Protein AF-0000000087553301 (afdb_homodimer)

Solvent-accessible surface area (backbone atoms only — not comparable to full-atom values): 40674 Å² total; per-residue (Å²): 117,71,58,57,48,51,48,51,48,45,49,50,50,46,29,62,68,63,72,42,92,63,71,62,55,72,70,47,45,55,88,56,93,73,74,58,87,52,71,51,74,67,83,59,67,91,70,83,73,86,85,76,72,46,73,42,89,55,56,36,61,36,29,71,78,43,83,91,42,56,89,79,49,51,23,32,45,33,68,59,91,70,81,90,77,74,64,32,38,38,34,33,62,25,71,71,41,61,73,66,60,75,82,52,90,63,41,46,38,34,30,62,45,52,46,66,36,79,88,75,31,46,66,45,58,68,60,46,54,56,36,63,71,45,90,41,67,19,35,36,15,51,67,35,31,59,41,45,21,29,31,31,46,67,34,52,35,49,11,48,49,50,33,51,49,51,54,47,30,74,72,70,34,72,76,48,66,73,26,40,27,36,35,37,40,30,54,52,45,34,66,61,40,20,20,49,47,46,18,44,44,52,52,50,24,52,55,31,39,77,73,76,43,80,49,68,65,40,33,38,32,28,37,44,58,26,86,36,38,64,57,62,31,67,52,30,48,55,48,40,50,48,16,49,48,21,37,44,46,28,30,35,26,26,40,36,56,56,61,35,55,43,98,47,82,70,46,73,65,45,48,48,50,29,42,47,51,52,50,42,42,37,62,41,25,54,49,50,70,44,53,50,57,54,46,60,5,23,49,48,51,49,49,15,50,52,45,30,51,49,10,51,54,45,26,51,51,37,50,75,64,65,23,51,46,49,27,42,65,72,36,53,48,25,35,56,29,35,56,44,22,52,52,50,47,50,30,38,73,71,50,74,43,53,41,75,45,41,60,34,79,53,67,54,60,79,68,48,54,68,75,76,71,53,54,54,84,46,84,53,70,48,38,63,41,53,33,49,96,115,70,58,57,48,50,48,49,49,43,49,50,50,46,30,62,68,62,71,42,93,63,71,59,56,71,70,46,45,56,90,56,94,74,75,58,87,52,69,51,73,65,81,60,67,92,70,84,74,84,86,77,70,44,75,41,89,56,56,37,59,35,30,72,79,43,83,91,41,55,89,81,50,52,26,31,44,34,70,58,90,73,81,90,75,73,64,32,38,38,34,31,60,25,72,70,42,61,74,64,61,74,83,52,90,64,41,45,36,35,30,60,45,52,46,66,36,80,88,75,31,46,66,44,60,68,60,48,53,56,34,63,69,45,91,41,69,18,33,37,15,49,65,35,31,58,39,42,21,30,31,32,45,68,32,53,34,50,12,46,50,51,33,50,48,50,54,50,29,74,73,71,34,71,77,47,66,72,27,40,27,37,33,37,41,30,52,52,43,33,65,62,40,20,20,49,46,43,18,43,44,51,53,49,23,51,55,30,41,76,73,76,45,80,49,68,65,41,33,38,33,29,38,45,57,27,86,36,36,63,57,63,30,66,52,29,47,55,49,41,49,48,16,48,49,20,37,44,46,29,31,34,24,24,42,34,55,56,60,35,54,42,98,47,82,70,47,74,64,46,47,48,51,28,41,46,51,52,49,43,41,37,61,39,24,54,48,49,69,46,53,52,58,55,46,60,6,23,48,48,51,51,51,15,51,52,45,30,52,48,10,51,52,45,26,51,53,37,52,75,63,63,24,52,46,48,28,39,65,72,34,54,47,24,35,55,29,36,56,44,24,52,53,51,46,48,30,38,73,71,50,75,44,54,41,75,45,40,60,34,80,52,65,57,60,79,67,47,53,68,75,76,72,53,52,53,83,47,84,54,70,48,39,62,43,53,32,49,96

pLDDT: mean 88.21, std 14.26, range [26.59, 98.88]

Organism: NCBI:txid2305228

Radius of gyration: 26.56 Å; Cα contacts (8 Å, |Δi|>4): 1526; chains: 2; bounding box: 60×77×58 Å

Nearest PDB structures (foldseek):
  2req-assembly1_B  TM=8.120E-01  e=1.025E-18  Propionibacterium freudenreichii subsp. shermanii
  2xiq-assembly1_A  TM=8.330E-01  e=1.240E-17  Homo sapiens
  6oxd-assembly1_A  TM=8.433E-01  e=3.069E-17  Mycobacterium tuberculosis
  4req-assembly2_D  TM=7.494E-01  e=7.722E-19  Propionibacterium freudenreichii subsp. shermanii
  3bic-assembly2_B  TM=7.437E-01  e=3.008E-18  Homo sapiens

Sequence (778 aa):
MLNTETLLNWEKLVKKQLKTEDDIYSILKKDNLEGIDVRPFYDSIHKPLINLPKVEESTHLVSHYDPSLEEDVFAFILDHNVEDLEQKTIFINNKDLAGHISPEEDDNYFSLIDVFDENEGNIDDQLAKELLAKDFKRNICVDISLHQNAGAALYQQLGIALAKTKELVEIYGSDILNKIIFRMAIGGNYFFEIAKIRAFKLIFNQLSKEYGLDDIPYIFSETSLRNKAISDHENNLIRSTLEIAAAMIGGSDAVFSNNYLIGKKGTKNSEEISFKQQIVLAYESILNVFEDASNGSYYIEDITRQIAEKSWAFFVEVEEKGGYLQLLKDGSMQRKIYDHAIEEQKWVQEGKIKLIGVNLYPKLDITMSIDDLYNQKEIKAVRWAEMFEMLNTETLLNWEKLVKKQLKTEDDIYSILKKDNLEGIDVRPFYDSIHKPLINLPKVEESTHLVSHYDPSLEEDVFAFILDHNVEDLEQKTIFINNKDLAGHISPEEDDNYFSLIDVFDENEGNIDDQLAKELLAKDFKRNICVDISLHQNAGAALYQQLGIALAKTKELVEIYGSDILNKIIFRMAIGGNYFFEIAKIRAFKLIFNQLSKEYGLDDIPYIFSETSLRNKAISDHENNLIRSTLEIAAAMIGGSDAVFSNNYLIGKKGTKNSEEISFKQQIVLAYESILNVFEDASNGSYYIEDITRQIAEKSWAFFVEVEEKGGYLQLLKDGSMQRKIYDHAIEEQKWVQEGKIKLIGVNLYPKLDITMSIDDLYNQKEIKAVRWAEMFE

InterPro domains:
  IPR006099 Methylmalonyl-CoA mutase, alpha/beta chain, catalytic [PF01642] (140-365)
  IPR016176 Cobalamin (vitamin B12)-dependent enzyme, catalytic [SSF51703] (6-365)

Structure (mmCIF, N/CA/C/O backbone):
data_AF-0000000087553301-model_v1
#
loop_
_entity.id
_entity.type
_entity.pdbx_description
1 polymer 'Methylmalonyl-CoA mutase'
#
loop_
_atom_site.group_PDB
_atom_site.id
_atom_site.type_symbol
_atom_site.label_atom_id
_atom_site.label_alt_id
_atom_site.label_comp_id
_atom_site.label_asym_id
_atom_site.label_entity_id
_atom_site.label_seq_id
_atom_site.pdbx_PDB_ins_code
_atom_site.Cartn_x
_atom_site.Cartn_y
_atom_site.Cartn_z
_atom_site.occupancy
_atom_site.B_iso_or_equiv
_atom_site.auth_seq_id
_atom_site.auth_comp_id
_atom_site.auth_asym_id
_atom_site.auth_atom_id
_atom_site.pdbx_PDB_model_num
ATOM 1 N N . MET A 1 1 ? 2.566 -19.391 26.969 1 26.59 1 MET A N 1
ATOM 2 C CA . MET A 1 1 ? 3.535 -20.438 26.656 1 26.59 1 MET A CA 1
ATOM 3 C C . MET A 1 1 ? 3.713 -20.594 25.141 1 26.59 1 MET A C 1
ATOM 5 O O . MET A 1 1 ? 4.805 -20.922 24.672 1 26.59 1 MET A O 1
ATOM 9 N N . LEU A 1 2 ? 2.545 -20.422 24.406 1 32.59 2 LEU A N 1
ATOM 10 C CA . LEU A 1 2 ? 2.5 -20.609 22.969 1 32.59 2 LEU A CA 1
ATOM 11 C C . LEU A 1 2 ? 3.268 -19.5 22.25 1 32.59 2 LEU A C 1
ATOM 13 O O . LEU A 1 2 ? 3.938 -19.766 21.234 1 32.59 2 LEU A O 1
ATOM 17 N N . ASN A 1 3 ? 3.311 -18.359 22.844 1 41.47 3 ASN A N 1
ATOM 18 C CA . ASN A 1 3 ? 3.943 -17.141 22.312 1 41.47 3 ASN A CA 1
ATOM 19 C C . ASN A 1 3 ? 5.465 -17.266 22.297 1 41.47 3 ASN A C 1
ATOM 21 O O . ASN A 1 3 ? 6.113 -16.844 21.344 1 41.47 3 ASN A O 1
ATOM 25 N N . THR A 1 4 ? 5.891 -17.859 23.359 1 41.22 4 THR A N 1
ATOM 26 C CA . THR A 1 4 ? 7.328 -18.031 23.547 1 41.22 4 THR A CA 1
ATOM 27 C C . THR A 1 4 ? 7.879 -19.047 22.531 1 41.22 4 THR A C 1
ATOM 29 O O . THR A 1 4 ? 8.977 -18.859 22.016 1 41.22 4 THR A O 1
ATOM 32 N N . GLU A 1 5 ? 7.09 -19.938 22.281 1 42.62 5 GLU A N 1
ATOM 33 C CA . GLU A 1 5 ? 7.535 -20.984 21.359 1 42.62 5 GLU A CA 1
ATOM 34 C C . GLU A 1 5 ? 7.621 -20.453 19.938 1 42.62 5 GLU A C 1
ATOM 36 O O . GLU A 1 5 ? 8.547 -20.797 19.203 1 42.62 5 GLU A O 1
ATOM 41 N N . THR A 1 6 ? 6.742 -19.625 19.703 1 47.09 6 THR A N 1
ATOM 42 C CA . THR A 1 6 ? 6.715 -19.078 18.359 1 47.09 6 THR A CA 1
ATOM 43 C C . THR A 1 6 ? 7.938 -18.188 18.109 1 47.09 6 THR A C 1
ATOM 45 O O . THR A 1 6 ? 8.555 -18.266 17.047 1 47.09 6 THR A O 1
ATOM 48 N N . LEU A 1 7 ? 8.281 -17.453 19.141 1 50.31 7 LEU A N 1
ATOM 49 C CA . LEU A 1 7 ? 9.469 -16.625 19.031 1 50.31 7 LEU A CA 1
ATOM 50 C C . LEU A 1 7 ? 10.727 -17.469 18.938 1 50.31 7 LEU A C 1
ATOM 52 O O . LEU A 1 7 ? 11.625 -17.188 18.141 1 50.31 7 LEU A O 1
ATOM 56 N N . LEU A 1 8 ? 10.656 -18.406 19.875 1 49.22 8 LEU A N 1
ATOM 57 C CA . LEU A 1 8 ? 11.828 -19.281 19.891 1 49.22 8 LEU A CA 1
ATOM 58 C C . LEU A 1 8 ? 11.969 -20.031 18.562 1 49.22 8 LEU A C 1
ATOM 60 O O . LEU A 1 8 ? 13.086 -20.203 18.062 1 49.22 8 LEU A O 1
ATOM 64 N N . ASN A 1 9 ? 10.844 -20.375 18.141 1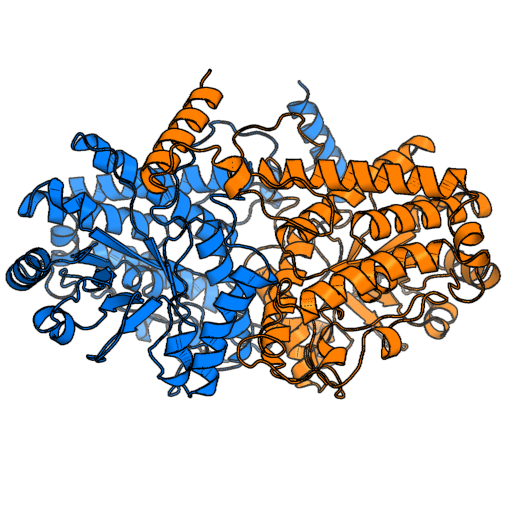 51.25 9 ASN A N 1
ATOM 65 C CA . ASN A 1 9 ? 10.852 -21.078 16.859 1 51.25 9 ASN A CA 1
ATOM 66 C C . ASN A 1 9 ? 11.242 -20.141 15.719 1 51.25 9 ASN A C 1
ATOM 68 O O . ASN A 1 9 ? 11.984 -20.531 14.812 1 51.25 9 ASN A O 1
ATOM 72 N N . TRP A 1 10 ? 10.805 -18.984 15.797 1 53.69 10 TRP A N 1
ATOM 73 C CA . TRP A 1 10 ? 11.219 -17.984 14.82 1 53.69 10 TRP A CA 1
ATOM 74 C C . TRP A 1 10 ? 12.711 -17.688 14.938 1 53.69 10 TRP A C 1
ATOM 76 O O . TRP A 1 10 ? 13.422 -17.625 13.93 1 53.69 10 TRP A O 1
ATOM 86 N N . GLU A 1 11 ? 13.109 -17.438 16.188 1 55.12 11 GLU A N 1
ATOM 87 C CA . GLU A 1 11 ? 14.531 -17.172 16.406 1 55.12 11 GLU A CA 1
ATOM 88 C C . GLU A 1 11 ? 15.398 -18.297 15.852 1 55.12 11 GLU A C 1
ATOM 90 O O . GLU A 1 11 ? 16.438 -18.031 15.227 1 55.12 11 GLU A O 1
ATOM 95 N N . LYS A 1 12 ? 14.93 -19.531 16.125 1 54.88 12 LYS A N 1
ATOM 96 C CA . LYS A 1 12 ? 15.672 -20.688 15.641 1 54.88 12 LYS A CA 1
ATOM 97 C C . LYS A 1 12 ? 15.695 -20.734 14.117 1 54.88 12 LYS A C 1
ATOM 99 O O . LYS A 1 12 ? 16.734 -21.031 13.516 1 54.88 12 LYS A O 1
ATOM 104 N N . LEU A 1 13 ? 14.586 -20.484 13.703 1 53.56 13 LEU A N 1
ATOM 105 C CA . LEU A 1 13 ? 14.469 -20.516 12.25 1 53.56 13 LEU A CA 1
ATOM 106 C C . LEU A 1 13 ? 15.305 -19.406 11.617 1 53.56 13 LEU A C 1
ATOM 108 O O . LEU A 1 13 ? 15.992 -19.641 10.617 1 53.56 13 LEU A O 1
ATOM 112 N N . VAL A 1 14 ? 15.188 -18.25 12.227 1 54.19 14 VAL A N 1
ATOM 113 C CA . VAL A 1 14 ? 15.938 -17.125 11.711 1 54.19 14 VAL A CA 1
ATOM 114 C C . VAL A 1 14 ? 17.438 -17.344 11.914 1 54.19 14 VAL A C 1
ATOM 116 O O . VAL A 1 14 ? 18.25 -17.031 11.039 1 54.19 14 VAL A O 1
ATOM 119 N N . LYS A 1 15 ? 17.797 -17.781 13.07 1 51.03 15 LYS A N 1
ATOM 120 C CA . LYS A 1 15 ? 19.188 -18.094 13.336 1 51.03 15 LYS A CA 1
ATOM 121 C C . LYS A 1 15 ? 19.734 -19.094 12.32 1 51.03 15 LYS A C 1
ATOM 123 O O . LYS A 1 15 ? 20.859 -18.969 11.859 1 51.03 15 LYS A O 1
ATOM 128 N N . LYS A 1 16 ? 18.875 -20.016 12.086 1 51.72 16 LYS A N 1
ATOM 129 C CA . LYS A 1 16 ? 19.25 -21.016 11.086 1 51.72 16 LYS A CA 1
ATOM 130 C C . LYS A 1 16 ? 19.406 -20.375 9.703 1 51.72 16 LYS A C 1
ATOM 132 O O . LYS A 1 16 ? 20.359 -20.688 8.977 1 51.72 16 LYS A O 1
ATOM 137 N N . GLN A 1 17 ? 18.625 -19.516 9.555 1 50.56 17 GLN A N 1
ATOM 138 C CA . GLN A 1 17 ? 18.625 -18.891 8.234 1 50.56 17 GLN A CA 1
ATOM 139 C C . GLN A 1 17 ? 19.75 -17.875 8.102 1 50.56 17 GLN A C 1
ATOM 141 O O . GLN A 1 17 ? 20.375 -17.766 7.043 1 50.56 17 GLN A O 1
ATOM 146 N N . LEU A 1 18 ? 19.906 -17.141 9.18 1 49.22 18 LEU A N 1
ATOM 147 C CA . LEU A 1 18 ? 20.922 -16.094 9.141 1 49.22 18 LEU A CA 1
ATOM 148 C C . LEU A 1 18 ? 22.281 -16.672 9.531 1 49.22 18 LEU A C 1
ATOM 150 O O . LEU A 1 18 ? 23.297 -15.953 9.508 1 49.22 18 LEU A O 1
ATOM 154 N N . LYS A 1 19 ? 22.328 -17.938 9.656 1 47.88 19 LYS A N 1
ATOM 155 C CA . LYS A 1 19 ? 23.531 -18.641 10.078 1 47.88 19 LYS A CA 1
ATOM 156 C C . LYS A 1 19 ? 24.281 -17.828 11.141 1 47.88 19 LYS A C 1
ATOM 158 O O . LYS A 1 19 ? 25.5 -17.641 11.031 1 47.88 19 LYS A O 1
ATOM 163 N N . THR A 1 20 ? 23.609 -16.984 11.898 1 49.62 20 THR A N 1
ATOM 164 C CA . THR A 1 20 ? 24.281 -16.234 12.945 1 49.62 20 THR A CA 1
ATOM 165 C C . THR A 1 20 ? 23.812 -16.688 14.328 1 49.62 20 THR A C 1
ATOM 167 O O . THR A 1 20 ? 22.656 -17.078 14.5 1 49.62 20 THR A O 1
ATOM 170 N N . GLU A 1 21 ? 24.797 -16.859 15.234 1 51.62 21 GLU A N 1
ATOM 171 C CA . GLU A 1 21 ? 24.531 -17.172 16.641 1 51.62 21 GLU A CA 1
ATOM 172 C C . GLU A 1 21 ? 24.375 -15.898 17.469 1 51.62 21 GLU A C 1
ATOM 174 O O . GLU A 1 21 ? 24.031 -15.961 18.641 1 51.62 21 GLU A O 1
ATOM 179 N N . ASP A 1 22 ? 24.594 -14.672 16.938 1 49.84 22 ASP A N 1
ATOM 180 C CA . ASP A 1 22 ? 24.578 -13.398 17.641 1 49.84 22 ASP A CA 1
ATOM 181 C C . ASP A 1 22 ? 23.156 -12.867 17.766 1 49.84 22 ASP A C 1
ATOM 183 O O . ASP A 1 22 ? 22.219 -13.406 17.172 1 49.84 22 ASP A O 1
ATOM 187 N N . ASP A 1 23 ? 23.062 -11.773 18.672 1 50.53 23 ASP A N 1
ATOM 188 C CA . ASP A 1 23 ? 21.812 -11.07 18.938 1 50.53 23 ASP A CA 1
ATOM 189 C C . ASP A 1 23 ? 21.188 -10.539 17.656 1 50.53 23 ASP A C 1
ATOM 191 O O . ASP A 1 23 ? 21.656 -9.531 17.109 1 50.53 23 ASP A O 1
ATOM 195 N N . ILE A 1 24 ? 20.344 -11.273 17.109 1 50.81 24 ILE A N 1
ATOM 196 C CA . ILE A 1 24 ? 19.703 -11.023 15.828 1 50.81 24 ILE A CA 1
ATOM 197 C C . ILE A 1 24 ? 19.016 -9.656 15.852 1 50.81 24 ILE A C 1
ATOM 199 O O . ILE A 1 24 ? 18.875 -9.016 14.812 1 50.81 24 ILE A O 1
ATOM 203 N N . TYR A 1 25 ? 18.766 -9.305 17 1 53.44 25 TYR A N 1
ATOM 204 C CA . TYR A 1 25 ? 18 -8.07 17.125 1 53.44 25 TYR A CA 1
ATOM 205 C C . TYR A 1 25 ? 18.891 -6.855 16.875 1 53.44 25 TYR A C 1
ATOM 207 O O . TYR A 1 25 ? 18.453 -5.875 16.266 1 53.44 25 TYR A O 1
ATOM 215 N N . SER A 1 26 ? 20.016 -6.941 17.391 1 50.72 26 SER A N 1
ATOM 216 C CA . SER A 1 26 ? 20.938 -5.84 17.172 1 50.72 26 SER A CA 1
ATOM 217 C C . SER A 1 26 ? 21.266 -5.664 15.695 1 50.72 26 SER A C 1
ATOM 219 O O . SER A 1 26 ? 21.453 -4.543 15.227 1 50.72 26 SER A O 1
ATOM 221 N N . ILE A 1 27 ? 21.266 -6.75 15.109 1 46.66 27 ILE A N 1
ATOM 222 C CA . ILE A 1 27 ? 21.594 -6.754 13.695 1 46.66 27 ILE A CA 1
ATOM 223 C C . ILE A 1 27 ? 20.422 -6.223 12.875 1 46.66 27 ILE A C 1
ATOM 225 O O . ILE A 1 27 ? 20.609 -5.535 11.875 1 46.66 27 ILE A O 1
ATOM 229 N N . LEU A 1 28 ? 19.359 -6.516 13.461 1 49.97 28 LEU A N 1
ATOM 230 C CA . LEU A 1 28 ? 18.188 -6.23 12.641 1 49.97 28 LEU A CA 1
ATOM 231 C C . LEU A 1 28 ? 17.594 -4.875 13 1 49.97 28 LEU A C 1
ATOM 233 O O . LEU A 1 28 ? 16.656 -4.414 12.359 1 49.97 28 LEU A O 1
ATOM 237 N N . LYS A 1 29 ? 18.25 -4.305 14 1 56.62 29 LYS A N 1
ATOM 238 C CA . LYS A 1 29 ? 17.703 -3.01 14.406 1 56.62 29 LYS A CA 1
ATOM 239 C C . LYS A 1 29 ? 17.984 -1.943 13.352 1 56.62 29 LYS A C 1
ATOM 241 O O . LYS A 1 29 ? 19.125 -1.764 12.922 1 56.62 29 LYS A O 1
ATOM 246 N N . LYS A 1 30 ? 16.953 -1.429 12.859 1 62.94 30 LYS A N 1
ATOM 247 C CA . LYS A 1 30 ? 17.078 -0.385 11.844 1 62.94 30 LYS A CA 1
ATOM 248 C C . LYS A 1 30 ? 16.984 1.003 12.477 1 62.94 30 LYS A C 1
ATOM 250 O O . LYS A 1 30 ? 16.016 1.307 13.18 1 62.94 30 LYS A O 1
ATOM 255 N N . ASP A 1 31 ? 18.078 1.729 12.305 1 76.38 31 ASP A N 1
ATOM 256 C CA . ASP A 1 31 ? 18.125 3.096 12.812 1 76.38 31 ASP A CA 1
ATOM 257 C C . ASP A 1 31 ? 17.172 4.008 12.031 1 76.38 31 ASP A C 1
ATOM 259 O O . ASP A 1 31 ? 16.953 3.797 10.844 1 76.38 31 ASP A O 1
ATOM 263 N N . ASN A 1 32 ? 16.422 4.754 12.773 1 85.44 32 ASN A N 1
ATOM 264 C CA . ASN A 1 32 ? 15.586 5.785 12.164 1 85.44 32 ASN A CA 1
ATOM 265 C C . ASN A 1 32 ? 15.68 7.105 12.922 1 85.44 32 ASN A C 1
ATOM 267 O O . ASN A 1 32 ? 16.172 7.141 14.055 1 85.44 32 ASN A O 1
ATOM 271 N N . LEU A 1 33 ? 15.336 8.125 12.336 1 91.25 33 LEU A N 1
ATOM 272 C CA . LEU A 1 33 ? 15.484 9.461 12.906 1 91.25 33 LEU A CA 1
ATOM 273 C C . LEU A 1 33 ? 14.312 9.797 13.82 1 91.25 33 LEU A C 1
ATOM 275 O O . LEU A 1 33 ? 14.32 10.836 14.484 1 91.25 33 LEU A O 1
ATOM 279 N N . GLU A 1 34 ? 13.305 8.914 13.914 1 92.81 34 GLU A N 1
ATOM 280 C CA . GLU A 1 34 ? 12.125 9.156 14.734 1 92.81 34 GLU A CA 1
ATOM 281 C C . GLU A 1 34 ? 12.336 8.656 16.172 1 92.81 34 GLU A C 1
ATOM 283 O O . GLU A 1 34 ? 11.516 8.93 17.047 1 92.81 34 GLU A O 1
ATOM 288 N N . GLY A 1 35 ? 13.453 7.996 16.359 1 89.75 35 GLY A N 1
ATOM 289 C CA . GLY A 1 35 ? 13.711 7.43 17.672 1 89.75 35 GLY A CA 1
ATOM 290 C C . GLY A 1 35 ? 12.781 6.285 18.031 1 89.75 35 GLY A C 1
ATOM 291 O O . GLY A 1 35 ? 12.484 6.055 19.203 1 89.75 35 GLY A O 1
ATOM 292 N N . ILE A 1 36 ? 12.234 5.691 17.062 1 90.44 36 ILE A N 1
ATOM 293 C CA . ILE A 1 36 ? 11.328 4.57 17.266 1 90.44 36 ILE A CA 1
ATOM 294 C C . ILE A 1 36 ? 12.109 3.262 17.266 1 90.44 36 ILE A C 1
ATOM 296 O O . ILE A 1 36 ? 12.938 3.029 16.375 1 90.44 36 ILE A O 1
ATOM 300 N N . ASP A 1 37 ? 11.844 2.465 18.25 1 85.06 37 ASP A N 1
ATOM 301 C CA . ASP A 1 37 ? 12.445 1.135 18.312 1 85.06 37 ASP A CA 1
ATOM 302 C C . ASP A 1 37 ? 11.672 0.149 17.438 1 85.06 37 ASP A C 1
ATOM 304 O O . ASP A 1 37 ? 10.492 -0.104 17.672 1 85.06 37 ASP A O 1
ATOM 308 N N . VAL A 1 38 ? 12.336 -0.35 16.422 1 81.25 38 VAL A N 1
ATOM 309 C CA . VAL A 1 38 ? 11.719 -1.311 15.508 1 81.25 38 VAL A CA 1
ATOM 310 C C . VAL A 1 38 ? 12.406 -2.666 15.648 1 81.25 38 VAL A C 1
ATOM 312 O O . VAL A 1 38 ? 13.625 -2.766 15.516 1 81.25 38 VAL A O 1
ATOM 315 N N . ARG A 1 39 ? 11.594 -3.752 15.812 1 74.25 39 ARG A N 1
ATOM 316 C CA . ARG A 1 39 ? 12.117 -5.109 15.938 1 74.25 39 ARG A CA 1
ATOM 317 C C . ARG A 1 39 ? 11.828 -5.918 14.68 1 74.25 39 ARG A C 1
ATOM 319 O O . ARG A 1 39 ? 10.836 -5.684 13.992 1 74.25 39 ARG A O 1
ATOM 326 N N . PRO A 1 40 ? 12.703 -6.836 14.422 1 67.88 40 PRO A N 1
ATOM 327 C CA . PRO A 1 40 ? 12.477 -7.652 13.227 1 67.88 40 PRO A CA 1
ATOM 328 C C . PRO A 1 40 ? 11.281 -8.594 13.375 1 67.88 40 PRO A C 1
ATOM 330 O O . PRO A 1 40 ? 10.742 -9.078 12.375 1 67.88 40 PRO A O 1
ATOM 333 N N . PHE A 1 41 ? 10.961 -8.906 14.672 1 66.94 41 PHE A N 1
ATOM 334 C CA . PHE A 1 41 ? 9.883 -9.859 14.898 1 66.94 41 PHE A CA 1
ATOM 335 C C . PHE A 1 41 ? 9.031 -9.438 16.094 1 66.94 41 PHE A C 1
ATOM 337 O O . PHE A 1 41 ? 9.555 -8.984 17.109 1 66.94 41 PHE A O 1
ATOM 344 N N . TYR A 1 42 ? 7.727 -9.422 15.781 1 67.12 42 TYR A N 1
ATOM 345 C CA . TYR A 1 42 ? 6.75 -9.117 16.812 1 67.12 42 TYR A CA 1
ATOM 346 C C . TYR A 1 42 ? 5.809 -10.289 17.047 1 67.12 42 TYR A C 1
ATOM 348 O O . TYR A 1 42 ? 5.32 -10.898 16.094 1 67.12 42 TYR A O 1
ATOM 356 N N . ASP A 1 43 ? 5.52 -10.75 18.281 1 63.88 43 ASP A N 1
ATOM 357 C CA . ASP A 1 43 ? 4.656 -11.906 18.516 1 63.88 43 ASP A CA 1
ATOM 358 C C . ASP A 1 43 ? 3.578 -11.594 19.547 1 63.88 43 ASP A C 1
ATOM 360 O O . ASP A 1 43 ? 2.709 -12.422 19.828 1 63.88 43 ASP A O 1
ATOM 364 N N . SER A 1 44 ? 3.631 -10.555 20.172 1 63 44 SER A N 1
ATOM 365 C CA . SER A 1 44 ? 2.613 -10.203 21.156 1 63 44 SER A CA 1
ATOM 366 C C . SER A 1 44 ? 2.482 -8.688 21.297 1 63 44 SER A C 1
ATOM 368 O O . SER A 1 44 ? 3.363 -7.941 20.859 1 63 44 SER A O 1
ATOM 370 N N . ILE A 1 45 ? 1.226 -8.477 21.688 1 60.75 45 ILE A N 1
ATOM 371 C CA . ILE A 1 45 ? 1.012 -7.074 22.047 1 60.75 45 ILE A CA 1
ATOM 372 C C . ILE A 1 45 ? 1.187 -6.898 23.562 1 60.75 45 ILE A C 1
ATOM 374 O O . ILE A 1 45 ? 0.528 -7.578 24.344 1 60.75 45 ILE A O 1
ATOM 378 N N . HIS A 1 46 ? 2.105 -6.156 23.969 1 55.81 46 HIS A N 1
ATOM 379 C CA . HIS A 1 46 ? 2.275 -5.934 25.391 1 55.81 46 HIS A CA 1
ATOM 380 C C . HIS A 1 46 ? 1.124 -5.113 25.969 1 55.81 46 HIS A C 1
ATOM 382 O O . HIS A 1 46 ? 0.615 -5.422 27.047 1 55.81 46 HIS A O 1
ATOM 388 N N . LYS A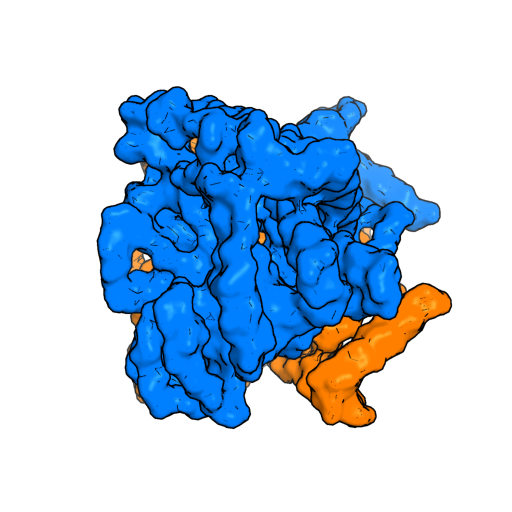 1 47 ? 0.646 -4.113 25.281 1 60.5 47 LYS A N 1
ATOM 389 C CA . LYS A 1 47 ? -0.453 -3.25 25.703 1 60.5 47 LYS A CA 1
ATOM 390 C C . LYS A 1 47 ? -1.352 -2.887 24.531 1 60.5 47 LYS A C 1
ATOM 392 O O . LYS A 1 47 ? -1.033 -1.98 23.766 1 60.5 47 LYS A O 1
ATOM 397 N N . PRO A 1 48 ? -2.477 -3.652 24.438 1 62.53 48 PRO A N 1
ATOM 398 C CA . PRO A 1 48 ? -3.363 -3.346 23.312 1 62.53 48 PRO A CA 1
ATOM 399 C C . PRO A 1 48 ? -3.916 -1.923 23.375 1 62.53 48 PRO A C 1
ATOM 401 O O . PRO A 1 48 ? -4.195 -1.408 24.453 1 62.53 48 PRO A O 1
ATOM 404 N N . LEU A 1 49 ? -3.867 -1.207 22.312 1 68.38 49 LEU A N 1
ATOM 405 C CA . LEU A 1 49 ? -4.387 0.151 22.188 1 68.38 49 LEU A CA 1
ATOM 406 C C . LEU A 1 49 ? -5.875 0.135 21.844 1 68.38 49 LEU A C 1
ATOM 408 O O . LEU A 1 49 ? -6.363 -0.817 21.234 1 68.38 49 LEU A O 1
ATOM 412 N N . ILE A 1 50 ? -6.555 1.122 22.281 1 64.12 50 ILE A N 1
ATOM 413 C CA . ILE A 1 50 ? -7.949 1.295 21.891 1 64.12 50 ILE A CA 1
ATOM 414 C C . ILE A 1 50 ? -8.031 1.667 20.406 1 64.12 50 ILE A C 1
ATOM 416 O O . ILE A 1 50 ? -7.227 2.463 19.922 1 64.12 50 ILE A O 1
ATOM 420 N N . ASN A 1 51 ? -8.891 1.009 19.703 1 68.38 51 ASN A N 1
ATOM 421 C CA . ASN A 1 51 ? -9.141 1.348 18.312 1 68.38 51 ASN A CA 1
ATOM 422 C C . ASN A 1 51 ? -10.211 2.426 18.172 1 68.38 51 ASN A C 1
ATOM 424 O O . ASN A 1 51 ? -11.391 2.174 18.438 1 68.38 51 ASN A O 1
ATOM 428 N N . LEU A 1 52 ? -9.773 3.592 17.75 1 63.94 52 LEU A N 1
ATOM 429 C CA . LEU A 1 52 ? -10.711 4.699 17.594 1 63.94 52 LEU A CA 1
ATOM 430 C C . LEU A 1 52 ? -11.18 4.824 16.156 1 63.94 52 LEU A C 1
ATOM 432 O O . LEU A 1 52 ? -10.375 4.703 15.227 1 63.94 52 LEU A O 1
ATOM 436 N N . PRO A 1 53 ? -12.453 5.055 15.969 1 66.62 53 PRO A N 1
ATOM 437 C CA . PRO A 1 53 ? -13 5.121 14.609 1 66.62 53 PRO A CA 1
ATOM 438 C C . PRO A 1 53 ? -12.711 6.453 13.922 1 66.62 53 PRO A C 1
ATOM 440 O O . PRO A 1 53 ? -12.234 7.391 14.562 1 66.62 53 PRO A O 1
ATOM 443 N N . LYS A 1 54 ? -12.961 6.402 12.641 1 74.06 54 LYS A N 1
ATOM 444 C CA . LYS A 1 54 ? -13.039 7.664 11.906 1 74.06 54 LYS A CA 1
ATOM 445 C C . LYS A 1 54 ? -14.344 8.391 12.203 1 74.06 54 LYS A C 1
ATOM 447 O O . LYS A 1 54 ? -15.305 7.785 12.672 1 74.06 54 LYS A O 1
ATOM 452 N N . VAL A 1 55 ? -14.227 9.68 11.93 1 70.38 55 VAL A N 1
ATOM 453 C CA . VAL A 1 55 ? -15.445 10.469 12.07 1 70.38 55 VAL A CA 1
ATOM 454 C C . VAL A 1 55 ? -16.406 10.141 10.93 1 70.38 55 VAL A C 1
ATOM 456 O O . VAL A 1 55 ? -17.609 9.977 11.148 1 70.38 55 VAL A O 1
ATOM 459 N N . GLU A 1 56 ? -15.82 9.938 9.766 1 69.56 56 GLU A N 1
ATOM 460 C CA . GLU A 1 56 ? -16.609 9.633 8.578 1 69.56 56 GLU A CA 1
ATOM 461 C C . GLU A 1 56 ? -16.656 8.125 8.312 1 69.56 56 GLU A C 1
ATOM 463 O O . GLU A 1 56 ? -15.648 7.434 8.477 1 69.56 56 GLU A O 1
ATOM 468 N N . GLU A 1 57 ? -17.859 7.719 7.871 1 66.38 57 GLU A N 1
ATOM 469 C CA . GLU A 1 57 ? -18.016 6.305 7.555 1 66.38 57 GLU A CA 1
ATOM 470 C C . GLU A 1 57 ? -17.141 5.906 6.371 1 66.38 57 GLU A C 1
ATOM 472 O O . GLU A 1 57 ? -16.469 4.875 6.406 1 66.38 57 GLU A O 1
ATOM 477 N N . SER A 1 58 ? -17.203 6.785 5.406 1 73.69 58 SER A N 1
ATOM 478 C CA . SER A 1 58 ? -16.359 6.559 4.234 1 73.69 58 SER A CA 1
ATOM 479 C C . SER A 1 58 ? -15.375 7.707 4.035 1 73.69 58 SER A C 1
ATOM 481 O O . SER A 1 58 ? -15.734 8.875 4.211 1 73.69 58 SER A O 1
ATOM 483 N N . THR A 1 59 ? -14.195 7.328 3.809 1 84.88 59 THR A N 1
ATOM 484 C CA . THR A 1 59 ? -13.172 8.328 3.559 1 84.88 59 THR A CA 1
ATOM 485 C C . THR A 1 59 ? -13.555 9.211 2.369 1 84.88 59 THR A C 1
ATOM 487 O O . THR A 1 59 ? -13.914 8.703 1.309 1 84.88 59 THR A O 1
ATOM 490 N N . HIS A 1 60 ? -13.484 10.477 2.594 1 90.31 60 HIS A N 1
ATOM 491 C CA . HIS A 1 60 ? -13.719 11.406 1.491 1 90.31 60 HIS A CA 1
ATOM 492 C C . HIS A 1 60 ? -12.531 11.438 0.535 1 90.31 60 HIS A C 1
ATOM 494 O O . HIS A 1 60 ? -11.414 11.734 0.944 1 90.31 60 HIS A O 1
ATOM 500 N N . LEU A 1 61 ? -12.82 11.055 -0.664 1 92.75 61 LEU A N 1
ATOM 501 C CA . LEU A 1 61 ? -11.82 11.227 -1.717 1 92.75 61 LEU A CA 1
ATOM 502 C C . LEU A 1 61 ? -11.914 12.617 -2.334 1 92.75 61 LEU A C 1
ATOM 504 O O . LEU A 1 61 ? -12.844 12.906 -3.084 1 92.75 61 LEU A O 1
ATOM 508 N N . VAL A 1 62 ? -10.922 13.445 -2.045 1 95.38 62 VAL A N 1
ATOM 509 C CA . VAL A 1 62 ? -11.062 14.867 -2.324 1 95.38 62 VAL A CA 1
ATOM 510 C C . VAL A 1 62 ? -10.359 15.211 -3.639 1 95.38 62 VAL A C 1
ATOM 512 O O . VAL A 1 62 ? -9.234 14.781 -3.873 1 95.38 62 VAL A O 1
ATOM 515 N N . SER A 1 63 ? -11.039 15.93 -4.492 1 93.12 63 SER A N 1
ATOM 516 C CA . SER A 1 63 ? -10.484 16.391 -5.762 1 93.12 63 SER A CA 1
ATOM 517 C C . SER A 1 63 ? -10.586 17.906 -5.895 1 93.12 63 SER A C 1
ATOM 519 O O . SER A 1 63 ? -11.414 18.531 -5.23 1 93.12 63 SER A O 1
ATOM 521 N N . HIS A 1 64 ? -9.68 18.453 -6.711 1 93 64 HIS A N 1
ATOM 522 C CA . HIS A 1 64 ? -9.992 19.781 -7.211 1 93 64 HIS A CA 1
ATOM 523 C C . HIS A 1 64 ? -11.273 19.781 -8.039 1 93 64 HIS A C 1
ATOM 525 O O . HIS A 1 64 ? -11.656 18.734 -8.586 1 93 64 HIS A O 1
ATOM 531 N N . TYR A 1 65 ? -11.859 20.906 -8.117 1 91.62 65 TYR A N 1
ATOM 532 C CA . TYR A 1 65 ? -13.109 20.969 -8.867 1 91.62 65 TYR A CA 1
ATOM 533 C C . TYR A 1 65 ? -12.852 20.984 -10.367 1 91.62 65 TYR A C 1
ATOM 535 O O . TYR A 1 65 ? -11.969 21.703 -10.844 1 91.62 65 TYR A O 1
ATOM 543 N N . ASP A 1 66 ? -13.477 20.188 -11.023 1 87.56 66 ASP A N 1
ATOM 544 C CA . ASP A 1 66 ? -13.609 20.141 -12.477 1 87.56 66 ASP A CA 1
ATOM 545 C C . ASP A 1 66 ? -15.039 19.797 -12.891 1 87.56 66 ASP A C 1
ATOM 547 O O . ASP A 1 66 ? -15.617 18.828 -12.391 1 87.56 66 ASP A O 1
ATOM 551 N N . PRO A 1 67 ? -15.609 20.609 -13.75 1 86.19 67 PRO A N 1
ATOM 552 C CA . PRO A 1 67 ? -17 20.359 -14.141 1 86.19 67 PRO A CA 1
ATOM 553 C C . PRO A 1 67 ? -17.219 18.938 -14.625 1 86.19 67 PRO A C 1
ATOM 555 O O . PRO A 1 67 ? -18.297 18.359 -14.406 1 86.19 67 PRO A O 1
ATOM 558 N N . SER A 1 68 ? -16.219 18.375 -15.227 1 78.56 68 SER A N 1
ATOM 559 C CA . SER A 1 68 ? -16.359 17.031 -15.766 1 78.56 68 SER A CA 1
ATOM 560 C C . SER A 1 68 ? -16.422 15.984 -14.656 1 78.56 68 SER A C 1
ATOM 562 O O . SER A 1 68 ? -16.844 14.852 -14.875 1 78.56 68 SER A O 1
ATOM 564 N N . LEU A 1 69 ? -16.062 16.422 -13.406 1 81.38 69 LEU A N 1
ATOM 565 C CA . LEU A 1 69 ? -15.992 15.492 -12.281 1 81.38 69 LEU A CA 1
ATOM 566 C C . LEU A 1 69 ? -17.203 15.664 -11.367 1 81.38 69 LEU A C 1
ATOM 568 O O . LEU A 1 69 ? -17.391 14.875 -10.438 1 81.38 69 LEU A O 1
ATOM 572 N N . GLU A 1 70 ? -17.984 16.609 -11.625 1 83.44 70 GLU A N 1
ATOM 573 C CA . GLU A 1 70 ? -19.031 17.016 -10.688 1 83.44 70 GLU A CA 1
ATOM 574 C C . GLU A 1 70 ? -20 15.867 -10.414 1 83.44 70 GLU A C 1
ATOM 576 O O . GLU A 1 70 ? -20.469 15.695 -9.289 1 83.44 70 GLU A O 1
ATOM 581 N N . GLU A 1 71 ? -20.328 15.125 -11.398 1 76.25 71 GLU A N 1
ATOM 582 C CA . GLU A 1 71 ? -21.328 14.07 -11.258 1 76.25 71 GLU A CA 1
ATOM 583 C C . GLU A 1 71 ? -20.766 12.883 -10.477 1 76.25 71 GLU A C 1
ATOM 585 O O . GLU A 1 71 ? -21.5 12.203 -9.766 1 76.25 71 GLU A O 1
ATOM 590 N N . ASP A 1 72 ? -19.484 12.719 -10.469 1 74.12 72 ASP A N 1
ATOM 591 C CA . ASP A 1 72 ? -18.922 11.469 -9.984 1 74.12 72 ASP A CA 1
ATOM 592 C C . ASP A 1 72 ? -18.172 11.68 -8.672 1 74.12 72 ASP A C 1
ATOM 594 O O . ASP A 1 72 ? -17.891 10.727 -7.945 1 74.12 72 ASP A O 1
ATOM 598 N N . VAL A 1 73 ? -17.844 12.883 -8.414 1 84.38 73 VAL A N 1
ATOM 599 C CA . VAL A 1 73 ? -17.031 13.172 -7.238 1 84.38 73 VAL A CA 1
ATOM 600 C C . VAL A 1 73 ? -17.906 13.805 -6.152 1 84.38 73 VAL A C 1
ATOM 602 O O . VAL A 1 73 ? -18.75 14.656 -6.441 1 84.38 73 VAL A O 1
ATOM 605 N N . PHE A 1 74 ? -17.625 13.391 -4.953 1 88.44 74 PHE A N 1
ATOM 606 C CA . PHE A 1 74 ? -18.484 13.828 -3.855 1 88.44 74 PHE A CA 1
ATOM 607 C C . PHE A 1 74 ? -17.766 14.875 -3.01 1 88.44 74 PHE A C 1
ATOM 609 O O . PHE A 1 74 ? -18.422 15.633 -2.279 1 88.44 74 PHE A O 1
ATOM 616 N N . ALA A 1 75 ? -16.484 14.953 -3.037 1 94 75 ALA A N 1
ATOM 617 C CA . ALA A 1 75 ? -15.742 15.883 -2.189 1 94 75 ALA A CA 1
ATOM 618 C C . ALA A 1 75 ? -14.773 16.719 -3.018 1 94 75 ALA A C 1
ATOM 620 O O . ALA A 1 75 ? -14.016 16.188 -3.834 1 94 75 ALA A O 1
ATOM 621 N N . PHE A 1 76 ? -14.852 18.062 -2.799 1 95 76 PHE A N 1
ATOM 622 C CA . PHE A 1 76 ? -13.992 18.969 -3.545 1 95 76 PHE A CA 1
ATOM 623 C C . PHE A 1 76 ? -13.227 19.891 -2.598 1 95 76 PHE A C 1
ATOM 625 O O . PHE A 1 76 ? -13.75 20.297 -1.557 1 95 76 PHE A O 1
ATOM 632 N N . ILE A 1 77 ? -12.008 20.156 -2.904 1 96.94 77 ILE A N 1
ATOM 633 C CA . ILE A 1 77 ? -11.266 21.25 -2.293 1 96.94 77 ILE A CA 1
ATOM 634 C C . ILE A 1 77 ? -11.344 22.484 -3.184 1 96.94 77 ILE A C 1
ATOM 636 O O . ILE A 1 77 ? -11.078 22.406 -4.387 1 96.94 77 ILE A O 1
ATOM 640 N N . LEU A 1 78 ? -11.742 23.609 -2.631 1 95.19 78 LEU A N 1
ATOM 641 C CA . LEU A 1 78 ? -12 24.797 -3.438 1 95.19 78 LEU A CA 1
ATOM 642 C C . LEU A 1 78 ? -11.109 25.953 -2.994 1 95.19 78 LEU A C 1
ATOM 644 O O . LEU A 1 78 ? -10.984 26.234 -1.798 1 95.19 78 LEU A O 1
ATOM 648 N N . ASP A 1 79 ? -10.539 26.594 -3.99 1 94.25 79 ASP A N 1
ATOM 649 C CA . ASP A 1 79 ? -9.805 27.828 -3.758 1 94.25 79 ASP A CA 1
ATOM 650 C C . ASP A 1 79 ? -10.586 29.031 -4.25 1 94.25 79 ASP A C 1
ATOM 652 O O . ASP A 1 79 ? -10.203 30.172 -3.988 1 94.25 79 ASP A O 1
ATOM 656 N N . HIS A 1 80 ? -11.641 28.766 -4.988 1 92.44 80 HIS A N 1
ATOM 657 C CA . HIS A 1 80 ? -12.562 29.766 -5.488 1 92.44 80 HIS A CA 1
ATOM 658 C C . HIS A 1 80 ? -14 29.281 -5.426 1 92.44 80 HIS A C 1
ATOM 660 O O . HIS A 1 80 ? -14.25 28.078 -5.27 1 92.44 80 HIS A O 1
ATOM 666 N N . ASN A 1 81 ? -14.797 30.219 -5.547 1 90.88 81 ASN A N 1
ATOM 667 C CA . ASN A 1 81 ? -16.203 29.875 -5.438 1 90.88 81 ASN A CA 1
ATOM 668 C C . ASN A 1 81 ? -16.688 29.094 -6.664 1 90.88 81 ASN A C 1
ATOM 670 O O . ASN A 1 81 ? -16.312 29.422 -7.793 1 90.88 81 ASN A O 1
ATOM 674 N N . VAL A 1 82 ? -17.359 28.031 -6.461 1 90.88 82 VAL A N 1
ATOM 675 C CA . VAL A 1 82 ? -18.047 27.266 -7.496 1 90.88 82 VAL A CA 1
ATOM 676 C C . VAL A 1 82 ? -19.547 27.219 -7.207 1 90.88 82 VAL A C 1
ATOM 678 O O . VAL A 1 82 ? -19.953 26.828 -6.113 1 90.88 82 VAL A O 1
ATOM 681 N N . GLU A 1 83 ? -20.281 27.594 -8.156 1 85.69 83 GLU A N 1
ATOM 682 C CA . GLU A 1 83 ? -21.734 27.703 -7.965 1 85.69 83 GLU A CA 1
ATOM 683 C C . GLU A 1 83 ? -22.422 26.375 -8.305 1 85.69 83 GLU A C 1
ATOM 685 O O . GLU A 1 83 ? -21.859 25.531 -8.984 1 85.69 83 GLU A O 1
ATOM 690 N N . ASP A 1 84 ? -23.578 26.172 -7.754 1 83.38 84 ASP A N 1
ATOM 691 C CA . ASP A 1 84 ? -24.562 25.156 -8.117 1 83.38 84 ASP A CA 1
ATOM 692 C C . ASP A 1 84 ? -24.047 23.766 -7.754 1 83.38 84 ASP A C 1
ATOM 694 O O . ASP A 1 84 ? -24.281 22.797 -8.492 1 83.38 84 ASP A O 1
ATOM 698 N N . LEU A 1 85 ? -23.219 23.688 -6.766 1 87.81 85 LEU A N 1
ATOM 699 C CA . LEU A 1 85 ? -22.891 22.375 -6.234 1 87.81 85 LEU A CA 1
ATOM 700 C C . LEU A 1 85 ? -24 21.875 -5.309 1 87.81 85 LEU A C 1
ATOM 702 O O . LEU A 1 85 ? -24.594 22.656 -4.574 1 87.81 85 LEU A O 1
ATOM 706 N N . GLU A 1 86 ? -24.391 20.578 -5.438 1 86.31 86 GLU A N 1
ATOM 707 C CA . GLU A 1 86 ? -25.422 19.984 -4.602 1 86.31 86 GLU A CA 1
ATOM 708 C C . GLU A 1 86 ? -24.984 18.625 -4.051 1 86.31 86 GLU A C 1
ATOM 710 O O . GLU A 1 86 ? -24.438 17.797 -4.785 1 86.31 86 GLU A O 1
ATOM 715 N N . GLN A 1 87 ? -25.219 18.531 -2.711 1 89.44 87 GLN A N 1
ATOM 716 C CA . GLN A 1 87 ? -24.969 17.25 -2.041 1 89.44 87 GLN A CA 1
ATOM 717 C C . GLN A 1 87 ? -23.484 16.891 -2.115 1 89.44 87 GLN A C 1
ATOM 719 O O . GLN A 1 87 ? -23.125 15.773 -2.502 1 89.44 87 GLN A O 1
ATOM 724 N N . LYS A 1 88 ? -22.609 17.859 -1.85 1 92.38 88 LYS A N 1
ATOM 725 C CA . LYS A 1 88 ? -21.156 17.672 -1.88 1 92.38 88 LYS A CA 1
ATOM 726 C C . LYS A 1 88 ? -20.531 17.969 -0.518 1 92.38 88 LYS A C 1
ATOM 728 O O . LYS A 1 88 ? -21.188 18.562 0.348 1 92.38 88 LYS A O 1
ATOM 733 N N . THR A 1 89 ? -19.422 17.375 -0.305 1 94.19 89 THR A N 1
ATOM 734 C CA . THR A 1 89 ? -18.531 17.797 0.766 1 94.19 89 THR A CA 1
ATOM 735 C C . THR A 1 89 ? -17.469 18.766 0.237 1 94.19 89 THR A C 1
ATOM 737 O O . THR A 1 89 ? -16.719 18.422 -0.673 1 94.19 89 THR A O 1
ATOM 740 N N . ILE A 1 90 ? -17.5 19.953 0.809 1 95.38 90 ILE A N 1
ATOM 741 C CA . ILE A 1 90 ? -16.656 21.016 0.263 1 95.38 90 ILE A CA 1
ATOM 742 C C . ILE A 1 90 ? -15.602 21.422 1.283 1 95.38 90 ILE A C 1
ATOM 744 O O . ILE A 1 90 ? -15.922 21.797 2.412 1 95.38 90 ILE A O 1
ATOM 748 N N . PHE A 1 91 ? -14.367 21.328 0.895 1 97.5 91 PHE A N 1
ATOM 749 C CA . PHE A 1 91 ? -13.242 21.781 1.7 1 97.5 91 PHE A CA 1
ATOM 750 C C . PHE A 1 91 ? -12.75 23.141 1.217 1 97.5 91 PHE A C 1
ATOM 752 O O . PHE A 1 91 ? -12.219 23.266 0.112 1 97.5 91 PHE A O 1
ATOM 759 N N . ILE A 1 92 ? -12.891 24.141 2.045 1 97 92 ILE A N 1
ATOM 760 C CA . ILE A 1 92 ? -12.516 25.5 1.683 1 97 92 ILE A CA 1
ATOM 761 C C . ILE A 1 92 ? -11.039 25.734 1.993 1 97 92 ILE A C 1
ATOM 763 O O . ILE A 1 92 ? -10.625 25.688 3.154 1 97 92 ILE A O 1
ATOM 767 N N . ASN A 1 93 ? -10.266 26.062 0.988 1 96.88 93 ASN A N 1
ATOM 768 C CA . ASN A 1 93 ? -8.82 26.125 1.135 1 96.88 93 ASN A CA 1
ATOM 769 C C . ASN A 1 93 ? -8.289 27.531 0.826 1 96.88 93 ASN A C 1
ATOM 771 O O . ASN A 1 93 ? -7.117 27.688 0.483 1 96.88 93 ASN A O 1
ATOM 775 N N . ASN A 1 94 ? -9.172 28.484 0.866 1 94.75 94 ASN A N 1
ATOM 776 C CA . ASN A 1 94 ? -8.828 29.875 0.624 1 94.75 94 ASN A CA 1
ATOM 777 C C . ASN A 1 94 ? -9.492 30.797 1.64 1 94.75 94 ASN A C 1
ATOM 779 O O . ASN A 1 94 ? -10.711 30.734 1.839 1 94.75 94 ASN A O 1
ATOM 783 N N . LYS A 1 95 ? -8.688 31.703 2.207 1 92.44 95 LYS A N 1
ATOM 784 C CA . LYS A 1 95 ? -9.164 32.562 3.281 1 92.44 95 LYS A CA 1
ATOM 785 C C . LYS A 1 95 ? -10.281 33.469 2.787 1 92.44 95 LYS A C 1
ATOM 787 O O . LYS A 1 95 ? -11.297 33.656 3.463 1 92.44 95 LYS A O 1
ATOM 792 N N . ASP A 1 96 ? -10.086 34.062 1.62 1 91.56 96 ASP A N 1
ATOM 793 C CA . ASP A 1 96 ? -11.078 34.969 1.061 1 91.56 96 ASP A CA 1
ATOM 794 C C . ASP A 1 96 ? -12.383 34.25 0.75 1 91.56 96 ASP A C 1
ATOM 796 O O . ASP A 1 96 ? -13.469 34.781 0.997 1 91.56 96 ASP A O 1
ATOM 800 N N . LEU A 1 97 ? -12.211 33.094 0.275 1 91.44 97 LEU A N 1
ATOM 801 C CA . LEU A 1 97 ? -13.383 32.281 -0.03 1 91.44 97 LEU A CA 1
ATOM 802 C C . LEU A 1 97 ? -14.125 31.906 1.245 1 91.44 97 LEU A C 1
ATOM 804 O O . LEU A 1 97 ? -15.359 31.922 1.271 1 91.44 97 LEU A O 1
ATOM 808 N N . ALA A 1 98 ? -13.438 31.578 2.256 1 89.06 98 ALA A N 1
ATOM 809 C CA . ALA A 1 98 ? -14.039 31.172 3.521 1 89.06 98 ALA A CA 1
ATOM 810 C C . ALA A 1 98 ? -14.891 32.312 4.102 1 89.06 98 ALA A C 1
ATOM 812 O O . ALA A 1 98 ? -15.945 32.062 4.699 1 89.06 98 ALA A O 1
ATOM 813 N N . GLY A 1 99 ? -14.438 33.5 3.924 1 87 99 GLY A N 1
ATOM 814 C CA . GLY A 1 99 ? -15.148 34.656 4.445 1 87 99 GLY A CA 1
ATOM 815 C C . GLY A 1 99 ? -16.422 34.969 3.668 1 87 99 GLY A C 1
ATOM 816 O O . GLY A 1 99 ? -17.375 35.5 4.227 1 87 99 GLY A O 1
ATOM 817 N N . HIS A 1 100 ? -16.469 34.625 2.414 1 87.38 100 HIS A N 1
ATOM 818 C CA . HIS A 1 100 ? -17.531 35.125 1.556 1 87.38 100 HIS A CA 1
ATOM 819 C C . HIS A 1 100 ? -18.516 34 1.209 1 87.38 100 HIS A C 1
ATOM 821 O O . HIS A 1 100 ? -19.641 34.25 0.81 1 87.38 100 HIS A O 1
ATOM 827 N N . ILE A 1 101 ? -18.078 32.844 1.38 1 88.06 101 ILE A N 1
ATOM 828 C CA . ILE A 1 101 ? -18.875 31.703 0.921 1 88.06 101 ILE A CA 1
ATOM 829 C C . ILE A 1 101 ? -20.125 31.578 1.805 1 88.06 101 ILE A C 1
ATOM 831 O O . ILE A 1 101 ? -20.062 31.797 3.014 1 88.06 101 ILE A O 1
ATOM 835 N N . SER A 1 102 ? -21.281 31.375 1.148 1 83.69 102 SER A N 1
ATOM 836 C CA . SER A 1 102 ? -22.531 31.078 1.845 1 83.69 102 SER A CA 1
ATOM 837 C C . SER A 1 102 ? -22.875 29.594 1.738 1 83.69 102 SER A C 1
ATOM 839 O O . SER A 1 102 ? -23.188 29.109 0.652 1 83.69 102 SER A O 1
ATOM 841 N N . PRO A 1 103 ? -22.781 28.938 2.848 1 85 103 PRO A N 1
ATOM 842 C CA . PRO A 1 103 ? -23.062 27.5 2.818 1 85 103 PRO A CA 1
ATOM 843 C C . PRO A 1 103 ? -24.469 27.188 2.346 1 85 103 PRO A C 1
ATOM 845 O O . PRO A 1 103 ? -25.422 27.891 2.697 1 85 103 PRO A O 1
ATOM 848 N N . GLU A 1 104 ? -24.562 26.234 1.544 1 83.62 104 GLU A N 1
ATOM 849 C CA . GLU A 1 104 ? -25.859 25.703 1.104 1 83.62 104 GLU A CA 1
ATOM 850 C C . GLU A 1 104 ? -26.297 24.531 1.968 1 83.62 104 GLU A C 1
ATOM 852 O O . GLU A 1 104 ? -25.453 23.75 2.436 1 83.62 104 GLU A O 1
ATOM 857 N N . GLU A 1 105 ? -27.594 24.344 2.143 1 80.62 105 GLU A N 1
ATOM 858 C CA . GLU A 1 105 ? -28.156 23.391 3.096 1 80.62 105 GLU A CA 1
ATOM 859 C C . GLU A 1 105 ? -27.797 21.953 2.719 1 80.62 105 GLU A C 1
ATOM 861 O O . GLU A 1 105 ? -27.594 21.109 3.596 1 80.62 105 GLU A O 1
ATOM 866 N N . ASP A 1 106 ? -27.625 21.656 1.532 1 83.75 106 ASP A N 1
ATOM 867 C CA . ASP A 1 106 ? -27.469 20.266 1.116 1 83.75 106 ASP A CA 1
ATOM 868 C C . ASP A 1 106 ? -26 19.875 1.021 1 83.75 106 ASP A C 1
ATOM 870 O O . ASP A 1 106 ? -25.672 18.734 0.725 1 83.75 106 ASP A O 1
ATOM 874 N N . ASP A 1 107 ? -25.141 20.844 1.355 1 86.5 107 ASP A N 1
ATOM 875 C CA . ASP A 1 107 ? -23.703 20.594 1.287 1 86.5 107 ASP A CA 1
ATOM 876 C C . ASP A 1 107 ? -23.078 20.594 2.68 1 86.5 107 ASP A C 1
ATOM 878 O O . ASP A 1 107 ? -23.641 21.156 3.617 1 86.5 107 ASP A O 1
ATOM 882 N N . ASN A 1 108 ? -22.031 19.844 2.803 1 92.12 108 ASN A N 1
ATOM 883 C CA . ASN A 1 108 ? -21.203 19.891 4.004 1 92.12 108 ASN A CA 1
ATOM 884 C C . ASN A 1 108 ? -19.938 20.688 3.781 1 92.12 108 ASN A C 1
ATOM 886 O O . ASN A 1 108 ? -19.234 20.484 2.783 1 92.12 108 ASN A O 1
ATOM 890 N N . TYR A 1 109 ? -19.672 21.594 4.668 1 94.88 109 TYR A N 1
ATOM 891 C CA . TYR A 1 109 ? -18.516 22.469 4.488 1 94.88 109 TYR A CA 1
ATOM 892 C C . TYR A 1 109 ? -17.484 22.25 5.582 1 94.88 109 TYR A C 1
ATOM 894 O O . TYR A 1 109 ? -17.844 22.094 6.754 1 94.88 109 TYR A O 1
ATOM 902 N N . PHE A 1 110 ? -16.25 22.156 5.199 1 96.75 110 PHE A N 1
ATOM 903 C CA . PHE A 1 110 ? -15.078 22.078 6.078 1 96.75 110 PHE A CA 1
ATOM 904 C C . PHE A 1 110 ? -14.086 23.188 5.742 1 96.75 110 PHE A C 1
ATOM 906 O O . PHE A 1 110 ? -13.828 23.469 4.57 1 96.75 110 PHE A O 1
ATOM 913 N N . SER A 1 111 ? -13.555 23.844 6.719 1 97.62 111 SER A N 1
ATOM 914 C CA . SER A 1 111 ? -12.547 24.875 6.492 1 97.62 111 SER A CA 1
ATOM 915 C C . SER A 1 111 ? -11.141 24.328 6.664 1 97.62 111 SER A C 1
ATOM 917 O O . SER A 1 111 ? -10.82 23.734 7.695 1 97.62 111 SER A O 1
ATOM 919 N N . LEU A 1 112 ? -10.297 24.5 5.664 1 98.31 112 LEU A N 1
ATOM 920 C CA . LEU A 1 112 ? -8.891 24.125 5.766 1 98.31 112 LEU A CA 1
ATOM 921 C C . LEU A 1 112 ? -8.023 25.359 6.035 1 98.31 112 LEU A C 1
ATOM 923 O O . LEU A 1 112 ? -6.855 25.391 5.645 1 98.31 112 LEU A O 1
ATOM 927 N N . ILE A 1 113 ? -8.625 26.359 6.703 1 97.69 113 ILE A N 1
ATOM 928 C CA . ILE A 1 113 ? -7.918 27.594 6.996 1 97.69 113 ILE A CA 1
ATOM 929 C C . ILE A 1 113 ? -7.328 27.531 8.406 1 97.69 113 ILE A C 1
ATOM 931 O O . ILE A 1 113 ? -8.055 27.391 9.383 1 97.69 113 ILE A O 1
ATOM 935 N N . ASP A 1 114 ? -6.039 27.594 8.453 1 97.69 114 ASP A N 1
ATOM 936 C CA . ASP A 1 114 ? -5.32 27.703 9.719 1 97.69 114 ASP A CA 1
ATOM 937 C C . ASP A 1 114 ? -5.262 29.141 10.203 1 97.69 114 ASP A C 1
ATOM 939 O O . ASP A 1 114 ? -4.93 30.047 9.43 1 97.69 114 ASP A O 1
ATOM 943 N N . VAL A 1 115 ? -5.543 29.438 11.438 1 97.56 115 VAL A N 1
ATOM 944 C CA . VAL A 1 115 ? -5.641 30.797 11.938 1 97.56 115 VAL A CA 1
ATOM 945 C C . VAL A 1 115 ? -4.34 31.188 12.633 1 97.56 115 VAL A C 1
ATOM 947 O O . VAL A 1 115 ? -4.191 32.312 13.102 1 97.56 115 VAL A O 1
ATOM 950 N N . PHE A 1 116 ? -3.383 30.219 12.742 1 96.56 116 PHE A N 1
ATOM 951 C CA . PHE A 1 116 ? -2.072 30.5 13.312 1 96.56 116 PHE A CA 1
ATOM 952 C C . PHE A 1 116 ? -1.169 31.172 12.281 1 96.56 116 PHE A C 1
ATOM 954 O O . PHE A 1 116 ? -1.172 30.781 11.109 1 96.56 116 PHE A O 1
ATOM 961 N N . ASP A 1 117 ? -0.531 32.156 12.641 1 92.31 117 ASP A N 1
ATOM 962 C CA . ASP A 1 117 ? 0.53 32.781 11.836 1 92.31 117 ASP A CA 1
ATOM 963 C C . ASP A 1 117 ? 1.908 32.375 12.367 1 92.31 117 ASP A C 1
ATOM 965 O O . ASP A 1 117 ? 2.412 33 13.312 1 92.31 117 ASP A O 1
ATOM 969 N N . GLU A 1 118 ? 2.57 31.562 11.711 1 86.44 118 GLU A N 1
ATOM 970 C CA . GLU A 1 118 ? 3.836 31.016 12.188 1 86.44 118 GLU A CA 1
ATOM 971 C C . GLU A 1 118 ? 4.953 32.062 12.117 1 86.44 118 GLU A C 1
ATOM 973 O O . GLU A 1 118 ? 5.945 31.953 12.836 1 86.44 118 GLU A O 1
ATOM 978 N N . ASN A 1 119 ? 4.777 33.031 11.305 1 85.94 119 ASN A N 1
ATOM 979 C CA . ASN A 1 119 ? 5.797 34.062 11.172 1 85.94 119 ASN A CA 1
ATOM 980 C C . ASN A 1 119 ? 5.699 35.062 12.305 1 85.94 119 ASN A C 1
ATOM 982 O O . ASN A 1 119 ? 6.719 35.531 12.82 1 85.94 119 ASN A O 1
ATOM 986 N N . GLU A 1 120 ? 4.484 35.375 12.727 1 87.38 120 GLU A N 1
ATOM 987 C CA . GLU A 1 120 ? 4.277 36.406 13.75 1 87.38 120 GLU A CA 1
ATOM 988 C C . GLU A 1 120 ? 4.113 35.781 15.133 1 87.38 120 GLU A C 1
ATOM 990 O O . GLU A 1 120 ? 4.27 36.469 16.141 1 87.38 120 GLU A O 1
ATOM 995 N N . GLY A 1 121 ? 3.826 34.531 15.117 1 91.25 121 GLY A N 1
ATOM 996 C CA . GLY A 1 121 ? 3.654 33.875 16.391 1 91.25 121 GLY A CA 1
ATOM 997 C C . GLY A 1 121 ? 2.387 34.281 17.109 1 91.25 121 GLY A C 1
ATOM 998 O O . GLY A 1 121 ? 2.408 34.531 18.312 1 91.25 121 GLY A O 1
ATOM 999 N N . ASN A 1 122 ? 1.321 34.469 16.391 1 94.56 122 ASN A N 1
ATOM 1000 C CA . ASN A 1 122 ? 0.033 34.812 16.984 1 94.56 122 ASN A CA 1
ATOM 1001 C C . ASN A 1 122 ? -1.12 34.156 16.25 1 94.56 122 ASN A C 1
ATOM 1003 O O . ASN A 1 122 ? -0.899 33.406 15.297 1 94.56 122 ASN A O 1
ATOM 1007 N N . ILE A 1 123 ? -2.303 34.281 16.812 1 96.88 123 ILE A N 1
ATOM 1008 C CA . ILE A 1 123 ? -3.533 33.781 16.219 1 96.88 123 ILE A CA 1
ATOM 1009 C C . ILE A 1 123 ? -4.336 34.938 15.641 1 96.88 123 ILE A C 1
ATOM 1011 O O . ILE A 1 123 ? -4.492 35.969 16.297 1 96.88 123 ILE A O 1
ATOM 1015 N N . ASP A 1 124 ? -4.723 34.844 14.43 1 96.06 124 ASP A N 1
ATOM 1016 C CA . ASP A 1 124 ? -5.648 35.812 13.859 1 96.06 124 ASP A CA 1
ATOM 1017 C C . ASP A 1 124 ? -7.039 35.688 14.469 1 96.06 124 ASP A C 1
ATOM 1019 O O . ASP A 1 124 ? -7.898 34.969 13.922 1 96.06 124 ASP A O 1
ATOM 1023 N N . ASP A 1 125 ? -7.277 36.438 15.5 1 96.44 125 ASP A N 1
ATOM 1024 C CA . ASP A 1 125 ? -8.5 36.344 16.297 1 96.44 125 ASP A CA 1
ATOM 1025 C C . ASP A 1 125 ? -9.727 36.719 15.469 1 96.44 125 ASP A C 1
ATOM 1027 O O . ASP A 1 125 ? -10.766 36.062 15.578 1 96.44 125 ASP A O 1
ATOM 1031 N N . GLN A 1 126 ? -9.609 37.719 14.695 1 95.19 126 GLN A N 1
ATOM 1032 C CA . GLN A 1 126 ? -10.727 38.156 13.867 1 95.19 126 GLN A CA 1
ATOM 1033 C C . GLN A 1 126 ? -11.133 37.094 12.867 1 95.19 126 GLN A C 1
ATOM 1035 O O . GLN A 1 126 ? -12.312 36.781 12.727 1 95.19 126 GLN A O 1
ATOM 1040 N N . LEU A 1 127 ? -10.164 36.562 12.227 1 95.56 127 LEU A N 1
ATOM 1041 C CA . LEU A 1 127 ? -10.422 35.469 11.281 1 95.56 127 LEU A CA 1
ATOM 1042 C C . LEU A 1 127 ? -11.062 34.281 11.977 1 95.56 127 LEU A C 1
ATOM 1044 O O . LEU A 1 127 ? -11.992 33.688 11.445 1 95.56 127 LEU A O 1
ATOM 1048 N N . ALA A 1 128 ? -10.562 33.906 13.148 1 97 128 ALA A N 1
ATOM 1049 C CA . ALA A 1 128 ? -11.094 32.781 13.898 1 97 128 ALA A CA 1
ATOM 1050 C C . ALA A 1 128 ? -12.578 32.969 14.211 1 97 128 ALA A C 1
ATOM 1052 O O . ALA A 1 128 ? -13.383 32.062 14.023 1 97 128 ALA A O 1
ATOM 1053 N N . LYS A 1 129 ? -12.898 34.156 14.672 1 95.94 129 LYS A N 1
ATOM 1054 C CA . LYS A 1 129 ? -14.281 34.469 15.023 1 95.94 129 LYS A CA 1
ATOM 1055 C C . LYS A 1 129 ? -15.188 34.406 13.797 1 95.94 129 LYS A C 1
ATOM 1057 O O . LYS A 1 129 ? -16.312 33.906 13.859 1 95.94 129 LYS A O 1
ATOM 1062 N N . GLU A 1 130 ? -14.695 34.938 12.695 1 95.44 130 GLU A N 1
ATOM 1063 C CA . GLU A 1 130 ? -15.445 34.875 11.438 1 95.44 130 GLU A CA 1
ATOM 1064 C C . GLU A 1 130 ? -15.719 33.469 11 1 95.44 130 GLU A C 1
ATOM 1066 O O . GLU A 1 130 ? -16.828 33.125 10.578 1 95.44 130 GLU A O 1
ATOM 1071 N N . LEU A 1 131 ? -14.719 32.625 11.078 1 96.75 131 LEU A N 1
ATOM 1072 C CA . LEU A 1 131 ? -14.859 31.25 10.672 1 96.75 131 LEU A CA 1
ATOM 1073 C C . LEU A 1 131 ? -15.82 30.5 11.602 1 96.75 131 LEU A C 1
ATOM 1075 O O . LEU A 1 131 ? -16.625 29.688 11.141 1 96.75 131 LEU A O 1
ATOM 1079 N N . LEU A 1 132 ? -15.742 30.797 12.891 1 96.12 132 LEU A N 1
ATOM 1080 C CA . LEU A 1 132 ? -16.562 30.109 13.883 1 96.12 132 LEU A CA 1
ATOM 1081 C C . LEU A 1 132 ? -18.031 30.5 13.719 1 96.12 132 LEU A C 1
ATOM 1083 O O . LEU A 1 132 ? -18.922 29.75 14.148 1 96.12 132 LEU A O 1
ATOM 1087 N N . ALA A 1 133 ? -18.281 31.656 13.109 1 94.5 133 ALA A N 1
ATOM 1088 C CA . ALA A 1 133 ? -19.656 32.125 12.906 1 94.5 133 ALA A CA 1
ATOM 1089 C C . ALA A 1 133 ? -20.297 31.438 11.711 1 94.5 133 ALA A C 1
ATOM 1091 O O . ALA A 1 133 ? -21.531 31.469 11.555 1 94.5 133 ALA A O 1
ATOM 1092 N N . LYS A 1 134 ? -19.484 30.766 10.898 1 94.38 134 LYS A N 1
ATOM 1093 C CA . LYS A 1 134 ? -20 30.078 9.711 1 94.38 134 LYS A CA 1
ATOM 1094 C C . LYS A 1 134 ? -20.656 28.766 10.086 1 94.38 134 LYS A C 1
ATOM 1096 O O . LYS A 1 134 ? -20.266 28.125 11.078 1 94.38 134 LYS A O 1
ATOM 1101 N N . ASP A 1 135 ? -21.625 28.359 9.266 1 93.06 135 ASP A N 1
ATOM 1102 C CA . ASP A 1 135 ? -22.281 27.062 9.469 1 93.06 135 ASP A CA 1
ATOM 1103 C C . ASP A 1 135 ? -21.5 25.953 8.781 1 93.06 135 ASP A C 1
ATOM 1105 O O . ASP A 1 135 ? -22.016 25.297 7.863 1 93.06 135 ASP A O 1
ATOM 1109 N N . PHE A 1 136 ? -20.281 25.703 9.203 1 95.19 136 PHE A N 1
ATOM 1110 C CA . PHE A 1 136 ? -19.438 24.625 8.727 1 95.19 136 PHE A CA 1
ATOM 1111 C C . PHE A 1 136 ? -19.469 23.438 9.68 1 95.19 136 PHE A C 1
ATOM 1113 O O . PHE A 1 136 ? -19.766 23.609 10.867 1 95.19 136 PHE A O 1
ATOM 1120 N N . LYS A 1 137 ? -19.281 22.25 9.164 1 94.75 137 LYS A N 1
ATOM 1121 C CA . LYS A 1 137 ? -19.125 21.078 10.023 1 94.75 137 LYS A CA 1
ATOM 1122 C C . LYS A 1 137 ? -17.875 21.188 10.891 1 94.75 137 LYS A C 1
ATOM 1124 O O . LYS A 1 137 ? -17.859 20.734 12.031 1 94.75 137 LYS A O 1
ATOM 1129 N N . ARG A 1 138 ? -16.781 21.688 10.344 1 97 138 ARG A N 1
ATOM 1130 C CA . ARG A 1 138 ? -15.539 22.062 11 1 97 138 ARG A CA 1
ATOM 1131 C C . ARG A 1 138 ? -15.07 23.438 10.562 1 97 138 ARG A C 1
ATOM 1133 O O . ARG A 1 138 ? -14.93 23.703 9.359 1 97 138 ARG A O 1
ATOM 1140 N N . ASN A 1 139 ? -14.711 24.297 11.484 1 97.62 139 ASN A N 1
ATOM 1141 C CA . ASN A 1 139 ? -14.578 25.703 11.188 1 97.62 139 ASN A CA 1
ATOM 1142 C C . ASN A 1 139 ? -13.109 26.141 11.125 1 97.62 139 ASN A C 1
ATOM 1144 O O . ASN A 1 139 ? -12.766 27.094 10.43 1 97.62 139 ASN A O 1
ATOM 1148 N N . ILE A 1 140 ? -12.305 25.484 11.906 1 98.12 140 ILE A N 1
ATOM 1149 C CA . ILE A 1 140 ? -10.914 25.906 12.023 1 98.12 140 ILE A CA 1
ATOM 1150 C C . ILE A 1 140 ? -9.992 24.734 11.703 1 98.12 140 ILE A C 1
ATOM 1152 O O . ILE A 1 140 ? -10.219 23.609 12.172 1 98.12 140 ILE A O 1
ATOM 1156 N N . CYS A 1 141 ? -9.008 25 10.938 1 98.56 141 CYS A N 1
ATOM 1157 C CA . CYS A 1 141 ? -8.023 23.969 10.594 1 98.56 141 CYS A CA 1
ATOM 1158 C C . CYS A 1 141 ? -6.754 24.141 11.414 1 98.56 141 CYS A C 1
ATOM 1160 O O . CYS A 1 141 ? -6.227 25.234 11.539 1 98.56 141 CYS A O 1
ATOM 1162 N N . VAL A 1 142 ? -6.359 23.109 12.055 1 98.69 142 VAL A N 1
ATOM 1163 C CA . VAL A 1 142 ? -4.992 23 12.547 1 98.69 142 VAL A CA 1
ATOM 1164 C C . VAL A 1 142 ? -4.125 22.297 11.508 1 98.69 142 VAL A C 1
ATOM 1166 O O . VAL A 1 142 ? -4.23 21.078 11.32 1 98.69 142 VAL A O 1
ATOM 1169 N N . ASP A 1 143 ? -3.322 23.062 10.844 1 98.38 143 ASP A N 1
ATOM 1170 C CA . ASP A 1 143 ? -2.533 22.562 9.727 1 98.38 143 ASP A CA 1
ATOM 1171 C C . ASP A 1 143 ? -1.118 22.203 10.172 1 98.38 143 ASP A C 1
ATOM 1173 O O . ASP A 1 143 ? -0.324 23.078 10.516 1 98.38 143 ASP A O 1
ATOM 1177 N N . ILE A 1 144 ? -0.803 20.938 10.172 1 98.5 144 ILE A N 1
ATOM 1178 C CA . ILE A 1 144 ? 0.561 20.531 10.5 1 98.5 144 ILE A CA 1
ATOM 1179 C C . ILE A 1 144 ? 1.243 19.969 9.25 1 98.5 144 ILE A C 1
ATOM 1181 O O . ILE A 1 144 ? 2.312 19.359 9.344 1 98.5 144 ILE A O 1
ATOM 1185 N N . SER A 1 145 ? 0.603 20.094 8.055 1 98.25 145 SER A N 1
ATOM 1186 C CA . SER A 1 145 ? 1.254 19.703 6.812 1 98.25 145 SER A CA 1
ATOM 1187 C C . SER A 1 145 ? 2.518 20.516 6.562 1 98.25 145 SER A C 1
ATOM 1189 O O . SER A 1 145 ? 3.498 20 6.02 1 98.25 145 SER A O 1
ATOM 1191 N N . LEU A 1 146 ? 2.459 21.797 6.949 1 97.31 146 LEU A N 1
ATOM 1192 C CA . LEU A 1 146 ? 3.641 22.656 6.84 1 97.31 146 LEU A CA 1
ATOM 1193 C C . LEU A 1 146 ? 4.812 22.047 7.613 1 97.31 146 LEU A C 1
ATOM 1195 O O . LEU A 1 146 ? 5.938 22.016 7.113 1 97.31 146 LEU A O 1
ATOM 1199 N N . HIS A 1 147 ? 4.535 21.609 8.812 1 98.44 147 HIS A N 1
ATOM 1200 C CA . HIS A 1 147 ? 5.582 21.062 9.672 1 98.44 147 HIS A CA 1
ATOM 1201 C C . HIS A 1 147 ? 6.191 19.812 9.078 1 98.44 147 HIS A C 1
ATOM 1203 O O . HIS A 1 147 ? 7.414 19.625 9.094 1 98.44 147 HIS A O 1
ATOM 1209 N N . GLN A 1 148 ? 5.375 18.922 8.516 1 98.31 148 GLN A N 1
ATOM 1210 C CA . GLN A 1 148 ? 5.871 17.75 7.805 1 98.31 148 GLN A CA 1
ATOM 1211 C C . GLN A 1 148 ? 6.797 18.156 6.66 1 98.31 148 GLN A C 1
ATOM 1213 O O . GLN A 1 148 ? 7.887 17.594 6.508 1 98.31 148 GLN A O 1
ATOM 1218 N N . ASN A 1 149 ? 6.363 19.094 5.891 1 98.5 149 ASN A N 1
ATOM 1219 C CA . ASN A 1 149 ? 7.105 19.5 4.703 1 98.5 149 ASN A CA 1
ATOM 1220 C C . ASN A 1 149 ? 8.352 20.297 5.07 1 98.5 149 ASN A C 1
ATOM 1222 O O . ASN A 1 149 ? 9.25 20.469 4.246 1 98.5 149 ASN A O 1
ATOM 1226 N N . ALA A 1 150 ? 8.359 20.781 6.316 1 98.31 150 ALA A N 1
ATOM 1227 C CA . ALA A 1 150 ? 9.523 21.516 6.797 1 98.31 150 ALA A CA 1
ATOM 1228 C C . ALA A 1 150 ? 10.523 20.594 7.477 1 98.31 150 ALA A C 1
ATOM 1230 O O . ALA A 1 150 ? 11.617 21.016 7.863 1 98.31 150 ALA A O 1
ATOM 1231 N N . GLY A 1 151 ? 10.164 19.344 7.699 1 98.31 151 GLY A N 1
ATOM 1232 C CA . GLY A 1 151 ? 11.125 18.375 8.203 1 98.31 151 GLY A CA 1
ATOM 1233 C C . GLY A 1 151 ? 10.922 18.047 9.672 1 98.31 151 GLY A C 1
ATOM 1234 O O . GLY A 1 151 ? 11.805 17.484 10.32 1 98.31 151 GLY A O 1
ATOM 1235 N N . ALA A 1 152 ? 9.781 18.375 10.211 1 98.56 152 ALA A N 1
ATOM 1236 C CA . ALA A 1 152 ? 9.492 18.016 11.594 1 98.56 152 ALA A CA 1
ATOM 1237 C C . ALA A 1 152 ? 9.359 16.5 11.75 1 98.56 152 ALA A C 1
ATOM 1239 O O . ALA A 1 152 ? 8.797 15.836 10.883 1 98.56 152 ALA A O 1
ATOM 1240 N N . ALA A 1 153 ? 9.852 16 12.883 1 98.12 153 ALA A N 1
ATOM 1241 C CA . ALA A 1 153 ? 9.641 14.594 13.211 1 98.12 153 ALA A CA 1
ATOM 1242 C C . ALA A 1 153 ? 8.156 14.297 13.422 1 98.12 153 ALA A C 1
ATOM 1244 O O . ALA A 1 153 ? 7.363 15.211 13.648 1 98.12 153 ALA A O 1
ATOM 1245 N N . LEU A 1 154 ? 7.805 13.047 13.352 1 98.31 154 LEU A N 1
ATOM 1246 C CA . LEU A 1 154 ? 6.406 12.656 13.516 1 98.31 154 LEU A CA 1
ATOM 1247 C C . LEU A 1 154 ? 5.875 13.094 14.875 1 98.31 154 LEU A C 1
ATOM 1249 O O . LEU A 1 154 ? 4.773 13.641 14.969 1 98.31 154 LEU A O 1
ATOM 1253 N N . TYR A 1 155 ? 6.676 12.844 15.938 1 97.44 155 TYR A N 1
ATOM 1254 C CA . TYR A 1 155 ? 6.219 13.195 17.281 1 97.44 155 TYR A CA 1
ATOM 1255 C C . TYR A 1 155 ? 6.109 14.711 17.438 1 97.44 155 TYR A C 1
ATOM 1257 O O . TYR A 1 155 ? 5.258 15.203 18.172 1 97.44 155 TYR A O 1
ATOM 1265 N N . GLN A 1 156 ? 6.969 15.469 16.75 1 98.69 156 GLN A N 1
ATOM 1266 C CA . GLN A 1 156 ? 6.875 16.922 16.781 1 98.69 156 GLN A CA 1
ATOM 1267 C C . GLN A 1 156 ? 5.59 17.406 16.109 1 98.69 156 GLN A C 1
ATOM 1269 O O . GLN A 1 156 ? 4.91 18.297 16.641 1 98.69 156 GLN A O 1
ATOM 1274 N N . GLN A 1 157 ? 5.285 16.828 14.93 1 98.88 157 GLN A N 1
ATOM 1275 C CA . GLN A 1 157 ? 4.07 17.203 14.211 1 98.88 157 GLN A CA 1
ATOM 1276 C C . GLN A 1 157 ? 2.834 17.016 15.086 1 98.88 157 GLN A C 1
ATOM 1278 O O . GLN A 1 157 ? 2.037 17.953 15.242 1 98.88 157 GLN A O 1
ATOM 1283 N N . LEU A 1 158 ? 2.74 15.852 15.672 1 98.81 158 LEU A N 1
ATOM 1284 C CA . LEU A 1 158 ? 1.553 15.516 16.453 1 98.81 158 LEU A CA 1
ATOM 1285 C C . LEU A 1 158 ? 1.502 16.344 17.734 1 98.81 158 LEU A C 1
ATOM 1287 O O . LEU A 1 158 ? 0.429 16.781 18.156 1 98.81 158 LEU A O 1
ATOM 1291 N N . GLY A 1 159 ? 2.652 16.516 18.375 1 98.75 159 GLY A N 1
ATOM 1292 C CA . GLY A 1 159 ? 2.701 17.375 19.547 1 98.75 159 GLY A CA 1
ATOM 1293 C C . GLY A 1 159 ? 2.303 18.797 19.25 1 98.75 159 GLY A C 1
ATOM 1294 O O . GLY A 1 159 ? 1.617 19.438 20.062 1 98.75 159 GLY A O 1
ATOM 1295 N N . ILE A 1 160 ? 2.717 19.297 18.094 1 98.75 160 ILE A N 1
ATOM 1296 C CA . ILE A 1 160 ? 2.375 20.656 17.672 1 98.75 160 ILE A CA 1
ATOM 1297 C C . ILE A 1 160 ? 0.87 20.75 17.438 1 98.75 160 ILE A C 1
ATOM 1299 O O . ILE A 1 160 ? 0.246 21.75 17.812 1 98.75 160 ILE A O 1
ATOM 1303 N N . ALA A 1 161 ? 0.305 19.734 16.844 1 98.81 161 ALA A N 1
ATOM 1304 C CA . ALA A 1 161 ? -1.141 19.734 16.625 1 98.81 161 ALA A CA 1
ATOM 1305 C C . ALA A 1 161 ? -1.89 19.859 17.953 1 98.81 161 ALA A C 1
ATOM 1307 O O . ALA A 1 161 ? -2.84 20.641 18.062 1 98.81 161 ALA A O 1
ATOM 1308 N N . LEU A 1 162 ? -1.438 19.141 18.953 1 98.69 162 LEU A N 1
ATOM 1309 C CA . LEU A 1 162 ? -2.076 19.219 20.266 1 98.69 162 LEU A CA 1
ATOM 1310 C C . LEU A 1 162 ? -1.856 20.594 20.891 1 98.69 162 LEU A C 1
ATOM 1312 O O . LEU A 1 162 ? -2.773 21.156 21.5 1 98.69 162 LEU A O 1
ATOM 1316 N N . ALA A 1 163 ? -0.668 21.078 20.781 1 98.62 163 ALA A N 1
ATOM 1317 C CA . ALA A 1 163 ? -0.346 22.359 21.391 1 98.62 163 ALA A CA 1
ATOM 1318 C C . ALA A 1 163 ? -1.173 23.484 20.766 1 98.62 163 ALA A C 1
ATOM 1320 O O . ALA A 1 163 ? -1.683 24.359 21.469 1 98.62 163 ALA A O 1
ATOM 1321 N N . LYS A 1 164 ? -1.26 23.469 19.422 1 98.69 164 LYS A N 1
ATOM 1322 C CA . LYS A 1 164 ? -2.113 24.422 18.734 1 98.69 164 LYS A CA 1
ATOM 1323 C C . LYS A 1 164 ? -3.562 24.312 19.188 1 98.69 164 LYS A C 1
ATOM 1325 O O . LYS A 1 164 ? -4.242 25.312 19.391 1 98.69 164 LYS A O 1
ATOM 1330 N N . THR A 1 165 ? -4.004 23.094 19.312 1 98.69 165 THR A N 1
ATOM 1331 C CA . THR A 1 165 ? -5.359 22.844 19.781 1 98.69 165 THR A CA 1
ATOM 1332 C C . THR A 1 165 ? -5.582 23.438 21.172 1 98.69 165 THR A C 1
ATOM 1334 O O . THR A 1 165 ? -6.602 24.078 21.422 1 98.69 165 THR A O 1
ATOM 1337 N N . LYS A 1 166 ? -4.668 23.25 22.031 1 98.12 166 LYS A N 1
ATOM 1338 C CA . LYS A 1 166 ? -4.781 23.766 23.391 1 98.12 166 LYS A CA 1
ATOM 1339 C C . LYS A 1 166 ? -4.852 25.297 23.391 1 98.12 166 LYS A C 1
ATOM 1341 O O . LYS A 1 166 ? -5.621 25.875 24.156 1 98.12 166 LYS A O 1
ATOM 1346 N N . GLU A 1 167 ? -4.016 25.906 22.547 1 98 167 GLU A N 1
ATOM 1347 C CA . GLU A 1 167 ? -4.07 27.359 22.406 1 98 167 GLU A CA 1
ATOM 1348 C C . GLU A 1 167 ? -5.473 27.828 22.031 1 98 167 GLU A C 1
ATOM 1350 O O . GLU A 1 167 ? -5.98 28.812 22.578 1 98 167 GLU A O 1
ATOM 1355 N N . LEU A 1 168 ? -6.055 27.156 21.125 1 98.38 168 LEU A N 1
ATOM 1356 C CA . LEU A 1 168 ? -7.395 27.5 20.656 1 98.38 168 LEU A CA 1
ATOM 1357 C C . LEU A 1 168 ? -8.414 27.312 21.781 1 98.38 168 LEU A C 1
ATOM 1359 O O . LEU A 1 168 ? -9.32 28.141 21.953 1 98.38 168 LEU A O 1
ATOM 1363 N N . VAL A 1 169 ? -8.289 26.25 22.547 1 97.94 169 VAL A N 1
ATOM 1364 C CA . VAL A 1 169 ? -9.195 25.969 23.656 1 97.94 169 VAL A CA 1
ATOM 1365 C C . VAL A 1 169 ? -9.102 27.078 24.703 1 97.94 169 VAL A C 1
ATOM 1367 O O . VAL A 1 169 ? -10.109 27.5 25.266 1 97.94 169 VAL A O 1
ATOM 1370 N N . GLU A 1 170 ? -7.953 27.531 24.953 1 96.88 170 GLU A N 1
ATOM 1371 C CA . GLU A 1 170 ? -7.734 28.562 25.969 1 96.88 170 GLU A CA 1
ATOM 1372 C C . GLU A 1 170 ? -8.398 29.875 25.562 1 96.88 170 GLU A C 1
ATOM 1374 O O . GLU A 1 170 ? -8.875 30.625 26.422 1 96.88 170 GLU A O 1
ATOM 1379 N N . ILE A 1 171 ? -8.453 30.078 24.344 1 97 171 ILE A N 1
ATOM 1380 C CA . ILE A 1 171 ? -8.969 31.359 23.844 1 97 171 ILE A CA 1
ATOM 1381 C C . ILE A 1 171 ? -10.469 31.25 23.594 1 97 171 ILE A C 1
ATOM 1383 O O . ILE A 1 171 ? -11.234 32.156 23.922 1 97 171 ILE A O 1
ATOM 1387 N N . TYR A 1 172 ? -10.93 30.156 23.078 1 97.25 172 TYR A N 1
ATOM 1388 C CA . TYR A 1 172 ? -12.281 30.109 22.547 1 97.25 172 TYR A CA 1
ATOM 1389 C C . TYR A 1 172 ? -13.141 29.109 23.328 1 97.25 172 TYR A C 1
ATOM 1391 O O . TYR A 1 172 ? -14.328 28.953 23.047 1 97.25 172 TYR A O 1
ATOM 1399 N N . GLY A 1 173 ? -12.57 28.391 24.266 1 96.75 173 GLY A N 1
ATOM 1400 C CA . GLY A 1 173 ? -13.305 27.406 25.047 1 96.75 173 GLY A CA 1
ATOM 1401 C C . GLY A 1 173 ? -13.188 26 24.5 1 96.75 173 GLY A C 1
ATOM 1402 O O . GLY A 1 173 ? -12.828 25.797 23.344 1 96.75 173 GLY A O 1
ATOM 1403 N N . SER A 1 174 ? -13.562 25.016 25.25 1 95.56 174 SER A N 1
ATOM 1404 C CA . SER A 1 174 ? -13.344 23.609 24.922 1 95.56 174 SER A CA 1
ATOM 1405 C C . SER A 1 174 ? -14.297 23.141 23.828 1 95.56 174 SER A C 1
ATOM 1407 O O . SER A 1 174 ? -14.023 22.141 23.156 1 95.56 174 SER A O 1
ATOM 1409 N N . ASP A 1 175 ? -15.391 23.859 23.625 1 93.06 175 ASP A N 1
ATOM 1410 C CA . ASP A 1 175 ? -16.359 23.453 22.609 1 93.06 175 ASP A CA 1
ATOM 1411 C C . ASP A 1 175 ? -15.766 23.547 21.219 1 93.06 175 ASP A C 1
ATOM 1413 O O . ASP A 1 175 ? -16.312 23 20.266 1 93.06 175 ASP A O 1
ATOM 1417 N N . ILE A 1 176 ? -14.609 24.188 21.094 1 96.75 176 ILE A N 1
ATOM 1418 C CA . ILE A 1 176 ? -13.977 24.375 19.797 1 96.75 176 ILE A CA 1
ATOM 1419 C C . ILE A 1 176 ? -13.453 23.047 19.281 1 96.75 176 ILE A C 1
ATOM 1421 O O . ILE A 1 176 ? -13.195 22.891 18.078 1 96.75 176 ILE A O 1
ATOM 1425 N N . LEU A 1 177 ? -13.25 22.078 20.172 1 96.69 177 LEU A N 1
ATOM 1426 C CA . LEU A 1 177 ? -12.617 20.812 19.828 1 96.69 177 LEU A CA 1
ATOM 1427 C C . LEU A 1 177 ? -13.391 20.094 18.719 1 96.69 177 LEU A C 1
ATOM 1429 O O . LEU A 1 177 ? -12.789 19.469 17.828 1 96.69 177 LEU A O 1
ATOM 1433 N N . ASN A 1 178 ? -14.719 20.219 18.703 1 94.56 178 ASN A N 1
ATOM 1434 C CA . ASN A 1 178 ? -15.531 19.547 17.688 1 94.56 178 ASN A CA 1
ATOM 1435 C C . ASN A 1 178 ? -15.688 20.422 16.438 1 94.56 178 ASN A C 1
ATOM 1437 O O . ASN A 1 178 ? -16.391 20.031 15.5 1 94.56 178 ASN A O 1
ATOM 1441 N N . LYS A 1 179 ? -15.039 21.562 16.453 1 97.31 179 LYS A N 1
ATOM 1442 C CA . LYS A 1 179 ? -15.086 22.469 15.312 1 97.31 179 LYS A CA 1
ATOM 1443 C C . LYS A 1 179 ? -13.758 22.5 14.57 1 97.31 179 LYS A C 1
ATOM 1445 O O . LYS A 1 179 ? -13.625 23.172 13.547 1 97.31 179 LYS A O 1
ATOM 1450 N N . ILE A 1 180 ? -12.789 21.672 15.039 1 98.25 180 ILE A N 1
ATOM 1451 C CA . ILE A 1 180 ? -11.445 21.672 14.484 1 98.25 180 ILE A CA 1
ATOM 1452 C C . ILE A 1 180 ? -11.297 20.531 13.477 1 98.25 180 ILE A C 1
ATOM 1454 O O . ILE A 1 180 ? -11.805 19.438 13.703 1 98.25 180 ILE A O 1
ATOM 1458 N N . ILE A 1 181 ? -10.688 20.781 12.336 1 98.31 181 ILE A N 1
ATOM 1459 C CA . ILE A 1 181 ? -10.211 19.781 11.383 1 98.31 181 ILE A CA 1
ATOM 1460 C C . ILE A 1 181 ? -8.68 19.781 11.352 1 98.31 181 ILE A C 1
ATOM 1462 O O . ILE A 1 181 ? -8.055 20.844 11.43 1 98.31 181 ILE A O 1
ATOM 1466 N N . PHE A 1 182 ? -8.039 18.641 11.328 1 98.75 182 PHE A N 1
ATOM 1467 C CA . PHE A 1 182 ? -6.59 18.516 11.352 1 98.75 182 PHE A CA 1
ATOM 1468 C C . PHE A 1 182 ? -6.055 18.141 9.977 1 98.75 182 PHE A C 1
ATOM 1470 O O . PHE A 1 182 ? -6.379 17.062 9.453 1 98.75 182 PHE A O 1
ATOM 1477 N N . ARG A 1 183 ? -5.297 19 9.406 1 98.75 183 ARG A N 1
ATOM 1478 C CA . ARG A 1 183 ? -4.664 18.781 8.109 1 98.75 183 ARG A CA 1
ATOM 1479 C C . ARG A 1 183 ? -3.24 18.266 8.273 1 98.75 183 ARG A C 1
ATOM 1481 O O . ARG A 1 183 ? -2.414 18.906 8.93 1 98.75 183 ARG A O 1
ATOM 1488 N N . MET A 1 184 ? -2.93 17.094 7.738 1 98.31 184 MET A N 1
ATOM 1489 C CA . MET A 1 184 ? -1.605 16.5 7.875 1 98.31 184 MET A CA 1
ATOM 1490 C C . MET A 1 184 ? -1.092 16 6.523 1 98.31 184 MET A C 1
ATOM 1492 O O . MET A 1 184 ? -1.875 15.57 5.676 1 98.31 184 MET A O 1
ATOM 1496 N N . ALA A 1 185 ? 0.181 16.094 6.359 1 98.81 185 ALA A N 1
ATOM 1497 C CA . ALA A 1 185 ? 0.842 15.508 5.199 1 98.81 185 ALA A CA 1
ATOM 1498 C C . ALA A 1 185 ? 1.421 14.141 5.527 1 98.81 185 ALA A C 1
ATOM 1500 O O . ALA A 1 185 ? 1.951 13.93 6.621 1 98.81 185 ALA A O 1
ATOM 1501 N N . ILE A 1 186 ? 1.281 13.227 4.602 1 98.62 186 ILE A N 1
ATOM 1502 C CA . ILE A 1 186 ? 1.689 11.844 4.801 1 98.62 186 ILE A CA 1
ATOM 1503 C C . ILE A 1 186 ? 2.971 11.562 4.02 1 98.62 186 ILE A C 1
ATOM 1505 O O . ILE A 1 186 ? 3.012 11.742 2.799 1 98.62 186 ILE A O 1
ATOM 1509 N N . GLY A 1 187 ? 4.027 11.062 4.684 1 97.31 187 GLY A N 1
ATOM 1510 C CA . GLY A 1 187 ? 5.332 10.852 4.078 1 97.31 187 GLY A CA 1
ATOM 1511 C C . GLY A 1 187 ? 5.539 9.43 3.588 1 97.31 187 GLY A C 1
ATOM 1512 O O . GLY A 1 187 ? 4.574 8.688 3.395 1 97.31 187 GLY A O 1
ATOM 1513 N N . GLY A 1 188 ? 6.793 9.078 3.4 1 95.19 188 GLY A N 1
ATOM 1514 C CA . GLY A 1 188 ? 7.129 7.891 2.635 1 95.19 188 GLY A CA 1
ATOM 1515 C C . GLY A 1 188 ? 7.262 6.645 3.494 1 95.19 188 GLY A C 1
ATOM 1516 O O . GLY A 1 188 ? 7.246 5.527 2.982 1 95.19 188 GLY A O 1
ATOM 1517 N N . ASN A 1 189 ? 7.555 6.805 4.777 1 93.88 189 ASN A N 1
ATOM 1518 C CA . ASN A 1 189 ? 7.629 5.629 5.641 1 93.88 189 ASN A CA 1
ATOM 1519 C C . ASN A 1 189 ? 6.246 5.047 5.914 1 93.88 189 ASN A C 1
ATOM 1521 O O . ASN A 1 189 ? 5.551 5.492 6.828 1 93.88 189 ASN A O 1
ATOM 1525 N N . TYR A 1 190 ? 5.91 4.051 5.207 1 94.19 190 TYR A N 1
ATOM 1526 C CA . TYR A 1 190 ? 4.547 3.545 5.066 1 94.19 190 TYR A CA 1
ATOM 1527 C C . TYR A 1 190 ? 3.947 3.211 6.426 1 94.19 190 TYR A C 1
ATOM 1529 O O . TYR A 1 190 ? 2.9 3.748 6.797 1 94.19 190 TYR A O 1
ATOM 1537 N N . PHE A 1 191 ? 4.57 2.418 7.219 1 92.75 191 PHE A N 1
ATOM 1538 C CA . PHE A 1 191 ? 4.016 1.951 8.484 1 92.75 191 PHE A CA 1
ATOM 1539 C C . PHE A 1 191 ? 4.039 3.062 9.523 1 92.75 191 PHE A C 1
ATOM 1541 O O . PHE A 1 191 ? 3.111 3.188 10.328 1 92.75 191 PHE A O 1
ATOM 1548 N N . PHE A 1 192 ? 5.082 3.887 9.531 1 95.19 192 PHE A N 1
ATOM 1549 C CA . PHE A 1 192 ? 5.152 5.004 10.461 1 95.19 192 PHE A CA 1
ATOM 1550 C C . PHE A 1 192 ? 4.004 5.977 10.234 1 95.19 192 PHE A C 1
ATOM 1552 O O . PHE A 1 192 ? 3.447 6.527 11.188 1 95.19 192 PHE A O 1
ATOM 1559 N N . GLU A 1 193 ? 3.68 6.16 8.961 1 97.25 193 GLU A N 1
ATOM 1560 C CA . GLU A 1 193 ? 2.625 7.117 8.641 1 97.25 193 GLU A CA 1
ATOM 1561 C C . GLU A 1 193 ? 1.251 6.574 9.023 1 97.25 193 GLU A C 1
ATOM 1563 O O . GLU A 1 193 ? 0.36 7.336 9.406 1 97.25 193 GLU A O 1
ATOM 1568 N N . ILE A 1 194 ? 1.021 5.262 8.875 1 94.62 194 ILE A N 1
ATOM 1569 C CA . ILE A 1 194 ? -0.187 4.641 9.406 1 94.62 194 ILE A CA 1
ATOM 1570 C C . ILE A 1 194 ? -0.27 4.871 10.914 1 94.62 194 ILE A C 1
ATOM 1572 O O . ILE A 1 194 ? -1.3 5.316 11.422 1 94.62 194 ILE A O 1
ATOM 1576 N N . ALA A 1 195 ? 0.813 4.617 11.586 1 94.75 195 ALA A N 1
ATOM 1577 C CA . ALA A 1 195 ? 0.88 4.762 13.039 1 94.75 195 ALA A CA 1
ATOM 1578 C C . ALA A 1 195 ? 0.685 6.215 13.461 1 94.75 195 ALA A C 1
ATOM 1580 O O . ALA A 1 195 ? 0.099 6.496 14.508 1 94.75 195 ALA A O 1
ATOM 1581 N N . LYS A 1 196 ? 1.205 7.117 12.664 1 97.56 196 LYS A N 1
ATOM 1582 C CA . LYS A 1 196 ? 1.054 8.547 12.914 1 97.56 196 LYS A CA 1
ATOM 1583 C C . LYS A 1 196 ? -0.417 8.93 13.062 1 97.56 196 LYS A C 1
ATOM 1585 O O . LYS A 1 196 ? -0.795 9.602 14.023 1 97.56 196 LYS A O 1
ATOM 1590 N N . ILE A 1 197 ? -1.241 8.492 12.148 1 96.06 197 ILE A N 1
ATOM 1591 C CA . ILE A 1 197 ? -2.662 8.82 12.148 1 96.06 197 ILE A CA 1
ATOM 1592 C C . ILE A 1 197 ? -3.348 8.156 13.336 1 96.06 197 ILE A C 1
ATOM 1594 O O . ILE A 1 197 ? -4.121 8.797 14.055 1 96.06 197 ILE A O 1
ATOM 1598 N N . ARG A 1 198 ? -3.029 6.949 13.586 1 93.38 198 ARG A N 1
ATOM 1599 C CA . ARG A 1 198 ? -3.602 6.215 14.711 1 93.38 198 ARG A CA 1
ATOM 1600 C C . ARG A 1 198 ? -3.215 6.859 16.047 1 93.38 198 ARG A C 1
ATOM 1602 O O . ARG A 1 198 ? -4.055 7.023 16.922 1 93.38 198 ARG A O 1
ATOM 1609 N N . ALA A 1 199 ? -1.961 7.168 16.156 1 95.5 199 ALA A N 1
ATOM 1610 C CA . ALA A 1 199 ? -1.451 7.789 17.375 1 95.5 199 ALA A CA 1
ATOM 1611 C C . ALA A 1 199 ? -2.146 9.125 17.641 1 95.5 199 ALA A C 1
ATOM 1613 O O . ALA A 1 199 ? -2.482 9.438 18.781 1 95.5 199 ALA A O 1
ATOM 1614 N N . PHE A 1 200 ? -2.373 9.867 16.609 1 97.31 200 PHE A N 1
ATOM 1615 C CA . PHE A 1 200 ? -2.994 11.172 16.797 1 97.31 200 PHE A CA 1
ATOM 1616 C C . PHE A 1 200 ? -4.414 11.023 17.328 1 97.31 200 PHE A C 1
ATOM 1618 O O . PHE A 1 200 ? -4.84 11.781 18.203 1 97.31 200 PHE A O 1
ATOM 1625 N N . LYS A 1 201 ? -5.129 10.102 16.797 1 93.88 201 LYS A N 1
ATOM 1626 C CA . LYS A 1 201 ? -6.48 9.867 17.281 1 93.88 201 LYS A CA 1
ATOM 1627 C C . LYS A 1 201 ? -6.477 9.578 18.781 1 93.88 201 LYS A C 1
ATOM 1629 O O . LYS A 1 201 ? -7.324 10.086 19.516 1 93.88 201 LYS A O 1
ATOM 1634 N N . LEU A 1 202 ? -5.559 8.828 19.172 1 92 202 LEU A N 1
ATOM 1635 C CA . LEU A 1 202 ? -5.465 8.453 20.578 1 92 202 LEU A CA 1
ATOM 1636 C C . LEU A 1 202 ? -5.148 9.664 21.453 1 92 202 LEU A C 1
ATOM 1638 O O . LEU A 1 202 ? -5.832 9.906 22.453 1 92 202 LEU A O 1
ATOM 1642 N N . ILE A 1 203 ? -4.133 10.375 21.062 1 95.25 203 ILE A N 1
ATOM 1643 C CA . ILE A 1 203 ? -3.672 11.438 21.953 1 95.25 203 ILE A CA 1
ATOM 1644 C C . ILE A 1 203 ? -4.637 12.617 21.891 1 95.25 203 ILE A C 1
ATOM 1646 O O . ILE A 1 203 ? -4.836 13.32 22.891 1 95.25 203 ILE A O 1
ATOM 1650 N N . PHE A 1 204 ? -5.27 12.859 20.75 1 96.44 204 PHE A N 1
ATOM 1651 C CA . PHE A 1 204 ? -6.297 13.891 20.688 1 96.44 204 PHE A CA 1
ATOM 1652 C C . PHE A 1 204 ? -7.492 13.523 21.547 1 96.44 204 PHE A C 1
ATOM 1654 O O . PHE A 1 204 ? -8.031 14.375 22.266 1 96.44 204 PHE A O 1
ATOM 1661 N N . ASN A 1 205 ? -7.941 12.281 21.422 1 92.56 205 ASN A N 1
ATOM 1662 C CA . ASN A 1 205 ? -9.039 11.812 22.266 1 92.56 205 ASN A CA 1
ATOM 1663 C C . ASN A 1 205 ? -8.711 11.984 23.75 1 92.56 205 ASN A C 1
ATOM 1665 O O . ASN A 1 205 ? -9.555 12.414 24.531 1 92.56 205 ASN A O 1
ATOM 1669 N N . GLN A 1 206 ? -7.504 11.656 24.094 1 92.62 206 GLN A N 1
ATOM 1670 C CA . GLN A 1 206 ? -7.062 11.828 25.469 1 92.62 206 GLN A CA 1
ATOM 1671 C C . GLN A 1 206 ? -7.117 13.297 25.875 1 92.62 206 GLN A C 1
ATOM 1673 O O . GLN A 1 206 ? -7.57 13.625 26.984 1 92.62 206 GLN A O 1
ATOM 1678 N N . LEU A 1 207 ? -6.641 14.172 25.047 1 95.31 207 LEU A N 1
ATOM 1679 C CA . LEU A 1 207 ? -6.715 15.602 25.328 1 95.31 207 LEU A CA 1
ATOM 1680 C C . LEU A 1 207 ? -8.164 16.031 25.516 1 95.31 207 LEU A C 1
ATOM 1682 O O . LEU A 1 207 ? -8.461 16.812 26.438 1 95.31 207 LEU A O 1
ATOM 1686 N N . SER A 1 208 ? -9.016 15.57 24.672 1 94.56 208 SER A N 1
ATOM 1687 C CA . SER A 1 208 ? -10.422 15.945 24.766 1 94.56 208 SER A CA 1
ATOM 1688 C C . SER A 1 208 ? -11.031 15.5 26.078 1 94.56 208 SER A C 1
ATOM 1690 O O . SER A 1 208 ? -11.859 16.203 26.656 1 94.56 208 SER A O 1
ATOM 1692 N N . LYS A 1 209 ? -10.609 14.375 26.578 1 91.75 209 LYS A N 1
ATOM 1693 C CA . LYS A 1 209 ? -11.102 13.844 27.844 1 91.75 209 LYS A CA 1
ATOM 1694 C C . LYS A 1 209 ? -10.695 14.734 29.016 1 91.75 209 LYS A C 1
ATOM 1696 O O . LYS A 1 209 ? -11.422 14.844 30 1 91.75 209 LYS A O 1
ATOM 1701 N N . GLU A 1 210 ? -9.562 15.375 28.859 1 92.88 210 GLU A N 1
ATOM 1702 C CA . GLU A 1 210 ? -9.125 16.312 29.891 1 92.88 210 GLU A CA 1
ATOM 1703 C C . GLU A 1 210 ? -10.102 17.484 30.031 1 92.88 210 GLU A C 1
ATOM 1705 O O . GLU A 1 210 ? -10.133 18.156 31.062 1 92.88 210 GLU A O 1
ATOM 1710 N N . TYR A 1 211 ? -10.898 17.703 29.062 1 95.5 211 TYR A N 1
ATOM 1711 C CA . TYR A 1 211 ? -11.898 18.766 29.094 1 95.5 211 TYR A CA 1
ATOM 1712 C C . TYR A 1 211 ? -13.305 18.203 29.25 1 95.5 211 TYR A C 1
ATOM 1714 O O . TYR A 1 211 ? -14.297 18.891 29.016 1 95.5 211 TYR A O 1
ATOM 1722 N N . GLY A 1 212 ? -13.383 16.922 29.594 1 93.69 212 GLY A N 1
ATOM 1723 C CA . GLY A 1 212 ? -14.656 16.281 29.859 1 93.69 212 GLY A CA 1
ATOM 1724 C C . GLY A 1 212 ? -15.383 15.844 28.594 1 93.69 212 GLY A C 1
ATOM 1725 O O . GLY A 1 212 ? -16.594 15.602 28.625 1 93.69 212 GLY A O 1
ATOM 1726 N N . LEU A 1 213 ? -14.641 15.789 27.516 1 93.06 213 LEU A N 1
ATOM 1727 C CA . LEU A 1 213 ? -15.211 15.375 26.234 1 93.06 213 LEU A CA 1
ATOM 1728 C C . LEU A 1 213 ? -14.641 14.031 25.797 1 93.06 213 LEU A C 1
ATOM 1730 O O . LEU A 1 213 ? -13.906 13.383 26.562 1 93.06 213 LEU A O 1
ATOM 1734 N N . ASP A 1 214 ? -15.062 13.461 24.75 1 89.94 214 ASP A N 1
ATOM 1735 C CA . ASP A 1 214 ? -14.609 12.211 24.172 1 89.94 214 ASP A CA 1
ATOM 1736 C C . ASP A 1 214 ? -14.602 12.289 22.641 1 89.94 214 ASP A C 1
ATOM 1738 O O . ASP A 1 214 ? -15.141 11.414 21.969 1 89.94 214 ASP A O 1
ATOM 1742 N N . ASP A 1 215 ? -14.008 13.383 22.219 1 89.44 215 ASP A N 1
ATOM 1743 C CA . ASP A 1 215 ? -14.07 13.703 20.797 1 89.44 215 ASP A CA 1
ATOM 1744 C C . ASP A 1 215 ? -13.016 12.93 20 1 89.44 215 ASP A C 1
ATOM 1746 O O . ASP A 1 215 ? -11.961 12.594 20.547 1 89.44 215 ASP A O 1
ATOM 1750 N N . ILE A 1 216 ? -13.367 12.656 18.75 1 90.31 216 ILE A N 1
ATOM 1751 C CA . ILE A 1 216 ? -12.461 12.07 17.781 1 90.31 216 ILE A CA 1
ATOM 1752 C C . ILE A 1 216 ? -12.109 13.117 16.719 1 90.31 216 ILE A C 1
ATOM 1754 O O . ILE A 1 216 ? -12.977 13.875 16.266 1 90.31 216 ILE A O 1
ATOM 1758 N N . PRO A 1 217 ? -10.859 13.188 16.391 1 94.88 217 PRO A N 1
ATOM 1759 C CA . PRO A 1 217 ? -10.477 14.234 15.438 1 94.88 217 PRO A CA 1
ATOM 1760 C C . PRO A 1 217 ? -10.93 13.93 14.016 1 94.88 217 PRO A C 1
ATOM 1762 O O . PRO A 1 217 ? -10.945 12.766 13.602 1 94.88 217 PRO A O 1
ATOM 1765 N N . TYR A 1 218 ? -11.336 14.945 13.312 1 96.06 218 TYR A N 1
ATOM 1766 C CA . TYR A 1 218 ? -11.453 14.859 11.859 1 96.06 218 TYR A CA 1
ATOM 1767 C C . TYR A 1 218 ? -10.109 15.078 11.188 1 96.06 218 TYR A C 1
ATOM 1769 O O . TYR A 1 218 ? -9.516 16.156 11.305 1 96.06 218 TYR A O 1
ATOM 1777 N N . ILE A 1 219 ? -9.625 14.109 10.477 1 97.06 219 ILE A N 1
ATOM 1778 C CA . ILE A 1 219 ? -8.281 14.188 9.922 1 97.06 219 ILE A CA 1
ATOM 1779 C C . ILE A 1 219 ? -8.359 14.289 8.398 1 97.06 219 ILE A C 1
ATOM 1781 O O . ILE A 1 219 ? -8.906 13.406 7.734 1 97.06 219 ILE A O 1
ATOM 1785 N N . PHE A 1 220 ? -7.875 15.352 7.824 1 98.38 220 PHE A N 1
ATOM 1786 C CA . PHE A 1 220 ? -7.645 15.57 6.402 1 98.38 220 PHE A CA 1
ATOM 1787 C C . PHE A 1 220 ? -6.188 15.305 6.043 1 98.38 220 PHE A C 1
ATOM 1789 O O . PHE A 1 220 ? -5.297 16.078 6.41 1 98.38 220 PHE A O 1
ATOM 1796 N N . SER A 1 221 ? -5.934 14.234 5.285 1 98 221 SER A N 1
ATOM 1797 C CA . SER A 1 221 ? -4.57 13.852 4.945 1 98 221 SER A CA 1
ATOM 1798 C C . SER A 1 221 ? -4.258 14.148 3.482 1 98 221 SER A C 1
ATOM 1800 O O . SER A 1 221 ? -5.082 13.891 2.602 1 98 221 SER A O 1
ATOM 1802 N N . GLU A 1 222 ? -3.139 14.711 3.244 1 98.56 222 GLU A N 1
ATOM 1803 C CA . GLU A 1 222 ? -2.654 14.93 1.883 1 98.56 222 GLU A CA 1
ATOM 1804 C C . GLU A 1 222 ? -1.258 14.344 1.693 1 98.56 222 GLU A C 1
ATOM 1806 O O . GLU A 1 222 ? -0.527 14.141 2.666 1 98.56 222 GLU A O 1
ATOM 1811 N N . THR A 1 223 ? -0.906 14.023 0.468 1 98.38 223 THR A N 1
ATOM 1812 C CA . THR A 1 223 ? 0.434 13.508 0.204 1 98.38 223 THR A CA 1
ATOM 1813 C C . THR A 1 223 ? 1.486 14.578 0.482 1 98.38 223 THR A C 1
ATOM 1815 O O . THR A 1 223 ? 1.276 15.758 0.186 1 98.38 223 THR A O 1
ATOM 1818 N N . SER A 1 224 ? 2.602 14.195 1.05 1 98.19 224 SER A N 1
ATOM 1819 C CA . SER A 1 224 ? 3.689 15.109 1.378 1 98.19 224 SER A CA 1
ATOM 1820 C C . SER A 1 224 ? 4.395 15.609 0.119 1 98.19 224 SER A C 1
ATOM 1822 O O . SER A 1 224 ? 4.363 14.938 -0.918 1 98.19 224 SER A O 1
ATOM 1824 N N . LEU A 1 225 ? 4.965 16.719 0.212 1 97.75 225 LEU A N 1
ATOM 1825 C CA . LEU A 1 225 ? 5.82 17.234 -0.849 1 97.75 225 LEU A CA 1
ATOM 1826 C C . LEU A 1 225 ? 7.293 17.016 -0.517 1 97.75 225 LEU A C 1
ATOM 1828 O O . LEU A 1 225 ? 8.156 17.141 -1.39 1 97.75 225 LEU A O 1
ATOM 1832 N N . ARG A 1 226 ? 7.59 16.672 0.702 1 97.94 226 ARG A N 1
ATOM 1833 C CA . ARG A 1 226 ? 8.945 16.594 1.232 1 97.94 226 ARG A CA 1
ATOM 1834 C C . ARG A 1 226 ? 9.797 15.609 0.431 1 97.94 226 ARG A C 1
ATOM 1836 O O . ARG A 1 226 ? 10.984 15.852 0.203 1 97.94 226 ARG A O 1
ATOM 1843 N N . ASN A 1 227 ? 9.195 14.539 -0.023 1 97.62 227 ASN A N 1
ATOM 1844 C CA . ASN A 1 227 ? 9.938 13.477 -0.696 1 97.62 227 ASN A CA 1
ATOM 1845 C C . ASN A 1 227 ? 9.656 13.461 -2.195 1 97.62 227 ASN A C 1
ATOM 1847 O O . ASN A 1 227 ? 9.852 12.445 -2.859 1 97.62 227 ASN A O 1
ATOM 1851 N N . LYS A 1 228 ? 9.156 14.531 -2.758 1 97.81 228 LYS A N 1
ATOM 1852 C CA . LYS A 1 228 ? 8.859 14.602 -4.188 1 97.81 228 LYS A CA 1
ATOM 1853 C C . LYS A 1 228 ? 10.008 15.258 -4.953 1 97.81 228 LYS A C 1
ATOM 1855 O O . LYS A 1 228 ? 10.773 16.047 -4.387 1 97.81 228 LYS A O 1
ATOM 1860 N N . ALA A 1 229 ? 10.156 14.93 -6.152 1 96.5 229 ALA A N 1
ATOM 1861 C CA . ALA A 1 229 ? 11.25 15.438 -6.984 1 96.5 229 ALA A CA 1
ATOM 1862 C C . ALA A 1 229 ? 10.727 15.922 -8.336 1 96.5 229 ALA A C 1
ATOM 1864 O O . ALA A 1 229 ? 9.664 15.484 -8.789 1 96.5 229 ALA A O 1
ATOM 1865 N N . ILE A 1 230 ? 11.469 16.797 -8.961 1 94.94 230 ILE A N 1
ATOM 1866 C CA . ILE A 1 230 ? 11.125 17.297 -10.289 1 94.94 230 ILE A CA 1
ATOM 1867 C C . ILE A 1 230 ? 11.453 16.234 -11.336 1 94.94 230 ILE A C 1
ATOM 1869 O O . ILE A 1 230 ? 10.656 15.992 -12.258 1 94.94 230 ILE A O 1
ATOM 1873 N N . SER A 1 231 ? 12.617 15.609 -11.172 1 88.88 231 SER A N 1
ATOM 1874 C CA . SER A 1 231 ? 13.047 14.578 -12.109 1 88.88 231 SER A CA 1
ATOM 1875 C C . SER A 1 231 ? 12.336 13.258 -11.844 1 88.88 231 SER A C 1
ATOM 1877 O O . SER A 1 231 ? 11.961 12.969 -10.703 1 88.88 231 SER A O 1
ATOM 1879 N N . ASP A 1 232 ? 12.102 12.484 -12.898 1 87.62 232 ASP A N 1
ATOM 1880 C CA . ASP A 1 232 ? 11.5 11.164 -12.781 1 87.62 232 ASP A CA 1
ATOM 1881 C C . ASP A 1 232 ? 10.195 11.227 -11.992 1 87.62 232 ASP A C 1
ATOM 1883 O O . ASP A 1 232 ? 10.016 10.5 -11.008 1 87.62 232 ASP A O 1
ATOM 1887 N N . HIS A 1 233 ? 9.32 12.055 -12.422 1 89.88 233 HIS A N 1
ATOM 1888 C CA . HIS A 1 233 ? 8.125 12.406 -11.664 1 89.88 233 HIS A CA 1
ATOM 1889 C C . HIS A 1 233 ? 7.176 11.219 -11.547 1 89.88 233 HIS A C 1
ATOM 1891 O O . HIS A 1 233 ? 6.258 11.234 -10.727 1 89.88 233 HIS A O 1
ATOM 1897 N N . GLU A 1 234 ? 7.375 10.133 -12.328 1 89.69 234 GLU A N 1
ATOM 1898 C CA . GLU A 1 234 ? 6.59 8.914 -12.164 1 89.69 234 GLU A CA 1
ATOM 1899 C C . GLU A 1 234 ? 6.812 8.289 -10.789 1 89.69 234 GLU A C 1
ATOM 1901 O O . GLU A 1 234 ? 5.898 7.695 -10.211 1 89.69 234 GLU A O 1
ATOM 1906 N N . ASN A 1 235 ? 8.039 8.523 -10.289 1 92.56 235 ASN A N 1
ATOM 1907 C CA . ASN A 1 235 ? 8.328 8.031 -8.953 1 92.56 235 ASN A CA 1
ATOM 1908 C C . ASN A 1 235 ? 7.453 8.711 -7.902 1 92.56 235 ASN A C 1
ATOM 1910 O O . ASN A 1 235 ? 7.102 8.102 -6.887 1 92.56 235 ASN A O 1
ATOM 1914 N N . ASN A 1 236 ? 7.117 9.984 -8.219 1 95.75 236 ASN A N 1
ATOM 1915 C CA . ASN A 1 236 ? 6.227 10.688 -7.305 1 95.75 236 ASN A CA 1
ATOM 1916 C C . ASN A 1 236 ? 4.855 10.023 -7.23 1 95.75 236 ASN A C 1
ATOM 1918 O O . ASN A 1 236 ? 4.211 10.039 -6.184 1 95.75 236 ASN A O 1
ATOM 1922 N N . LEU A 1 237 ? 4.449 9.508 -8.359 1 94.25 237 LEU A N 1
ATOM 1923 C CA . LEU A 1 237 ? 3.166 8.812 -8.398 1 94.25 237 LEU A CA 1
ATOM 1924 C C . LEU A 1 237 ? 3.207 7.551 -7.543 1 94.25 237 LEU A C 1
ATOM 1926 O O . LEU A 1 237 ? 2.248 7.25 -6.828 1 94.25 237 LEU A O 1
ATOM 1930 N N . ILE A 1 238 ? 4.273 6.82 -7.617 1 95.12 238 ILE A N 1
ATOM 1931 C CA . ILE A 1 238 ? 4.469 5.617 -6.812 1 95.12 238 ILE A CA 1
ATOM 1932 C C . ILE A 1 238 ? 4.477 5.988 -5.332 1 95.12 238 ILE A C 1
ATOM 1934 O O . ILE A 1 238 ? 3.773 5.371 -4.527 1 95.12 238 ILE A O 1
ATOM 1938 N N . ARG A 1 239 ? 5.172 7.078 -4.988 1 96.88 239 ARG A N 1
ATOM 1939 C CA . ARG A 1 239 ? 5.262 7.562 -3.613 1 96.88 239 ARG A CA 1
ATOM 1940 C C . ARG A 1 239 ? 3.891 7.953 -3.076 1 96.88 239 ARG A C 1
ATOM 1942 O O . ARG A 1 239 ? 3.496 7.52 -1.991 1 96.88 239 ARG A O 1
ATOM 1949 N N . SER A 1 240 ? 3.225 8.711 -3.896 1 97.25 240 SER A N 1
ATOM 1950 C CA . SER A 1 240 ? 1.924 9.219 -3.473 1 97.25 240 SER A CA 1
ATOM 1951 C C . SER A 1 240 ? 0.922 8.078 -3.287 1 97.25 240 SER A C 1
ATOM 1953 O O . SER A 1 240 ? 0.047 8.156 -2.422 1 97.25 240 SER A O 1
ATOM 1955 N N . THR A 1 241 ? 1.06 7.055 -4.074 1 96.44 241 THR A N 1
ATOM 1956 C CA . THR A 1 241 ? 0.165 5.906 -3.951 1 96.44 241 THR A CA 1
ATOM 1957 C C . THR A 1 241 ? 0.26 5.297 -2.555 1 96.44 241 THR A C 1
ATOM 1959 O O . THR A 1 241 ? -0.76 5.066 -1.902 1 96.44 241 THR A O 1
ATOM 1962 N N . LEU A 1 242 ? 1.415 5.137 -2.086 1 96.5 242 LEU A N 1
ATOM 1963 C CA . LEU A 1 242 ? 1.594 4.52 -0.776 1 96.5 242 LEU A CA 1
ATOM 1964 C C . LEU A 1 242 ? 1.221 5.492 0.337 1 96.5 242 LEU A C 1
ATOM 1966 O O . LEU A 1 242 ? 0.731 5.082 1.391 1 96.5 242 LEU A O 1
ATOM 1970 N N . GLU A 1 243 ? 1.479 6.73 0.088 1 97.94 243 GLU A N 1
ATOM 1971 C CA . GLU A 1 243 ? 1.122 7.746 1.074 1 97.94 243 GLU A CA 1
ATOM 1972 C C . GLU A 1 243 ? -0.388 7.797 1.287 1 97.94 243 GLU A C 1
ATOM 1974 O O . GLU A 1 243 ? -0.859 7.824 2.426 1 97.94 243 GLU A O 1
ATOM 1979 N N . ILE A 1 244 ? -1.114 7.777 0.183 1 96.81 244 ILE A N 1
ATOM 1980 C CA . ILE A 1 244 ? -2.57 7.801 0.273 1 96.81 244 ILE A CA 1
ATOM 1981 C C . ILE A 1 244 ? -3.072 6.504 0.896 1 96.81 244 ILE A C 1
ATOM 1983 O O . ILE A 1 244 ? -3.996 6.516 1.714 1 96.81 244 ILE A O 1
ATOM 1987 N N . ALA A 1 245 ? -2.471 5.426 0.509 1 95.31 245 ALA A N 1
ATOM 1988 C CA . ALA A 1 245 ? -2.852 4.148 1.099 1 95.31 245 ALA A CA 1
ATOM 1989 C C . ALA A 1 245 ? -2.662 4.164 2.613 1 95.31 245 ALA A C 1
ATOM 1991 O O . ALA A 1 245 ? -3.545 3.736 3.359 1 95.31 245 ALA A O 1
ATOM 1992 N N . ALA A 1 246 ? -1.523 4.664 3.072 1 95.44 246 ALA A N 1
ATOM 1993 C CA . ALA A 1 246 ? -1.248 4.75 4.504 1 95.44 246 ALA A CA 1
ATOM 1994 C C . ALA A 1 246 ? -2.291 5.609 5.215 1 95.44 246 ALA A C 1
ATOM 1996 O O . ALA A 1 246 ? -2.76 5.258 6.297 1 95.44 246 ALA A O 1
ATOM 1997 N N . ALA A 1 247 ? -2.619 6.711 4.578 1 95.81 247 ALA A N 1
ATOM 1998 C CA . ALA A 1 247 ? -3.607 7.621 5.156 1 95.81 247 ALA A CA 1
ATOM 1999 C C . ALA A 1 247 ? -4.961 6.93 5.312 1 95.81 247 ALA A C 1
ATOM 2001 O O . ALA A 1 247 ? -5.602 7.039 6.363 1 95.81 247 ALA A O 1
ATOM 2002 N N . MET A 1 248 ? -5.367 6.223 4.285 1 92.81 248 MET A N 1
ATOM 2003 C CA . MET A 1 248 ? -6.656 5.539 4.297 1 92.81 248 MET A CA 1
ATOM 2004 C C . MET A 1 248 ? -6.672 4.422 5.336 1 92.81 248 MET A C 1
ATOM 2006 O O . MET A 1 248 ? -7.613 4.316 6.125 1 92.81 248 MET A O 1
ATOM 2010 N N . ILE A 1 249 ? -5.637 3.676 5.359 1 91.62 249 ILE A N 1
ATOM 2011 C CA . ILE A 1 249 ? -5.551 2.549 6.281 1 91.62 249 ILE A CA 1
ATOM 2012 C C . ILE A 1 249 ? -5.441 3.061 7.715 1 91.62 249 ILE A C 1
ATOM 2014 O O . ILE A 1 249 ? -5.996 2.459 8.641 1 91.62 249 ILE A O 1
ATOM 2018 N N . GLY A 1 250 ? -4.73 4.188 7.906 1 91.88 250 GLY A N 1
ATOM 2019 C CA . GLY A 1 250 ? -4.586 4.777 9.227 1 91.88 250 GLY A CA 1
ATOM 2020 C C . GLY A 1 250 ? -5.871 5.379 9.758 1 91.88 250 GLY A C 1
ATOM 2021 O O . GLY A 1 250 ? -5.98 5.68 10.945 1 91.88 250 GLY A O 1
ATOM 2022 N N . GLY A 1 251 ? -6.84 5.629 8.852 1 91.06 251 GLY A N 1
ATOM 2023 C CA . GLY A 1 251 ? -8.156 6.066 9.297 1 91.06 251 GLY A CA 1
ATOM 2024 C C . GLY A 1 251 ? -8.398 7.547 9.078 1 91.06 251 GLY A C 1
ATOM 2025 O O . GLY A 1 251 ? -9.117 8.188 9.844 1 91.06 251 GLY A O 1
ATOM 2026 N N . SER A 1 252 ? -7.793 8.148 8.117 1 93.94 252 SER A N 1
ATOM 2027 C CA . SER A 1 252 ? -8.094 9.531 7.77 1 93.94 252 SER A CA 1
ATOM 2028 C C . SER A 1 252 ? -9.539 9.688 7.316 1 93.94 252 SER A C 1
ATOM 2030 O O . SER A 1 252 ? -10.102 8.781 6.695 1 93.94 252 SER A O 1
ATOM 2032 N N . ASP A 1 253 ? -10.148 10.805 7.625 1 93 253 ASP A N 1
ATOM 2033 C CA . ASP A 1 253 ? -11.523 11.078 7.238 1 93 253 ASP A CA 1
ATOM 2034 C C . ASP A 1 253 ? -11.609 11.531 5.785 1 93 253 ASP A C 1
ATOM 2036 O O . ASP A 1 253 ? -12.625 11.32 5.117 1 93 253 ASP A O 1
ATOM 2040 N N . ALA A 1 254 ? -10.602 12.18 5.359 1 95.31 254 ALA A N 1
ATOM 2041 C CA . ALA A 1 254 ? -10.477 12.672 3.988 1 95.31 254 ALA A CA 1
ATOM 2042 C C . ALA A 1 254 ? -9.039 12.562 3.496 1 95.31 254 ALA A C 1
ATOM 2044 O O . ALA A 1 254 ? -8.094 12.719 4.277 1 95.31 254 ALA A O 1
ATOM 2045 N N . VAL A 1 255 ? -8.906 12.273 2.195 1 96.44 255 VAL A N 1
ATOM 2046 C CA . VAL A 1 255 ? -7.574 12.188 1.608 1 96.44 255 VAL A CA 1
ATOM 2047 C C . VAL A 1 255 ? -7.512 13.031 0.339 1 96.44 255 VAL A C 1
ATOM 2049 O O . VAL A 1 255 ? -8.516 13.188 -0.363 1 96.44 255 VAL A O 1
ATOM 2052 N N . PHE A 1 256 ? -6.391 13.586 0.084 1 97.56 256 PHE A N 1
ATOM 2053 C CA . PHE A 1 256 ? -6.125 14.43 -1.077 1 97.56 256 PHE A CA 1
ATOM 2054 C C . PHE A 1 256 ? -4.727 14.164 -1.628 1 97.56 256 PHE A C 1
ATOM 2056 O O . PHE A 1 256 ? -3.756 14.109 -0.872 1 97.56 256 PHE A O 1
ATOM 2063 N N . SER A 1 257 ? -4.629 13.945 -2.906 1 96.12 257 SER A N 1
ATOM 2064 C CA . SER A 1 257 ? -3.344 13.742 -3.562 1 96.12 257 SER A CA 1
ATOM 2065 C C . SER A 1 257 ? -2.857 15.023 -4.234 1 96.12 257 SER A C 1
ATOM 2067 O O . SER A 1 257 ? -3.484 15.508 -5.18 1 96.12 257 SER A O 1
ATOM 2069 N N . ASN A 1 258 ? -1.746 15.492 -3.727 1 95.69 258 ASN A N 1
ATOM 2070 C CA . ASN A 1 258 ? -1.099 16.562 -4.469 1 95.69 258 ASN A CA 1
ATOM 2071 C C . ASN A 1 258 ? -0.639 16.109 -5.844 1 95.69 258 ASN A C 1
ATOM 2073 O O . ASN A 1 258 ? -0.428 14.906 -6.062 1 95.69 258 ASN A O 1
ATOM 2077 N N . ASN A 1 259 ? -0.539 17.078 -6.723 1 94.25 259 ASN A N 1
ATOM 2078 C CA . ASN A 1 259 ? -0.095 16.75 -8.07 1 94.25 259 ASN A CA 1
ATOM 2079 C C . ASN A 1 259 ? 1.293 16.109 -8.07 1 94.25 259 ASN A C 1
ATOM 2081 O O . ASN A 1 259 ? 2.188 16.562 -7.355 1 94.25 259 ASN A O 1
ATOM 2085 N N . TYR A 1 260 ? 1.462 15.039 -8.891 1 92.62 260 TYR A N 1
ATOM 2086 C CA . TYR A 1 260 ? 2.746 14.344 -8.898 1 92.62 260 TYR A CA 1
ATOM 2087 C C . TYR A 1 260 ? 3.77 15.102 -9.742 1 92.62 260 TYR A C 1
ATOM 2089 O O . TYR A 1 260 ? 4.969 14.812 -9.672 1 92.62 260 TYR A O 1
ATOM 2097 N N . LEU A 1 261 ? 3.277 16.016 -10.586 1 92.94 261 LEU A N 1
ATOM 2098 C CA . LEU A 1 261 ? 4.188 16.875 -11.336 1 92.94 261 LEU A CA 1
ATOM 2099 C C . LEU A 1 261 ? 4.637 18.062 -10.484 1 92.94 261 LEU A C 1
ATOM 2101 O O . LEU A 1 261 ? 3.895 19.031 -10.328 1 92.94 261 LEU A O 1
ATOM 2105 N N . ILE A 1 262 ? 5.777 17.938 -10.016 1 89.69 262 ILE A N 1
ATOM 2106 C CA . ILE A 1 262 ? 6.355 18.984 -9.172 1 89.69 262 ILE A CA 1
ATOM 2107 C C . ILE A 1 262 ? 7.137 19.969 -10.031 1 89.69 262 ILE A C 1
ATOM 2109 O O . ILE A 1 262 ? 7.766 19.594 -11.016 1 89.69 262 ILE A O 1
ATOM 2113 N N . GLY A 1 263 ? 7.211 21.234 -9.609 1 81.62 263 GLY A N 1
ATOM 2114 C CA . GLY A 1 263 ? 8.023 22.234 -10.281 1 81.62 263 GLY A CA 1
ATOM 2115 C C . GLY A 1 263 ? 7.371 22.797 -11.523 1 81.62 263 GLY A C 1
ATOM 2116 O O . GLY A 1 263 ? 7.824 23.797 -12.078 1 81.62 263 GLY A O 1
ATOM 2117 N N . LYS A 1 264 ? 6.484 22.078 -12.094 1 78.19 264 LYS A N 1
ATOM 2118 C CA . LYS A 1 264 ? 5.742 22.531 -13.266 1 78.19 264 LYS A CA 1
ATOM 2119 C C . LYS A 1 264 ? 4.27 22.75 -12.938 1 78.19 264 LYS A C 1
ATOM 2121 O O . LYS A 1 264 ? 3.768 22.219 -11.945 1 78.19 264 LYS A O 1
ATOM 2126 N N . LYS A 1 265 ? 3.793 23.609 -13.727 1 77.5 265 LYS A N 1
ATOM 2127 C CA . LYS A 1 265 ? 2.344 23.734 -13.602 1 77.5 265 LYS A CA 1
ATOM 2128 C C . LYS A 1 265 ? 1.649 22.422 -13.922 1 77.5 265 LYS A C 1
ATOM 2130 O O . LYS A 1 265 ? 1.955 21.781 -14.93 1 77.5 265 LYS A O 1
ATOM 2135 N N . GLY A 1 266 ? 0.929 22.031 -13.039 1 81 266 GLY A N 1
ATOM 2136 C CA . GLY A 1 266 ? 0.109 20.859 -13.289 1 81 266 GLY A CA 1
ATOM 2137 C C . GLY A 1 266 ? -0.719 20.969 -14.555 1 81 266 GLY A C 1
ATOM 2138 O O . GLY A 1 266 ? -0.999 22.078 -15.023 1 81 266 GLY A O 1
ATOM 2139 N N . THR A 1 267 ? -0.875 19.844 -15.188 1 85.31 267 THR A N 1
ATOM 2140 C CA . THR A 1 267 ? -1.785 19.75 -16.328 1 85.31 267 THR A CA 1
ATOM 2141 C C . THR A 1 267 ? -3.113 19.125 -15.906 1 85.31 267 THR A C 1
ATOM 2143 O O . THR A 1 267 ? -3.229 18.578 -14.805 1 85.31 267 THR A O 1
ATOM 2146 N N . LYS A 1 268 ? -4.086 19.312 -16.734 1 84.19 268 LYS A N 1
ATOM 2147 C CA . LYS A 1 268 ? -5.367 18.656 -16.484 1 84.19 268 LYS A CA 1
ATOM 2148 C C . LYS A 1 268 ? -5.191 17.156 -16.312 1 84.19 268 LYS A C 1
ATOM 2150 O O . LYS A 1 268 ? -5.793 16.547 -15.414 1 84.19 268 LYS A O 1
ATOM 2155 N N . ASN A 1 269 ? -4.352 16.625 -17.094 1 85.75 269 ASN A N 1
ATOM 2156 C CA . ASN A 1 269 ? -4.113 15.188 -17.047 1 85.75 269 ASN A CA 1
ATOM 2157 C C . ASN A 1 269 ? -3.449 14.766 -15.742 1 85.75 269 ASN A C 1
ATOM 2159 O O . ASN A 1 269 ? -3.826 13.75 -15.148 1 85.75 269 ASN A O 1
ATOM 2163 N N . SER A 1 270 ? -2.453 15.523 -15.312 1 89.19 270 SER A N 1
ATOM 2164 C CA . SER A 1 270 ? -1.756 15.148 -14.086 1 89.19 270 SER A CA 1
ATOM 2165 C C . SER A 1 270 ? -2.666 15.281 -12.875 1 89.19 270 SER A C 1
ATOM 2167 O O . SER A 1 270 ? -2.553 14.508 -11.922 1 89.19 270 SER A O 1
ATOM 2169 N N . GLU A 1 271 ? -3.551 16.219 -12.938 1 88.25 271 GLU A N 1
ATOM 2170 C CA . GLU A 1 271 ? -4.527 16.375 -11.867 1 88.25 271 GLU A CA 1
ATOM 2171 C C . GLU A 1 271 ? -5.504 15.211 -11.836 1 88.25 271 GLU A C 1
ATOM 2173 O O . GLU A 1 271 ? -5.844 14.703 -10.758 1 88.25 271 GLU A O 1
ATOM 2178 N N . GLU A 1 272 ? -5.879 14.844 -12.977 1 86.81 272 GLU A N 1
ATOM 2179 C CA . GLU A 1 272 ? -6.805 13.719 -13.086 1 86.81 272 GLU A CA 1
ATOM 2180 C C . GLU A 1 272 ? -6.168 12.43 -12.586 1 86.81 272 GLU A C 1
ATOM 2182 O O . GLU A 1 272 ? -6.805 11.656 -11.867 1 86.81 272 GLU A O 1
ATOM 2187 N N . ILE A 1 273 ? -4.953 12.25 -12.945 1 87.75 273 ILE A N 1
ATOM 2188 C CA . ILE A 1 273 ? -4.234 11.047 -12.539 1 87.75 273 ILE A CA 1
ATOM 2189 C C . ILE A 1 273 ? -4.082 11.031 -11.016 1 87.75 273 ILE A C 1
ATOM 2191 O O . ILE A 1 273 ? -4.266 9.984 -10.383 1 87.75 273 ILE A O 1
ATOM 2195 N N . SER A 1 274 ? -3.785 12.172 -10.523 1 89.44 274 SER A N 1
ATOM 2196 C CA . SER A 1 274 ? -3.619 12.281 -9.078 1 89.44 274 SER A CA 1
ATOM 2197 C C . SER A 1 274 ? -4.914 11.945 -8.352 1 89.44 274 SER A C 1
ATOM 2199 O O . SER A 1 274 ? -4.895 11.266 -7.32 1 89.44 274 SER A O 1
ATOM 2201 N N . PHE A 1 275 ? -5.988 12.359 -8.898 1 90.56 275 PHE A N 1
ATOM 2202 C CA . PHE A 1 275 ? -7.273 12.039 -8.281 1 90.56 275 PHE A CA 1
ATOM 2203 C C . PHE A 1 275 ? -7.621 10.57 -8.484 1 90.56 275 PHE A C 1
ATOM 2205 O O . PHE A 1 275 ? -8.102 9.914 -7.562 1 90.56 275 PHE A O 1
ATOM 2212 N N . LYS A 1 276 ? -7.367 10.039 -9.625 1 87.5 276 LYS A N 1
ATOM 2213 C CA . LYS A 1 276 ? -7.672 8.648 -9.938 1 87.5 276 LYS A CA 1
ATOM 2214 C C . LYS A 1 276 ? -6.938 7.695 -9 1 87.5 276 LYS A C 1
ATOM 2216 O O . LYS A 1 276 ? -7.441 6.613 -8.68 1 87.5 276 LYS A O 1
ATOM 2221 N N . GLN A 1 277 ? -5.824 8.133 -8.539 1 92.69 277 GLN A N 1
ATOM 2222 C CA . GLN A 1 277 ? -5.078 7.332 -7.574 1 92.69 277 GLN A CA 1
ATOM 2223 C C . GLN A 1 277 ? -5.941 6.984 -6.367 1 92.69 277 GLN A C 1
ATOM 2225 O O . GLN A 1 277 ? -5.941 5.84 -5.906 1 92.69 277 GLN A O 1
ATOM 2230 N N . GLN A 1 278 ? -6.656 7.957 -5.941 1 92.38 278 GLN A N 1
ATOM 2231 C CA . GLN A 1 278 ? -7.523 7.766 -4.785 1 92.38 278 GLN A CA 1
ATOM 2232 C C . GLN A 1 278 ? -8.633 6.762 -5.09 1 92.38 278 GLN A C 1
ATOM 2234 O O . GLN A 1 278 ? -8.938 5.895 -4.27 1 92.38 278 GLN A O 1
ATOM 2239 N N . ILE A 1 279 ? -9.141 6.887 -6.219 1 89.31 279 ILE A N 1
ATOM 2240 C CA . ILE A 1 279 ? -10.266 6.051 -6.625 1 89.31 279 ILE A CA 1
ATOM 2241 C C . ILE A 1 279 ? -9.797 4.602 -6.785 1 89.31 279 ILE A C 1
ATOM 2243 O O . ILE A 1 279 ? -10.477 3.676 -6.332 1 89.31 279 ILE A O 1
ATOM 2247 N N . VAL A 1 280 ? -8.664 4.395 -7.406 1 92 280 VAL A N 1
ATOM 2248 C CA . VAL A 1 280 ? -8.109 3.059 -7.57 1 92 280 VAL A CA 1
ATOM 2249 C C . VAL A 1 280 ? -7.914 2.41 -6.199 1 92 280 VAL A C 1
ATOM 2251 O O . VAL A 1 280 ? -8.328 1.268 -5.984 1 92 280 VAL A O 1
ATOM 2254 N N . LEU A 1 281 ? -7.383 3.143 -5.309 1 92.81 281 LEU A N 1
ATOM 2255 C CA . LEU A 1 281 ? -7.102 2.619 -3.977 1 92.81 281 LEU A CA 1
ATOM 2256 C C . LEU A 1 281 ? -8.391 2.279 -3.24 1 92.81 281 LEU A C 1
ATOM 2258 O O . LEU A 1 281 ? -8.492 1.224 -2.609 1 92.81 281 LEU A O 1
ATOM 2262 N N . ALA A 1 282 ? -9.383 3.086 -3.393 1 88.44 282 ALA A N 1
ATOM 2263 C CA . ALA A 1 282 ? -10.633 2.936 -2.648 1 88.44 282 ALA A CA 1
ATOM 2264 C C . ALA A 1 282 ? -11.484 1.811 -3.229 1 88.44 282 ALA A C 1
ATOM 2266 O O . ALA A 1 282 ? -12 0.968 -2.488 1 88.44 282 ALA A O 1
ATOM 2267 N N . TYR A 1 283 ? -11.547 1.768 -4.539 1 86.75 283 TYR A N 1
ATOM 2268 C CA . TYR A 1 283 ? -12.609 0.951 -5.121 1 86.75 283 TYR A CA 1
ATOM 2269 C C . TYR A 1 283 ? -12.031 -0.28 -5.809 1 86.75 283 TYR A C 1
ATOM 2271 O O . TYR A 1 283 ? -12.727 -1.285 -5.984 1 86.75 283 TYR A O 1
ATOM 2279 N N . GLU A 1 284 ? -10.789 -0.187 -6.273 1 90.69 284 GLU A N 1
ATOM 2280 C CA . GLU A 1 284 ? -10.18 -1.357 -6.895 1 90.69 284 GLU A CA 1
ATOM 2281 C C . GLU A 1 284 ? -9.414 -2.188 -5.867 1 90.69 284 GLU A C 1
ATOM 2283 O O . GLU A 1 284 ? -9.492 -3.418 -5.871 1 90.69 284 GLU A O 1
ATOM 2288 N N . SER A 1 285 ? -8.688 -1.462 -5.004 1 89.62 285 SER A N 1
ATOM 2289 C CA . SER A 1 285 ? -7.895 -2.146 -3.984 1 89.62 285 SER A CA 1
ATOM 2290 C C . SER A 1 285 ? -8.695 -2.346 -2.703 1 89.62 285 SER A C 1
ATOM 2292 O O . SER A 1 285 ? -8.25 -3.047 -1.79 1 89.62 285 SER A O 1
ATOM 2294 N N . ILE A 1 286 ? -9.875 -1.697 -2.566 1 85.69 286 ILE A N 1
ATOM 2295 C CA . ILE A 1 286 ? -10.867 -1.864 -1.508 1 85.69 286 ILE A CA 1
ATOM 2296 C C . ILE A 1 286 ? -10.258 -1.466 -0.165 1 85.69 286 ILE A C 1
ATOM 2298 O O . ILE A 1 286 ? -10.383 -2.197 0.82 1 85.69 286 ILE A O 1
ATOM 2302 N N . LEU A 1 287 ? -9.562 -0.384 -0.126 1 85.31 287 LEU A N 1
ATOM 2303 C CA . LEU A 1 287 ? -8.961 0.095 1.114 1 85.31 287 LEU A CA 1
ATOM 2304 C C . LEU A 1 287 ? -9.992 0.835 1.965 1 85.31 287 LEU A C 1
ATOM 2306 O O . LEU A 1 287 ? -9.789 1.025 3.166 1 85.31 287 LEU A O 1
ATOM 2310 N N . ASN A 1 288 ? -11.102 1.273 1.466 1 65.88 288 ASN A N 1
ATOM 2311 C CA . ASN A 1 288 ? -12.031 2.184 2.125 1 65.88 288 ASN A CA 1
ATOM 2312 C C . ASN A 1 288 ? -13.055 1.428 2.969 1 65.88 288 ASN A C 1
ATOM 2314 O O . ASN A 1 288 ? -13.891 2.039 3.635 1 65.88 288 ASN A O 1
ATOM 2318 N N . VAL A 1 289 ? -13.008 0.265 3.002 1 59.06 289 VAL A N 1
ATOM 2319 C CA . VAL A 1 289 ? -14.141 -0.474 3.553 1 59.06 289 VAL A CA 1
ATOM 2320 C C . VAL A 1 289 ? -13.898 -0.77 5.031 1 59.06 289 VAL A C 1
ATOM 2322 O O . VAL A 1 289 ? -14.836 -1.034 5.781 1 59.06 289 VAL A O 1
ATOM 2325 N N . PHE A 1 290 ? -12.703 -0.563 5.426 1 60.5 290 PHE A N 1
ATOM 2326 C CA . PHE A 1 290 ? -12.445 -1.017 6.785 1 60.5 290 PHE A CA 1
ATOM 2327 C C . PHE A 1 290 ? -12.086 0.159 7.691 1 60.5 290 PHE A C 1
ATOM 2329 O O . PHE A 1 290 ? -11.547 1.165 7.227 1 60.5 290 PHE A O 1
ATOM 2336 N N . GLU A 1 291 ? -12.719 0.034 8.875 1 60.78 291 GLU A N 1
ATOM 2337 C CA . GLU A 1 291 ? -12.391 1.073 9.844 1 60.78 291 GLU A CA 1
ATOM 2338 C C . GLU A 1 291 ? -10.906 1.051 10.203 1 60.78 291 GLU A C 1
ATOM 2340 O O . GLU A 1 291 ? -10.273 2.104 10.328 1 60.78 291 GLU A O 1
ATOM 2345 N N . ASP A 1 292 ? -10.359 -0.085 10.438 1 68.56 292 ASP A N 1
ATOM 2346 C CA . ASP A 1 292 ? -8.953 -0.155 10.82 1 68.56 292 ASP A CA 1
ATOM 2347 C C . ASP A 1 292 ? -8.375 -1.544 10.555 1 68.56 292 ASP A C 1
ATOM 2349 O O . ASP A 1 292 ? -8.391 -2.408 11.43 1 68.56 292 ASP A O 1
ATOM 2353 N N . ALA A 1 293 ? -7.762 -1.726 9.438 1 75.94 293 ALA A N 1
ATOM 2354 C CA . ALA A 1 293 ? -7.215 -3.021 9.047 1 75.94 293 ALA A CA 1
ATOM 2355 C C . ALA A 1 293 ? -5.965 -3.361 9.852 1 75.94 293 ALA A C 1
ATOM 2357 O O . ALA A 1 293 ? -5.547 -4.52 9.898 1 75.94 293 ALA A O 1
ATOM 2358 N N . SER A 1 294 ? -5.406 -2.389 10.477 1 77.94 294 SER A N 1
ATOM 2359 C CA . SER A 1 294 ? -4.145 -2.598 11.18 1 77.94 294 SER A CA 1
ATOM 2360 C C . SER A 1 294 ? -4.387 -2.932 12.648 1 77.94 294 SER A C 1
ATOM 2362 O O . SER A 1 294 ? -3.447 -3.248 13.383 1 77.94 294 SER A O 1
ATOM 2364 N N . ASN A 1 295 ? -5.641 -2.896 13.008 1 78.31 295 ASN A N 1
ATOM 2365 C CA . ASN A 1 295 ? -5.957 -3.162 14.406 1 78.31 295 ASN A CA 1
ATOM 2366 C C . ASN A 1 295 ? -5.504 -4.555 14.828 1 78.31 295 ASN A C 1
ATOM 2368 O O . ASN A 1 295 ? -5.77 -5.539 14.133 1 78.31 295 ASN A O 1
ATOM 2372 N N . GLY A 1 296 ? -4.742 -4.559 15.891 1 79.62 296 GLY A N 1
ATOM 2373 C CA . GLY A 1 296 ? -4.293 -5.828 16.438 1 79.62 296 GLY A CA 1
ATOM 2374 C C . GLY A 1 296 ? -2.914 -6.234 15.945 1 79.62 296 GLY A C 1
ATOM 2375 O O . GLY A 1 296 ? -2.293 -7.145 16.5 1 79.62 296 GLY A O 1
ATOM 2376 N N . SER A 1 297 ? -2.451 -5.582 14.883 1 83.25 297 SER A N 1
ATOM 2377 C CA . SER A 1 297 ? -1.108 -5.875 14.391 1 83.25 297 SER A CA 1
ATOM 2378 C C . SER A 1 297 ? -0.056 -5.578 15.453 1 83.25 297 SER A C 1
ATOM 2380 O O . SER A 1 297 ? 0.015 -4.461 15.969 1 83.25 297 SER A O 1
ATOM 2382 N N . TYR A 1 298 ? 0.793 -6.504 15.719 1 82.69 298 TYR A N 1
ATOM 2383 C CA . TYR A 1 298 ? 1.784 -6.352 16.781 1 82.69 298 TYR A CA 1
ATOM 2384 C C . TYR A 1 298 ? 2.75 -5.219 16.469 1 82.69 298 TYR A C 1
ATOM 2386 O O . TYR A 1 298 ? 3.049 -4.391 17.328 1 82.69 298 TYR A O 1
ATOM 2394 N N . TYR A 1 299 ? 3.172 -5.148 15.281 1 84.38 299 TYR A N 1
ATOM 2395 C CA . TYR A 1 299 ? 4.137 -4.141 14.852 1 84.38 299 TYR A CA 1
ATOM 2396 C C . TYR A 1 299 ? 3.514 -2.75 14.859 1 84.38 299 TYR A C 1
ATOM 2398 O O . TYR A 1 299 ? 4.047 -1.829 15.484 1 84.38 299 TYR A O 1
ATOM 2406 N N . ILE A 1 300 ? 2.354 -2.633 14.219 1 88.69 300 ILE A N 1
ATOM 2407 C CA . ILE A 1 300 ? 1.73 -1.322 14.062 1 88.69 300 ILE A CA 1
ATOM 2408 C C . ILE A 1 300 ? 1.297 -0.795 15.43 1 88.69 300 ILE A C 1
ATOM 2410 O O . ILE A 1 300 ? 1.445 0.395 15.719 1 88.69 300 ILE A O 1
ATOM 2414 N N . GLU A 1 301 ? 0.812 -1.697 16.281 1 87.25 301 GLU A N 1
ATOM 2415 C CA . GLU A 1 301 ? 0.415 -1.28 17.625 1 87.25 301 GLU A CA 1
ATOM 2416 C C . GLU A 1 301 ? 1.61 -0.755 18.422 1 87.25 301 GLU A C 1
ATOM 2418 O O . GLU A 1 301 ? 1.5 0.247 19.125 1 87.25 301 GLU A O 1
ATOM 2423 N N . ASP A 1 302 ? 2.652 -1.449 18.266 1 86.81 302 ASP A N 1
ATOM 2424 C CA . ASP A 1 302 ? 3.85 -1.069 19.016 1 86.81 302 ASP A CA 1
ATOM 2425 C C . ASP A 1 302 ? 4.355 0.302 18.578 1 86.81 302 ASP A C 1
ATOM 2427 O O . ASP A 1 302 ? 4.621 1.169 19.406 1 86.81 302 ASP A O 1
ATOM 2431 N N . ILE A 1 303 ? 4.5 0.507 17.312 1 91.06 303 ILE A N 1
ATOM 2432 C CA . ILE A 1 303 ? 5.039 1.777 16.828 1 91.06 303 ILE A CA 1
ATOM 2433 C C . ILE A 1 303 ? 4.02 2.889 17.062 1 91.06 303 ILE A C 1
ATOM 2435 O O . ILE A 1 303 ? 4.391 4.035 17.328 1 91.06 303 ILE A O 1
ATOM 2439 N N . THR A 1 304 ? 2.73 2.564 16.969 1 93.44 304 THR A N 1
ATOM 2440 C CA . THR A 1 304 ? 1.698 3.539 17.297 1 93.44 304 THR A CA 1
ATOM 2441 C C . THR A 1 304 ? 1.848 4.023 18.75 1 93.44 304 THR A C 1
ATOM 2443 O O . THR A 1 304 ? 1.808 5.227 19.016 1 93.44 304 THR A O 1
ATOM 2446 N N . ARG A 1 305 ? 2.039 3.096 19.656 1 91.88 305 ARG A N 1
ATOM 2447 C CA . ARG A 1 305 ? 2.225 3.426 21.062 1 91.88 305 ARG A CA 1
ATOM 2448 C C . ARG A 1 305 ? 3.432 4.336 21.266 1 91.88 305 ARG A C 1
ATOM 2450 O O . ARG A 1 305 ? 3.35 5.344 21.969 1 91.88 305 ARG A O 1
ATOM 2457 N N . GLN A 1 306 ? 4.516 3.961 20.672 1 92.69 306 GLN A N 1
ATOM 2458 C CA . GLN A 1 306 ? 5.742 4.734 20.828 1 92.69 306 GLN A CA 1
ATOM 2459 C C . GLN A 1 306 ? 5.566 6.156 20.297 1 92.69 306 GLN A C 1
ATOM 2461 O O . GLN A 1 306 ? 5.977 7.121 20.938 1 92.69 306 GLN A O 1
ATOM 2466 N N . ILE A 1 307 ? 4.938 6.305 19.125 1 96.38 307 ILE A N 1
ATOM 2467 C CA . ILE A 1 307 ? 4.727 7.617 18.531 1 96.38 307 ILE A CA 1
ATOM 2468 C C . ILE A 1 307 ? 3.773 8.438 19.391 1 96.38 307 ILE A C 1
ATOM 2470 O O . ILE A 1 307 ? 3.998 9.625 19.625 1 96.38 307 ILE A O 1
ATOM 2474 N N . ALA A 1 308 ? 2.725 7.781 19.891 1 95.81 308 ALA A N 1
ATOM 2475 C CA . ALA A 1 308 ? 1.773 8.461 20.766 1 95.81 308 ALA A CA 1
ATOM 2476 C C . ALA A 1 308 ? 2.463 8.984 22.031 1 95.81 308 ALA A C 1
ATOM 2478 O O . ALA A 1 308 ? 2.291 10.148 22.406 1 95.81 308 ALA A O 1
ATOM 2479 N N . GLU A 1 309 ? 3.258 8.141 22.641 1 95.5 309 GLU A N 1
ATOM 2480 C CA . GLU A 1 309 ? 3.941 8.5 23.875 1 95.5 309 GLU A CA 1
ATOM 2481 C C . GLU A 1 309 ? 4.93 9.641 23.641 1 95.5 309 GLU A C 1
ATOM 2483 O O . GLU A 1 309 ? 4.969 10.602 24.422 1 95.5 309 GLU A O 1
ATOM 2488 N N . LYS A 1 310 ? 5.668 9.531 22.625 1 96.12 310 LYS A N 1
ATOM 2489 C CA . LYS A 1 310 ? 6.648 10.57 22.312 1 96.12 310 LYS A CA 1
ATOM 2490 C C . LYS A 1 310 ? 5.961 11.891 21.969 1 96.12 310 LYS A C 1
ATOM 2492 O O . LYS A 1 310 ? 6.453 12.961 22.328 1 96.12 310 LYS A O 1
ATOM 2497 N N . SER A 1 311 ? 4.91 11.812 21.219 1 97.94 311 SER A N 1
ATOM 2498 C CA . SER A 1 311 ? 4.164 13.008 20.844 1 97.94 311 SER A CA 1
ATOM 2499 C C . SER A 1 311 ? 3.553 13.695 22.062 1 97.94 311 SER A C 1
ATOM 2501 O O . SER A 1 311 ? 3.576 14.922 22.156 1 97.94 311 SER A O 1
ATOM 2503 N N . TRP A 1 312 ? 2.984 12.906 22.953 1 97 312 TRP A N 1
ATOM 2504 C CA . TRP A 1 312 ? 2.418 13.453 24.188 1 97 312 TRP A CA 1
ATOM 2505 C C . TRP A 1 312 ? 3.496 14.125 25.031 1 97 312 TRP A C 1
ATOM 2507 O O . TRP A 1 312 ? 3.277 15.211 25.578 1 97 312 TRP A O 1
ATOM 2517 N N . ALA A 1 313 ? 4.605 13.422 25.141 1 97.38 313 ALA A N 1
ATOM 2518 C CA . ALA A 1 313 ? 5.719 13.984 25.906 1 97.38 313 ALA A CA 1
ATOM 2519 C C . ALA A 1 313 ? 6.16 15.32 25.312 1 97.38 313 ALA A C 1
ATOM 2521 O O . ALA A 1 313 ? 6.445 16.266 26.062 1 97.38 313 ALA A O 1
ATOM 2522 N N . PHE A 1 314 ? 6.223 15.391 24.016 1 98.12 314 PHE A N 1
ATOM 2523 C CA . PHE A 1 314 ? 6.609 16.641 23.359 1 98.12 314 PHE A CA 1
ATOM 2524 C C . PHE A 1 314 ? 5.57 17.719 23.609 1 98.12 314 PHE A C 1
ATOM 2526 O O . PHE A 1 314 ? 5.922 18.875 23.859 1 98.12 314 PHE A O 1
ATOM 2533 N N . PHE A 1 315 ? 4.309 17.406 23.578 1 98.31 315 PHE A N 1
ATOM 2534 C CA . PHE A 1 315 ? 3.213 18.328 23.875 1 98.31 315 PHE A CA 1
ATOM 2535 C C . PHE A 1 315 ? 3.357 18.906 25.266 1 98.31 315 PHE A C 1
ATOM 2537 O O . PHE A 1 315 ? 3.26 20.125 25.453 1 98.31 315 PHE A O 1
ATOM 2544 N N . VAL A 1 316 ? 3.631 18.031 26.203 1 97.94 316 VAL A N 1
ATOM 2545 C CA . VAL A 1 316 ? 3.789 18.469 27.594 1 97.94 316 VAL A CA 1
ATOM 2546 C C . VAL A 1 316 ? 4.988 19.406 27.703 1 97.94 316 VAL A C 1
ATOM 2548 O O . VAL A 1 316 ? 4.922 20.438 28.391 1 97.94 316 VAL A O 1
ATOM 2551 N N . GLU A 1 317 ? 6 19.047 27.062 1 97.94 317 GLU A N 1
ATOM 2552 C CA . GLU A 1 317 ? 7.184 19.906 27.047 1 97.94 317 GLU A CA 1
ATOM 2553 C C . GLU A 1 317 ? 6.855 21.297 26.516 1 97.94 317 GLU A C 1
ATOM 2555 O O . GLU A 1 317 ? 7.281 22.297 27.078 1 97.94 317 GLU A O 1
ATOM 2560 N N . VAL A 1 318 ? 6.141 21.359 25.391 1 98.19 318 VAL A N 1
ATOM 2561 C CA . VAL A 1 318 ? 5.75 22.625 24.781 1 98.19 318 VAL A CA 1
ATOM 2562 C C . VAL A 1 318 ? 4.91 23.453 25.75 1 98.19 318 VAL A C 1
ATOM 2564 O O . VAL A 1 318 ? 5.133 24.641 25.922 1 98.19 318 VAL A O 1
ATOM 2567 N N . GLU A 1 319 ? 4.023 22.797 26.469 1 96.81 319 GLU A N 1
ATOM 2568 C CA . GLU A 1 319 ? 3.154 23.469 27.438 1 96.81 319 GLU A CA 1
ATOM 2569 C C . GLU A 1 319 ? 3.953 24.016 28.609 1 96.81 319 GLU A C 1
ATOM 2571 O O . GLU A 1 319 ? 3.691 25.125 29.094 1 96.81 319 GLU A O 1
ATOM 2576 N N . GLU A 1 320 ? 4.863 23.25 29.047 1 97.56 320 GLU A N 1
ATOM 2577 C CA . GLU A 1 320 ? 5.691 23.656 30.172 1 97.56 320 GLU A CA 1
ATOM 2578 C C . GLU A 1 320 ? 6.531 24.875 29.828 1 97.56 320 GLU A C 1
ATOM 2580 O O . GLU A 1 320 ? 6.898 25.656 30.719 1 97.56 320 GLU A O 1
ATOM 2585 N N . LYS A 1 321 ? 6.754 25.047 28.609 1 97.62 321 LYS A N 1
ATOM 2586 C CA . LYS A 1 321 ? 7.586 26.172 28.156 1 97.62 321 LYS A CA 1
ATOM 2587 C C . LYS A 1 321 ? 6.727 27.344 27.703 1 97.62 321 LYS A C 1
ATOM 2589 O O . LYS A 1 321 ? 7.23 28.281 27.062 1 97.62 321 LYS A O 1
ATOM 2594 N N . GLY A 1 322 ? 5.484 27.266 27.922 1 96.81 322 GLY A N 1
ATOM 2595 C CA . GLY A 1 322 ? 4.621 28.406 27.703 1 96.81 322 GLY A CA 1
ATOM 2596 C C . GLY A 1 322 ? 3.691 28.234 26.516 1 96.81 322 GLY A C 1
ATOM 2597 O O . GLY A 1 322 ? 2.914 29.141 26.203 1 96.81 322 GLY A O 1
ATOM 2598 N N . GLY A 1 323 ? 3.826 27.156 25.812 1 97.5 323 GLY A N 1
ATOM 2599 C CA . GLY A 1 323 ? 2.904 26.875 24.719 1 97.5 323 GLY A CA 1
ATOM 2600 C C . GLY A 1 323 ? 3.535 27.062 23.344 1 97.5 323 GLY A C 1
ATOM 2601 O O . GLY A 1 323 ? 4.691 27.469 23.234 1 97.5 323 GLY A O 1
ATOM 2602 N N . TYR A 1 324 ? 2.73 26.734 22.297 1 98.06 324 TYR A N 1
ATOM 2603 C CA . TYR A 1 324 ? 3.215 26.75 20.922 1 98.06 324 TYR A CA 1
ATOM 2604 C C . TYR A 1 324 ? 3.592 28.156 20.484 1 98.06 324 TYR A C 1
ATOM 2606 O O . TYR A 1 324 ? 4.664 28.375 19.922 1 98.06 324 TYR A O 1
ATOM 2614 N N . LEU A 1 325 ? 2.762 29.141 20.766 1 97.69 325 LEU A N 1
ATOM 2615 C CA . LEU A 1 325 ? 2.979 30.516 20.344 1 97.69 325 LEU A CA 1
ATOM 2616 C C . LEU A 1 325 ? 4.215 31.109 21 1 97.69 325 LEU A C 1
ATOM 2618 O O . LEU A 1 325 ? 4.988 31.828 20.359 1 97.69 325 LEU A O 1
ATOM 2622 N N . GLN A 1 326 ? 4.383 30.828 22.266 1 97.19 326 GLN A N 1
ATOM 2623 C CA . GLN A 1 326 ? 5.559 31.312 22.984 1 97.19 326 GLN A CA 1
ATOM 2624 C C . GLN A 1 326 ? 6.84 30.75 22.375 1 97.19 326 GLN A C 1
ATOM 2626 O O . GLN A 1 326 ? 7.82 31.484 22.203 1 97.19 326 GLN A O 1
ATOM 2631 N N . LEU A 1 327 ? 6.805 29.438 22.078 1 97.5 327 LEU A N 1
ATOM 2632 C CA . LEU A 1 327 ? 7.98 28.797 21.5 1 97.5 327 LEU A CA 1
ATOM 2633 C C . LEU A 1 327 ? 8.258 29.328 20.094 1 97.5 327 LEU A C 1
ATOM 2635 O O . LEU A 1 327 ? 9.414 29.406 19.672 1 97.5 327 LEU A O 1
ATOM 2639 N N . LEU A 1 328 ? 7.227 29.766 19.328 1 97 328 LEU A N 1
ATOM 2640 C CA . LEU A 1 328 ? 7.418 30.391 18.031 1 97 328 LEU A CA 1
ATOM 2641 C C . LEU A 1 328 ? 8.102 31.75 18.188 1 97 328 LEU A C 1
ATOM 2643 O O . LEU A 1 328 ? 9.023 32.062 17.438 1 97 328 LEU A O 1
ATOM 2647 N N . LYS A 1 329 ? 7.656 32.5 19.141 1 96.31 329 LYS A N 1
ATOM 2648 C CA . LYS A 1 329 ? 8.156 33.844 19.359 1 96.31 329 LYS A CA 1
ATOM 2649 C C . LYS A 1 329 ? 9.625 33.844 19.766 1 96.31 329 LYS A C 1
ATOM 2651 O O . LYS A 1 329 ? 10.398 34.719 19.344 1 96.31 329 LYS A O 1
ATOM 2656 N N . ASP A 1 330 ? 9.961 32.875 20.562 1 95.75 330 ASP A N 1
ATOM 2657 C CA . ASP A 1 330 ? 11.352 32.875 21.016 1 95.75 330 ASP A CA 1
ATOM 2658 C C . ASP A 1 330 ? 12.242 32.062 20.094 1 95.75 330 ASP A C 1
ATOM 2660 O O . ASP A 1 330 ? 13.453 31.969 20.328 1 95.75 330 ASP A O 1
ATOM 2664 N N . GLY A 1 331 ? 11.695 31.438 19.062 1 96.56 331 GLY A N 1
ATOM 2665 C CA . GLY A 1 331 ? 12.461 30.781 18.016 1 96.56 331 GLY A CA 1
ATOM 2666 C C . GLY A 1 331 ? 12.797 29.328 18.344 1 96.56 331 GLY A C 1
ATOM 2667 O O . GLY A 1 331 ? 13.375 28.625 17.516 1 96.56 331 GLY A O 1
ATOM 2668 N N . SER A 1 332 ? 12.391 28.844 19.453 1 97.25 332 SER A N 1
ATOM 2669 C CA . SER A 1 332 ? 12.773 27.516 19.891 1 97.25 332 SER A CA 1
ATOM 2670 C C . SER A 1 332 ? 12.07 26.438 19.062 1 97.25 332 SER A C 1
ATOM 2672 O O . SER A 1 332 ? 12.648 25.391 18.797 1 97.25 332 SER A O 1
ATOM 2674 N N . MET A 1 333 ? 10.828 26.734 18.719 1 97.75 333 MET A N 1
ATOM 2675 C CA . MET A 1 333 ? 10.109 25.75 17.906 1 97.75 333 MET A CA 1
ATOM 2676 C C . MET A 1 333 ? 10.766 25.609 16.531 1 97.75 333 MET A C 1
ATOM 2678 O O . MET A 1 333 ? 10.992 24.484 16.062 1 97.75 333 MET A O 1
ATOM 2682 N N . GLN A 1 334 ? 11.086 26.781 15.914 1 97.31 334 GLN A N 1
ATOM 2683 C CA . GLN A 1 334 ? 11.781 26.766 14.633 1 97.31 334 GLN A CA 1
ATOM 2684 C C . GLN A 1 334 ? 13.078 25.984 14.719 1 97.31 334 GLN A C 1
ATOM 2686 O O . GLN A 1 334 ? 13.383 25.188 13.828 1 97.31 334 GLN A O 1
ATOM 2691 N N . ARG A 1 335 ? 13.766 26.156 15.781 1 97.81 335 ARG A N 1
ATOM 2692 C CA . ARG A 1 335 ? 15.062 25.5 15.961 1 97.81 335 ARG A CA 1
ATOM 2693 C C . ARG A 1 335 ? 14.891 23.984 16.078 1 97.81 335 ARG A C 1
ATOM 2695 O O . ARG A 1 335 ? 15.688 23.219 15.531 1 97.81 335 ARG A O 1
ATOM 2702 N N . LYS A 1 336 ? 13.914 23.562 16.844 1 97.81 336 LYS A N 1
ATOM 2703 C CA . LYS A 1 336 ? 13.672 22.141 17.016 1 97.81 336 LYS A CA 1
ATOM 2704 C C . LYS A 1 336 ? 13.375 21.453 15.688 1 97.81 336 LYS A C 1
ATOM 2706 O O . LYS A 1 336 ? 13.875 20.359 15.406 1 97.81 336 LYS A O 1
ATOM 2711 N N . ILE A 1 337 ? 12.516 22.062 14.891 1 98.25 337 ILE A N 1
ATOM 2712 C CA . ILE A 1 337 ? 12.156 21.516 13.586 1 98.25 337 ILE A CA 1
ATOM 2713 C C . ILE A 1 337 ? 13.375 21.547 12.664 1 98.25 337 ILE A C 1
ATOM 2715 O O . ILE A 1 337 ? 13.664 20.578 11.969 1 98.25 337 ILE A O 1
ATOM 2719 N N . TYR A 1 338 ? 14.102 22.672 12.727 1 98.19 338 TYR A N 1
ATOM 2720 C CA . TYR A 1 338 ? 15.305 22.859 11.93 1 98.19 338 TYR A CA 1
ATOM 2721 C C . TYR A 1 338 ? 16.312 21.766 12.203 1 98.19 338 TYR A C 1
ATOM 2723 O O . TYR A 1 338 ? 16.875 21.172 11.273 1 98.19 338 TYR A O 1
ATOM 2731 N N . ASP A 1 339 ? 16.531 21.484 13.469 1 98.19 339 ASP A N 1
ATOM 2732 C CA . ASP A 1 339 ? 17.531 20.484 13.859 1 98.19 339 ASP A CA 1
ATOM 2733 C C . ASP A 1 339 ? 17.188 19.125 13.258 1 98.19 339 ASP A C 1
ATOM 2735 O O . ASP A 1 339 ? 18.062 18.422 12.742 1 98.19 339 ASP A O 1
ATOM 2739 N N . HIS A 1 340 ? 15.984 18.719 13.32 1 98 340 HIS A N 1
ATOM 2740 C CA . HIS A 1 340 ? 15.578 17.453 12.734 1 98 340 HIS A CA 1
ATOM 2741 C C . HIS A 1 340 ? 15.672 17.484 11.211 1 98 340 HIS A C 1
ATOM 2743 O O . HIS A 1 340 ? 16.109 16.516 10.594 1 98 340 HIS A O 1
ATOM 2749 N N . ALA A 1 341 ? 15.266 18.578 10.617 1 98.38 341 ALA A N 1
ATOM 2750 C CA . ALA A 1 341 ? 15.242 18.719 9.164 1 98.38 341 ALA A CA 1
ATOM 2751 C C . ALA A 1 341 ? 16.641 18.578 8.578 1 98.38 341 ALA A C 1
ATOM 2753 O O . ALA A 1 341 ? 16.828 17.938 7.547 1 98.38 341 ALA A O 1
ATOM 2754 N N . ILE A 1 342 ? 17.594 19.219 9.188 1 98.12 342 ILE A N 1
ATOM 2755 C CA . ILE A 1 342 ? 18.938 19.203 8.641 1 98.12 342 ILE A CA 1
ATOM 2756 C C . ILE A 1 342 ? 19.547 17.812 8.812 1 98.12 342 ILE A C 1
ATOM 2758 O O . ILE A 1 342 ? 20.328 17.344 7.969 1 98.12 342 ILE A O 1
ATOM 2762 N N . GLU A 1 343 ? 19.219 17.141 9.938 1 97.56 343 GLU A N 1
ATOM 2763 C CA . GLU A 1 343 ? 19.688 15.766 10.094 1 97.56 343 GLU A CA 1
ATOM 2764 C C . GLU A 1 343 ? 19.109 14.867 9.008 1 97.56 343 GLU A C 1
ATOM 2766 O O . GLU A 1 343 ? 19.812 14.023 8.453 1 97.56 343 GLU A O 1
ATOM 2771 N N . GLU A 1 344 ? 17.891 15.039 8.734 1 96.88 344 GLU A N 1
ATOM 2772 C CA . GLU A 1 344 ? 17.266 14.281 7.66 1 96.88 344 GLU A CA 1
ATOM 2773 C C . GLU A 1 344 ? 17.938 14.562 6.316 1 96.88 344 GLU A C 1
ATOM 2775 O O . GLU A 1 344 ? 18.203 13.641 5.547 1 96.88 344 GLU A O 1
ATOM 2780 N N . GLN A 1 345 ? 18.125 15.812 6.062 1 98 345 GLN A N 1
ATOM 2781 C CA . GLN A 1 345 ? 18.75 16.188 4.801 1 98 345 GLN A CA 1
ATOM 2782 C C . GLN A 1 345 ? 20.141 15.602 4.68 1 98 345 GLN A C 1
ATOM 2784 O O . GLN A 1 345 ? 20.578 15.219 3.588 1 98 345 GLN A O 1
ATOM 2789 N N . LYS A 1 346 ? 20.875 15.617 5.766 1 97.38 346 LYS A N 1
ATOM 2790 C CA . LYS A 1 346 ? 22.188 15 5.781 1 97.38 346 LYS A CA 1
ATOM 2791 C C . LYS A 1 346 ? 22.109 13.516 5.43 1 97.38 346 LYS A C 1
ATOM 2793 O O . LYS A 1 346 ? 22.953 13.008 4.688 1 97.38 346 LYS A O 1
ATOM 2798 N N . TRP A 1 347 ? 21.094 12.875 6 1 96.38 347 TRP A N 1
ATOM 2799 C CA . TRP A 1 347 ? 20.906 11.461 5.691 1 96.38 347 TRP A CA 1
ATOM 2800 C C . TRP A 1 347 ? 20.609 11.258 4.211 1 96.38 347 TRP A C 1
ATOM 2802 O O . TRP A 1 347 ? 21.016 10.258 3.617 1 96.38 347 TRP A O 1
ATOM 2812 N N . VAL A 1 348 ? 19.844 12.164 3.617 1 96 348 VAL A N 1
ATOM 2813 C CA . VAL A 1 348 ? 19.562 12.125 2.186 1 96 348 VAL A CA 1
ATOM 2814 C C . VAL A 1 348 ? 20.859 12.32 1.4 1 96 348 VAL A C 1
ATOM 2816 O O . VAL A 1 348 ? 21.141 11.57 0.461 1 96 348 VAL A O 1
ATOM 2819 N N . GLN A 1 349 ? 21.594 13.297 1.848 1 96.19 349 GLN A N 1
ATOM 2820 C CA . GLN A 1 349 ? 22.875 13.602 1.201 1 96.19 349 GLN A CA 1
ATOM 2821 C C . GLN A 1 349 ? 23.812 12.398 1.236 1 96.19 349 GLN A C 1
ATOM 2823 O O . GLN A 1 349 ? 24.5 12.109 0.253 1 96.19 349 GLN A O 1
ATOM 2828 N N . GLU A 1 350 ? 23.812 11.695 2.346 1 93.5 350 GLU A N 1
ATOM 2829 C CA . GLU A 1 350 ? 24.734 10.578 2.57 1 93.5 350 GLU A CA 1
ATOM 2830 C C . GLU A 1 350 ? 24.188 9.289 1.961 1 93.5 350 GLU A C 1
ATOM 2832 O O . GLU A 1 350 ? 24.859 8.266 1.94 1 93.5 350 GLU A O 1
ATOM 2837 N N . GLY A 1 351 ? 22.953 9.312 1.531 1 90.5 351 GLY A N 1
ATOM 2838 C CA . GLY A 1 351 ? 22.359 8.141 0.926 1 90.5 351 GLY A CA 1
ATOM 2839 C C . GLY A 1 351 ? 21.766 7.18 1.944 1 90.5 351 GLY A C 1
ATOM 2840 O O . GLY A 1 351 ? 21.406 6.051 1.607 1 90.5 351 GLY A O 1
ATOM 2841 N N . LYS A 1 352 ? 21.719 7.59 3.203 1 90.44 352 LYS A N 1
ATOM 2842 C CA . LYS A 1 352 ? 21.047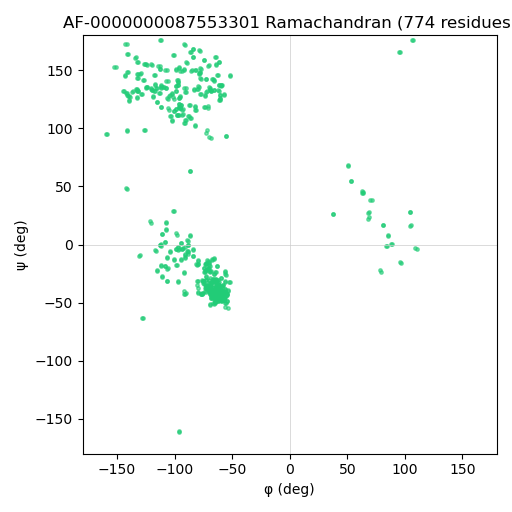 6.785 4.215 1 90.44 352 LYS A CA 1
ATOM 2843 C C . LYS A 1 352 ? 19.531 6.785 3.998 1 90.44 352 LYS A C 1
ATOM 2845 O O . LYS A 1 352 ? 18.875 5.77 4.219 1 90.44 352 LYS A O 1
ATOM 2850 N N . ILE A 1 353 ? 19 7.934 3.693 1 92.62 353 ILE A N 1
ATOM 2851 C CA . ILE A 1 353 ? 17.672 8.047 3.133 1 92.62 353 ILE A CA 1
ATOM 2852 C C . ILE A 1 353 ? 17.75 8.062 1.607 1 92.62 353 ILE A C 1
ATOM 2854 O O . ILE A 1 353 ? 18.391 8.938 1.024 1 92.62 353 ILE A O 1
ATOM 2858 N N . LYS A 1 354 ? 17.172 7.059 1.03 1 89.88 354 LYS A N 1
ATOM 2859 C CA . LYS A 1 354 ? 17.234 6.93 -0.423 1 89.88 354 LYS A CA 1
ATOM 2860 C C . LYS A 1 354 ? 16.031 7.609 -1.082 1 89.88 354 LYS A C 1
ATOM 2862 O O . LYS A 1 354 ? 14.914 7.527 -0.577 1 89.88 354 LYS A O 1
ATOM 2867 N N . LEU A 1 355 ? 16.281 8.305 -2.051 1 94 355 LEU A N 1
ATOM 2868 C CA . LEU A 1 355 ? 15.273 8.914 -2.918 1 94 355 LEU A CA 1
ATOM 2869 C C . LEU A 1 355 ? 15.531 8.555 -4.379 1 94 355 LEU A C 1
ATOM 2871 O O . LEU A 1 355 ? 16.312 9.219 -5.062 1 94 355 LEU A O 1
ATOM 2875 N N . ILE A 1 356 ? 14.797 7.566 -4.812 1 90.75 356 ILE A N 1
ATOM 2876 C CA . ILE A 1 356 ? 15.023 6.969 -6.125 1 90.75 356 ILE A CA 1
ATOM 2877 C C . ILE A 1 356 ? 14.805 8.016 -7.215 1 90.75 356 ILE A C 1
ATOM 2879 O O . ILE A 1 356 ? 13.812 8.758 -7.184 1 90.75 356 ILE A O 1
ATOM 2883 N N . GLY A 1 357 ? 15.664 8.055 -8.227 1 89.69 357 GLY A N 1
ATOM 2884 C CA . GLY A 1 357 ? 15.617 9.039 -9.297 1 89.69 357 GLY A CA 1
ATOM 2885 C C . GLY A 1 357 ? 16.297 10.344 -8.938 1 89.69 357 GLY A C 1
ATOM 2886 O O . GLY A 1 357 ? 16.328 11.289 -9.734 1 89.69 357 GLY A O 1
ATOM 2887 N N . VAL A 1 358 ? 16.812 10.414 -7.703 1 93.88 358 VAL A N 1
ATOM 2888 C CA . VAL A 1 358 ? 17.438 11.648 -7.23 1 93.88 358 VAL A CA 1
ATOM 2889 C C . VAL A 1 358 ? 18.844 11.344 -6.695 1 93.88 358 VAL A C 1
ATOM 2891 O O . VAL A 1 358 ? 19.844 11.727 -7.309 1 93.88 358 VAL A O 1
ATOM 2894 N N . ASN A 1 359 ? 18.891 10.523 -5.602 1 91.44 359 ASN A N 1
ATOM 2895 C CA . ASN A 1 359 ? 20.203 10.219 -5.059 1 91.44 359 ASN A CA 1
ATOM 2896 C C . ASN A 1 359 ? 20.562 8.75 -5.25 1 91.44 359 ASN A C 1
ATOM 2898 O O . ASN A 1 359 ? 21.609 8.289 -4.773 1 91.44 359 ASN A O 1
ATOM 2902 N N . LEU A 1 360 ? 19.688 8.031 -5.836 1 85.69 360 LEU A N 1
ATOM 2903 C CA . LEU A 1 360 ? 19.891 6.645 -6.238 1 85.69 360 LEU A CA 1
ATOM 2904 C C . LEU A 1 360 ? 19.172 6.348 -7.555 1 85.69 360 LEU A C 1
ATOM 2906 O O . LEU A 1 360 ? 18 6.691 -7.719 1 85.69 360 LEU A O 1
ATOM 2910 N N . TYR A 1 361 ? 19.859 5.684 -8.555 1 80.19 361 TYR A N 1
ATOM 2911 C CA . TYR A 1 361 ? 19.328 5.238 -9.844 1 80.19 361 TYR A CA 1
ATOM 2912 C C . TYR A 1 361 ? 18.594 6.375 -10.547 1 80.19 361 TYR A C 1
ATOM 2914 O O . TYR A 1 361 ? 17.375 6.344 -10.68 1 80.19 361 TYR A O 1
ATOM 2922 N N . PRO A 1 362 ? 19.188 7.477 -11.031 1 80.44 362 PRO A N 1
ATOM 2923 C CA . PRO A 1 362 ? 20.625 7.762 -10.914 1 80.44 362 PRO A CA 1
ATOM 2924 C C . PRO A 1 362 ? 20.969 8.578 -9.664 1 80.44 362 PRO A C 1
ATOM 2926 O O . PRO A 1 362 ? 20.062 8.977 -8.922 1 80.44 362 PRO A O 1
ATOM 2929 N N . LYS A 1 363 ? 22.25 8.727 -9.422 1 84.69 363 LYS A N 1
ATOM 2930 C CA . LYS A 1 363 ? 22.734 9.672 -8.414 1 84.69 363 LYS A CA 1
ATOM 2931 C C . LYS A 1 363 ? 23.062 11.023 -9.039 1 84.69 363 LYS A C 1
ATOM 2933 O O . LYS A 1 363 ? 24.047 11.164 -9.766 1 84.69 363 LYS A O 1
ATOM 2938 N N . LEU A 1 364 ? 22.234 11.992 -8.664 1 92.69 364 LEU A N 1
ATOM 2939 C CA . LEU A 1 364 ? 22.438 13.336 -9.188 1 92.69 364 LEU A CA 1
ATOM 2940 C C . LEU A 1 364 ? 23.484 14.094 -8.375 1 92.69 364 LEU A C 1
ATOM 2942 O O . LEU A 1 364 ? 23.75 13.742 -7.227 1 92.69 364 LEU A O 1
ATOM 2946 N N . ASP A 1 365 ? 24 15.133 -8.984 1 95.25 365 ASP A N 1
ATOM 2947 C CA . ASP A 1 365 ? 24.969 15.977 -8.305 1 95.25 365 ASP A CA 1
ATOM 2948 C C . ASP A 1 365 ? 24.281 16.938 -7.328 1 95.25 365 ASP A C 1
ATOM 2950 O O . ASP A 1 365 ? 23.156 17.375 -7.57 1 95.25 365 ASP A O 1
ATOM 2954 N N . ILE A 1 366 ? 25.016 17.203 -6.246 1 96.44 366 ILE A N 1
ATOM 2955 C CA . ILE A 1 366 ? 24.531 18.188 -5.297 1 96.44 366 ILE A CA 1
ATOM 2956 C C . ILE A 1 366 ? 24.688 19.594 -5.887 1 96.44 366 ILE A C 1
ATOM 2958 O O . ILE A 1 366 ? 25.781 19.953 -6.352 1 96.44 366 ILE A O 1
ATOM 2962 N N . THR A 1 367 ? 23.625 20.359 -5.871 1 97.19 367 THR A N 1
ATOM 2963 C CA . THR A 1 367 ? 23.672 21.703 -6.453 1 97.19 367 THR A CA 1
ATOM 2964 C C . THR A 1 367 ? 23.469 22.766 -5.383 1 97.19 367 THR A C 1
ATOM 2966 O O . THR A 1 367 ? 23.812 23.938 -5.586 1 97.19 367 THR A O 1
ATOM 2969 N N . MET A 1 368 ? 22.859 22.469 -4.25 1 97.69 368 MET A N 1
ATOM 2970 C CA . MET A 1 368 ? 22.625 23.375 -3.135 1 97.69 368 MET A CA 1
ATOM 2971 C C . MET A 1 368 ? 23.031 22.75 -1.812 1 97.69 368 MET A C 1
ATOM 2973 O O . MET A 1 368 ? 22.797 21.547 -1.59 1 97.69 368 MET A O 1
ATOM 2977 N N . SER A 1 369 ? 23.562 23.547 -0.928 1 97.19 369 SER A N 1
ATOM 2978 C CA . SER A 1 369 ? 23.953 23.047 0.387 1 97.19 369 SER A CA 1
ATOM 2979 C C . SER A 1 369 ? 22.781 23.078 1.363 1 97.19 369 SER A C 1
ATOM 2981 O O . SER A 1 369 ? 21.75 23.688 1.082 1 97.19 369 SER A O 1
ATOM 2983 N N . ILE A 1 370 ? 22.938 22.406 2.439 1 97.25 370 ILE A N 1
ATOM 2984 C CA . ILE A 1 370 ? 21.938 22.406 3.5 1 97.25 370 ILE A CA 1
ATOM 2985 C C . ILE A 1 370 ? 21.703 23.828 3.996 1 97.25 370 ILE A C 1
ATOM 2987 O O . ILE A 1 370 ? 20.562 24.234 4.215 1 97.25 370 ILE A O 1
ATOM 2991 N N . ASP A 1 371 ? 22.75 24.594 4.156 1 95.69 371 ASP A N 1
ATOM 2992 C CA . ASP A 1 371 ? 22.656 25.969 4.648 1 95.69 371 ASP A CA 1
ATOM 2993 C C . ASP A 1 371 ? 21.906 26.859 3.656 1 95.69 371 ASP A C 1
ATOM 2995 O O . ASP A 1 371 ? 21.281 27.844 4.047 1 95.69 371 ASP A O 1
ATOM 2999 N N . ASP A 1 372 ? 21.922 26.5 2.4 1 96.69 372 ASP A N 1
ATOM 3000 C CA . ASP A 1 372 ? 21.172 27.219 1.372 1 96.69 372 ASP A CA 1
ATOM 3001 C C . ASP A 1 372 ? 19.672 26.953 1.491 1 96.69 372 ASP A C 1
ATOM 3003 O O . ASP A 1 372 ? 18.859 27.828 1.161 1 96.69 372 ASP A O 1
ATOM 3007 N N . LEU A 1 373 ? 19.359 25.797 1.959 1 97.75 373 LEU A N 1
ATOM 3008 C CA . LEU A 1 373 ? 17.969 25.328 1.867 1 97.75 373 LEU A CA 1
ATOM 3009 C C . LEU A 1 373 ? 17.219 25.594 3.164 1 97.75 373 LEU A C 1
ATOM 3011 O O . LEU A 1 373 ? 16 25.766 3.154 1 97.75 373 LEU A O 1
ATOM 3015 N N . TYR A 1 374 ? 17.938 25.547 4.242 1 97.81 374 TYR A N 1
ATOM 3016 C CA . TYR A 1 374 ? 17.281 25.594 5.543 1 97.81 374 TYR A CA 1
ATOM 3017 C C . TYR A 1 374 ? 17.719 26.828 6.328 1 97.81 374 TYR A C 1
ATOM 3019 O O . TYR A 1 374 ? 18.844 27.297 6.195 1 97.81 374 TYR A O 1
ATOM 3027 N N . ASN A 1 375 ? 16.766 27.344 7.094 1 96.69 375 ASN A N 1
ATOM 3028 C CA . ASN A 1 375 ? 16.969 28.5 7.965 1 96.69 375 ASN A CA 1
ATOM 3029 C C . ASN A 1 375 ? 16.406 28.25 9.367 1 96.69 375 ASN A C 1
ATOM 3031 O O . ASN A 1 375 ? 15.234 27.938 9.523 1 96.69 375 ASN A O 1
ATOM 3035 N N . GLN A 1 376 ? 17.172 28.422 10.391 1 95.81 376 GLN A N 1
ATOM 3036 C CA . GLN A 1 376 ? 16.828 28.078 11.766 1 95.81 376 GLN A CA 1
ATOM 3037 C C . GLN A 1 376 ? 15.75 29.031 12.305 1 95.81 376 GLN A C 1
ATOM 3039 O O . GLN A 1 376 ? 15.086 28.734 13.297 1 95.81 376 GLN A O 1
ATOM 3044 N N . LYS A 1 377 ? 15.547 30.125 11.656 1 94.31 377 LYS A N 1
ATOM 3045 C CA . LYS A 1 377 ? 14.664 31.156 12.195 1 94.31 377 LYS A CA 1
ATOM 3046 C C . LYS A 1 377 ? 13.258 31.047 11.609 1 94.31 377 LYS A C 1
ATOM 3048 O O . LYS A 1 377 ? 12.352 31.781 12.016 1 94.31 377 LYS A O 1
ATOM 3053 N N . GLU A 1 378 ? 13.078 30.156 10.703 1 94.81 378 GLU A N 1
ATOM 3054 C CA . GLU A 1 378 ? 11.766 30.062 10.07 1 94.81 378 GLU A CA 1
ATOM 3055 C C . GLU A 1 378 ? 11.367 28.609 9.828 1 94.81 378 GLU A C 1
ATOM 3057 O O . GLU A 1 378 ? 12.227 27.734 9.711 1 94.81 378 GLU A O 1
ATOM 3062 N N . ILE A 1 379 ? 10.125 28.344 9.891 1 96.81 379 ILE A N 1
ATOM 3063 C CA . ILE A 1 379 ? 9.57 27.078 9.453 1 96.81 379 ILE A CA 1
ATOM 3064 C C . ILE A 1 379 ? 9.195 27.156 7.977 1 96.81 379 ILE A C 1
ATOM 3066 O O . ILE A 1 379 ? 8.234 27.844 7.609 1 96.81 379 ILE A O 1
ATOM 3070 N N . LYS A 1 380 ? 9.977 26.5 7.176 1 96.25 380 LYS A N 1
ATOM 3071 C CA . LYS A 1 380 ? 9.797 26.578 5.73 1 96.25 380 LYS A CA 1
ATOM 3072 C C . LYS A 1 380 ? 9.836 25.188 5.094 1 96.25 380 LYS A C 1
ATOM 3074 O O . LYS A 1 380 ? 10.688 24.359 5.43 1 96.25 380 LYS A O 1
ATOM 3079 N N . ALA A 1 381 ? 8.859 25 4.219 1 97.56 381 ALA A N 1
ATOM 3080 C CA . ALA A 1 381 ? 8.828 23.734 3.486 1 97.56 381 ALA A CA 1
ATOM 3081 C C . ALA A 1 381 ? 10.031 23.609 2.555 1 97.56 381 ALA A C 1
ATOM 3083 O O . ALA A 1 381 ? 10.383 24.562 1.861 1 97.56 381 ALA A O 1
ATOM 3084 N N . VAL A 1 382 ? 10.688 22.469 2.58 1 98.25 382 VAL A N 1
ATOM 3085 C CA . VAL A 1 382 ? 11.82 22.141 1.716 1 98.25 382 VAL A CA 1
ATOM 3086 C C . VAL A 1 382 ? 11.711 20.703 1.245 1 98.25 382 VAL A C 1
ATOM 3088 O O . VAL A 1 382 ? 11.562 19.781 2.059 1 98.25 382 VAL A O 1
ATOM 3091 N N . ARG A 1 383 ? 11.711 20.469 -0.045 1 98 383 ARG A N 1
ATOM 3092 C CA . ARG A 1 383 ? 11.805 19.109 -0.552 1 98 383 ARG A CA 1
ATOM 3093 C C . ARG A 1 383 ? 13.234 18.594 -0.459 1 98 383 ARG A C 1
ATOM 3095 O O . ARG A 1 383 ? 14.188 19.328 -0.735 1 98 383 ARG A O 1
ATOM 3102 N N . TRP A 1 384 ? 13.406 17.344 -0.146 1 98 384 TRP A N 1
ATOM 3103 C CA . TRP A 1 384 ? 14.734 16.719 -0.091 1 98 384 TRP A CA 1
ATOM 3104 C C . TRP A 1 384 ? 15.461 16.875 -1.422 1 98 384 TRP A C 1
ATOM 3106 O O . TRP A 1 384 ? 16.656 17.156 -1.451 1 98 384 TRP A O 1
ATOM 3116 N N . ALA A 1 385 ? 14.742 16.766 -2.473 1 97.69 385 ALA A N 1
ATOM 3117 C CA . ALA A 1 385 ? 15.305 16.688 -3.818 1 97.69 385 ALA A CA 1
ATOM 3118 C C . ALA A 1 385 ? 15.867 18.047 -4.254 1 97.69 385 ALA A C 1
ATOM 3120 O O . ALA A 1 385 ? 16.672 18.125 -5.184 1 97.69 385 ALA A O 1
ATOM 3121 N N . GLU A 1 386 ? 15.406 19.125 -3.611 1 97.56 386 GLU A N 1
ATOM 3122 C CA . GLU A 1 386 ? 15.867 20.469 -3.994 1 97.56 386 GLU A CA 1
ATOM 3123 C C . GLU A 1 386 ? 17.391 20.562 -3.926 1 97.56 386 GLU A C 1
ATOM 3125 O O . GLU A 1 386 ? 18.016 21.281 -4.707 1 97.56 386 GLU A O 1
ATOM 3130 N N . MET A 1 387 ? 17.984 19.844 -3.033 1 98 387 MET A N 1
AT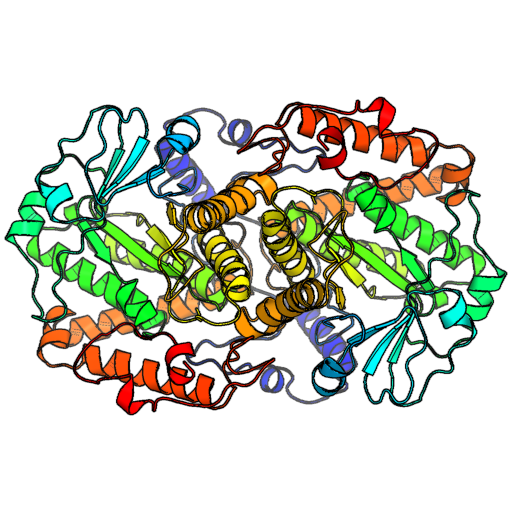OM 3131 C CA . MET A 1 387 ? 19.438 19.797 -2.895 1 98 387 MET A CA 1
ATOM 3132 C C . MET A 1 387 ? 20.094 19.391 -4.207 1 98 387 MET A C 1
ATOM 3134 O O . MET A 1 387 ? 21.234 19.797 -4.492 1 98 387 MET A O 1
ATOM 3138 N N . PHE A 1 388 ? 19.406 18.688 -5.004 1 97.12 388 PHE A N 1
ATOM 3139 C CA . PHE A 1 388 ? 19.969 18.094 -6.207 1 97.12 388 PHE A CA 1
ATOM 3140 C C . PHE A 1 388 ? 19.391 18.734 -7.461 1 97.12 388 PHE A C 1
ATOM 3142 O O . PHE A 1 388 ? 19.641 18.266 -8.57 1 97.12 388 PHE A O 1
ATOM 3149 N N . GLU A 1 389 ? 18.531 19.672 -7.395 1 95.06 389 GLU A N 1
ATOM 3150 C CA . GLU A 1 389 ? 17.812 20.266 -8.523 1 95.06 389 GLU A CA 1
ATOM 3151 C C . GLU A 1 389 ? 18.281 21.688 -8.797 1 95.06 389 GLU A C 1
ATOM 3153 O O . GLU A 1 389 ? 18.781 22.375 -7.891 1 95.06 389 GLU A O 1
ATOM 3158 N N . MET B 1 1 ? -13.703 -9.195 28.891 1 26.8 1 MET B N 1
ATOM 3159 C CA . MET B 1 1 ? -14.672 -8.156 29.25 1 26.8 1 MET B CA 1
ATOM 3160 C C . MET B 1 1 ? -14.383 -6.859 28.516 1 26.8 1 MET B C 1
ATOM 3162 O O . MET B 1 1 ? -15.305 -6.125 28.156 1 26.8 1 MET B O 1
ATOM 3166 N N . LEU B 1 2 ? -13.031 -6.574 28.344 1 32.16 2 LEU B N 1
ATOM 3167 C CA . LEU B 1 2 ? -12.555 -5.336 27.734 1 32.16 2 LEU B CA 1
ATOM 3168 C C . LEU B 1 2 ? -12.875 -5.312 26.25 1 32.16 2 LEU B C 1
ATOM 3170 O O . LEU B 1 2 ? -13.227 -4.266 25.703 1 32.16 2 LEU B O 1
ATOM 3174 N N . ASN B 1 3 ? -12.906 -6.473 25.641 1 40.91 3 ASN B N 1
ATOM 3175 C CA . ASN B 1 3 ? -13.148 -6.684 24.219 1 40.91 3 ASN B CA 1
ATOM 3176 C C . ASN B 1 3 ? -14.586 -6.348 23.844 1 40.91 3 ASN B C 1
ATOM 3178 O O . ASN B 1 3 ? -14.836 -5.738 22.797 1 40.91 3 ASN B O 1
ATOM 3182 N N . THR B 1 4 ? -15.43 -6.773 24.734 1 41.03 4 THR B N 1
ATOM 3183 C CA . THR B 1 4 ? -16.859 -6.57 24.531 1 41.03 4 THR B CA 1
ATOM 3184 C C . THR B 1 4 ? -17.219 -5.09 24.625 1 41.03 4 THR B C 1
ATOM 3186 O O . THR B 1 4 ? -18.031 -4.594 23.844 1 41.03 4 THR B O 1
ATOM 3189 N N . GLU B 1 5 ? -16.516 -4.488 25.422 1 42.03 5 GLU B N 1
ATOM 3190 C CA . GLU B 1 5 ? -16.812 -3.072 25.625 1 42.03 5 GLU B CA 1
ATOM 3191 C C . GLU B 1 5 ? -16.359 -2.242 24.422 1 42.03 5 GLU B C 1
ATOM 3193 O O . GLU B 1 5 ? -17.047 -1.308 24.016 1 42.03 5 GLU B O 1
ATOM 3198 N N . THR B 1 6 ? -15.344 -2.705 23.906 1 46.62 6 THR B N 1
ATOM 3199 C CA . THR B 1 6 ? -14.805 -1.979 22.766 1 46.62 6 THR B CA 1
ATOM 3200 C C . THR B 1 6 ? -15.727 -2.109 21.562 1 46.62 6 THR B C 1
ATOM 3202 O O . THR B 1 6 ? -15.992 -1.127 20.859 1 46.62 6 THR B O 1
ATOM 3205 N N . LEU B 1 7 ? -16.25 -3.297 21.438 1 50.25 7 LEU B N 1
ATOM 3206 C CA . LEU B 1 7 ? -17.188 -3.523 20.344 1 50.25 7 LEU B CA 1
ATOM 3207 C C . LEU B 1 7 ? -18.484 -2.744 20.594 1 50.25 7 LEU B C 1
ATOM 3209 O O . LEU B 1 7 ? -19.031 -2.145 19.656 1 50.25 7 LEU B O 1
ATOM 3213 N N . LEU B 1 8 ? -18.859 -2.922 21.812 1 49.06 8 LEU B N 1
ATOM 3214 C CA . LEU B 1 8 ? -20.094 -2.221 22.156 1 49.06 8 LEU B CA 1
ATOM 3215 C C . LEU B 1 8 ? -19.938 -0.715 21.984 1 49.06 8 LEU B C 1
ATOM 3217 O O . LEU B 1 8 ? -20.844 -0.034 21.516 1 49.06 8 LEU B O 1
ATOM 3221 N N . ASN B 1 9 ? -18.812 -0.347 22.391 1 50.53 9 ASN B N 1
ATOM 3222 C CA . ASN B 1 9 ? -18.531 1.076 22.25 1 50.53 9 ASN B CA 1
ATOM 3223 C C . ASN B 1 9 ? -18.391 1.482 20.781 1 50.53 9 ASN B C 1
ATOM 3225 O O . ASN B 1 9 ? -18.859 2.551 20.391 1 50.53 9 ASN B O 1
ATOM 3229 N N . TRP B 1 10 ? -17.812 0.652 20.062 1 53.09 10 TRP B N 1
ATOM 3230 C CA . TRP B 1 10 ? -17.734 0.886 18.625 1 53.09 10 TRP B CA 1
ATOM 3231 C C . TRP B 1 10 ? -19.125 0.849 18 1 53.09 10 TRP B C 1
ATOM 3233 O O . TRP B 1 10 ? -19.469 1.711 17.188 1 53.09 10 TRP B O 1
ATOM 3243 N N . GLU B 1 11 ? -19.844 -0.216 18.344 1 54.56 11 GLU B N 1
ATOM 3244 C CA . GLU B 1 11 ? -21.203 -0.329 17.797 1 54.56 11 GLU B CA 1
ATOM 3245 C C . GLU B 1 11 ? -22.031 0.912 18.109 1 54.56 11 GLU B C 1
ATOM 3247 O O . GLU B 1 11 ? -22.766 1.414 17.266 1 54.56 11 GLU B O 1
ATOM 3252 N N . LYS B 1 12 ? -21.859 1.368 19.391 1 54.91 12 LYS B N 1
ATOM 3253 C CA . LYS B 1 12 ? -22.594 2.561 19.812 1 54.91 12 LYS B CA 1
ATOM 3254 C C . LYS B 1 12 ? -22.141 3.789 19.016 1 54.91 12 LYS B C 1
ATOM 3256 O O . LYS B 1 12 ? -22.969 4.605 18.609 1 54.91 12 LYS B O 1
ATOM 3261 N N . LEU B 1 13 ? -20.938 3.791 18.922 1 52.88 13 LEU B N 1
ATOM 3262 C CA . LEU B 1 13 ? -20.375 4.926 18.203 1 52.88 13 LEU B CA 1
ATOM 3263 C C . LEU B 1 13 ? -20.781 4.891 16.734 1 52.88 13 LEU B C 1
ATOM 3265 O O . LEU B 1 13 ? -21.172 5.918 16.172 1 52.88 13 LEU B O 1
ATOM 3269 N N . VAL B 1 14 ? -20.688 3.707 16.203 1 53.66 14 VAL B N 1
ATOM 3270 C CA . VAL B 1 14 ? -21.047 3.547 14.797 1 53.66 14 VAL B CA 1
ATOM 3271 C C . VAL B 1 14 ? -22.547 3.756 14.633 1 53.66 14 VAL B C 1
ATOM 3273 O O . VAL B 1 14 ? -22.984 4.391 13.664 1 53.66 14 VAL B O 1
ATOM 3276 N N . LYS B 1 15 ? -23.297 3.168 15.477 1 50.16 15 LYS B N 1
ATOM 3277 C CA . LYS B 1 15 ? -24.75 3.367 15.453 1 50.16 15 LYS B CA 1
ATOM 3278 C C . LYS B 1 15 ? -25.094 4.852 15.523 1 50.16 15 LYS B C 1
ATOM 3280 O O . LYS B 1 15 ? -26 5.312 14.836 1 50.16 15 LYS B O 1
ATOM 3285 N N . LYS B 1 16 ? -24.375 5.453 16.375 1 51.09 16 LYS B N 1
ATOM 3286 C CA . LYS B 1 16 ? -24.578 6.895 16.516 1 51.09 16 LYS B CA 1
ATOM 3287 C C . LYS B 1 16 ? -24.203 7.621 15.227 1 51.09 16 LYS B C 1
ATOM 3289 O O . LYS B 1 16 ? -24.906 8.531 14.789 1 51.09 16 LYS B O 1
ATOM 3294 N N . GLN B 1 17 ? -23.281 7.09 14.695 1 50.19 17 GLN B N 1
ATOM 3295 C CA . GLN B 1 17 ? -22.766 7.742 13.492 1 50.19 17 GLN B CA 1
ATOM 3296 C C . GLN B 1 17 ? -23.625 7.414 12.273 1 50.19 17 GLN B C 1
ATOM 3298 O O . GLN B 1 17 ? -23.875 8.273 11.43 1 50.19 17 GLN B O 1
ATOM 3303 N N . LEU B 1 18 ? -23.984 6.16 12.242 1 48.94 18 LEU B N 1
ATOM 3304 C CA . LEU B 1 18 ? -24.766 5.723 11.094 1 48.94 18 LEU B CA 1
ATOM 3305 C C . LEU B 1 18 ? -26.25 5.973 11.328 1 48.94 18 LEU B C 1
ATOM 3307 O O . LEU B 1 18 ? -27.078 5.723 10.445 1 48.94 18 LEU B O 1
ATOM 3311 N N . LYS B 1 19 ? -26.516 6.637 12.383 1 47.59 19 LYS B N 1
ATOM 3312 C CA . LYS B 1 19 ? -27.891 6.91 12.781 1 47.59 19 LYS B CA 1
ATOM 3313 C C . LYS B 1 19 ? -28.797 5.719 12.484 1 47.59 19 LYS B C 1
ATOM 3315 O O . LYS B 1 19 ? -29.875 5.879 11.898 1 47.59 19 LYS B O 1
ATOM 3320 N N . THR B 1 20 ? -28.25 4.504 12.438 1 49.81 20 THR B N 1
ATOM 3321 C CA . THR B 1 20 ? -29.094 3.332 12.203 1 49.81 20 THR B CA 1
ATOM 3322 C C . THR B 1 20 ? -29.156 2.457 13.453 1 49.81 20 THR B C 1
ATOM 3324 O O . THR B 1 20 ? -28.188 2.385 14.219 1 49.81 20 THR B O 1
ATOM 3327 N N . GLU B 1 21 ? -30.391 2.016 13.781 1 51.41 21 GLU B N 1
ATOM 3328 C CA . GLU B 1 21 ? -30.625 1.062 14.859 1 51.41 21 GLU B CA 1
ATOM 3329 C C . GLU B 1 21 ? -30.531 -0.375 14.359 1 51.41 21 GLU B C 1
ATOM 3331 O O . GLU B 1 21 ? -30.594 -1.319 15.148 1 51.41 21 GLU B O 1
ATOM 3336 N N . ASP B 1 22 ? -30.375 -0.657 13.047 1 49.53 22 ASP B N 1
ATOM 3337 C CA . ASP B 1 22 ? -30.375 -1.986 12.438 1 49.53 22 ASP B CA 1
ATOM 3338 C C . ASP B 1 22 ? -29 -2.627 12.523 1 49.53 22 ASP B C 1
ATOM 3340 O O . ASP B 1 22 ? -28.031 -1.973 12.906 1 49.53 22 ASP B O 1
ATOM 3344 N N . ASP B 1 23 ? -29.016 -4.004 12.195 1 50.34 23 ASP B N 1
ATOM 3345 C CA . ASP B 1 23 ? -27.828 -4.836 12.18 1 50.34 23 ASP B CA 1
ATOM 3346 C C . ASP B 1 23 ? -26.75 -4.242 11.266 1 50.34 23 ASP B C 1
ATOM 3348 O O . ASP B 1 23 ? -26.859 -4.34 10.039 1 50.34 23 ASP B O 1
ATOM 3352 N N . ILE B 1 24 ? -25.922 -3.516 11.805 1 50.38 24 ILE B N 1
ATOM 3353 C CA . ILE B 1 24 ? -24.875 -2.756 11.117 1 50.38 24 ILE B CA 1
ATOM 3354 C C . ILE B 1 24 ? -24.016 -3.699 10.281 1 50.38 24 ILE B C 1
ATOM 3356 O O . ILE B 1 24 ? -23.453 -3.293 9.258 1 50.38 24 ILE B O 1
ATOM 3360 N N . TYR B 1 25 ? -24.062 -4.836 10.688 1 53.09 25 TYR B N 1
ATOM 3361 C CA . TYR B 1 25 ? -23.188 -5.797 10.016 1 53.09 25 TYR B CA 1
ATOM 3362 C C . TYR B 1 25 ? -23.75 -6.18 8.656 1 53.09 25 TYR B C 1
ATOM 3364 O O . TYR B 1 25 ? -23 -6.371 7.699 1 53.09 25 TYR B O 1
ATOM 3372 N N . SER B 1 26 ? -25 -6.355 8.664 1 50.62 26 SER B N 1
ATOM 3373 C CA . SER B 1 26 ? -25.625 -6.699 7.395 1 50.62 26 SER B CA 1
ATOM 3374 C C . SER B 1 26 ? -25.438 -5.598 6.359 1 50.62 26 SER B C 1
ATOM 3376 O O . SER B 1 26 ? -25.297 -5.875 5.164 1 50.62 26 SER B O 1
ATOM 3378 N N . ILE B 1 27 ? -25.406 -4.48 6.883 1 46.62 27 ILE B N 1
ATOM 3379 C CA . ILE B 1 27 ? -25.266 -3.314 6.02 1 46.62 27 ILE B CA 1
ATOM 3380 C C . ILE B 1 27 ? -23.812 -3.195 5.539 1 46.62 27 ILE B C 1
ATOM 3382 O O . ILE B 1 27 ? -23.562 -2.791 4.402 1 46.62 27 ILE B O 1
ATOM 3386 N N . LEU B 1 28 ? -23.078 -3.66 6.406 1 49.88 28 LEU B N 1
ATOM 3387 C CA . LEU B 1 28 ? -21.672 -3.383 6.113 1 49.88 28 LEU B CA 1
ATOM 3388 C C . LEU B 1 28 ? -21.016 -4.578 5.438 1 49.88 28 LEU B C 1
ATOM 3390 O O . LEU B 1 28 ? -19.844 -4.508 5.035 1 49.88 28 LEU B O 1
ATOM 3394 N N . LYS B 1 29 ? -21.844 -5.594 5.324 1 56.19 29 LYS B N 1
ATOM 3395 C CA . LYS B 1 29 ? -21.266 -6.773 4.688 1 56.19 29 LYS B CA 1
ATOM 3396 C C . LYS B 1 29 ? -21.031 -6.535 3.199 1 56.19 29 LYS B C 1
ATOM 3398 O O . LYS B 1 29 ? -21.938 -6.121 2.475 1 56.19 29 LYS B O 1
ATOM 3403 N N . LYS B 1 30 ? -19.812 -6.605 2.848 1 62.72 30 LYS B N 1
ATOM 3404 C CA . LYS B 1 30 ? -19.469 -6.414 1.443 1 62.72 30 LYS B CA 1
ATOM 3405 C C . LYS B 1 30 ? -19.359 -7.754 0.719 1 62.72 30 LYS B C 1
ATOM 3407 O O . LYS B 1 30 ? -18.625 -8.648 1.157 1 62.72 30 LYS B O 1
ATOM 3412 N N . ASP B 1 31 ? -20.234 -7.879 -0.274 1 76.31 31 ASP B N 1
ATOM 3413 C CA . ASP B 1 31 ? -20.219 -9.094 -1.09 1 76.31 31 ASP B CA 1
ATOM 3414 C C . ASP B 1 31 ? -18.953 -9.172 -1.939 1 76.31 31 ASP B C 1
ATOM 3416 O O . ASP B 1 31 ? -18.406 -8.148 -2.346 1 76.31 31 ASP B O 1
ATOM 3420 N N . ASN B 1 32 ? -18.344 -10.328 -1.885 1 85.5 32 ASN B N 1
ATOM 3421 C CA . ASN B 1 32 ? -17.219 -10.594 -2.775 1 85.5 32 ASN B CA 1
ATOM 3422 C C . ASN B 1 32 ? -17.344 -11.969 -3.43 1 85.5 32 ASN B C 1
ATOM 3424 O O . ASN B 1 32 ? -18.141 -12.797 -2.998 1 85.5 32 ASN B O 1
ATOM 3428 N N . LEU B 1 33 ? -16.672 -12.164 -4.445 1 91.5 33 LEU B N 1
ATOM 3429 C CA . LEU B 1 33 ? -16.781 -13.391 -5.23 1 91.5 33 LEU B CA 1
ATOM 3430 C C . LEU B 1 33 ? -15.914 -14.5 -4.641 1 91.5 33 LEU B C 1
ATOM 3432 O O . LEU B 1 33 ? -15.969 -15.641 -5.094 1 91.5 33 LEU B O 1
ATOM 3436 N N . GLU B 1 34 ? -15.133 -14.203 -3.594 1 92.88 34 GLU B N 1
ATOM 3437 C CA . GLU B 1 34 ? -14.242 -15.18 -2.975 1 92.88 34 GLU B CA 1
ATOM 3438 C C . GLU B 1 34 ? -14.961 -15.969 -1.881 1 92.88 34 GLU B C 1
ATOM 3440 O O . GLU B 1 34 ? -14.422 -16.953 -1.361 1 92.88 34 GLU B O 1
ATOM 3445 N N . GLY B 1 35 ? -16.156 -15.547 -1.578 1 90 35 GLY B N 1
ATOM 3446 C CA . GLY B 1 35 ? -16.906 -16.188 -0.503 1 90 35 GLY B CA 1
ATOM 3447 C C . GLY B 1 35 ? -16.312 -15.922 0.869 1 90 35 GLY B C 1
ATOM 3448 O O . GLY B 1 35 ? -16.438 -16.75 1.773 1 90 35 GLY B O 1
ATOM 3449 N N . ILE B 1 36 ? -15.609 -14.898 0.968 1 90.44 36 ILE B N 1
ATOM 3450 C CA . ILE B 1 36 ? -14.992 -14.531 2.238 1 90.44 36 ILE B CA 1
ATOM 3451 C C . ILE B 1 36 ? -15.93 -13.617 3.02 1 90.44 36 ILE B C 1
ATOM 3453 O O . ILE B 1 36 ? -16.469 -12.648 2.473 1 90.44 36 ILE B O 1
ATOM 3457 N N . ASP B 1 37 ? -16.109 -13.961 4.266 1 85.12 37 ASP B N 1
ATOM 3458 C CA . ASP B 1 37 ? -16.906 -13.109 5.156 1 85.12 37 ASP B CA 1
ATOM 3459 C C . ASP B 1 37 ? -16.062 -11.953 5.699 1 85.12 37 ASP B C 1
ATOM 3461 O O . ASP B 1 37 ? -15.07 -12.172 6.391 1 85.12 37 ASP B O 1
ATOM 3465 N N . VAL B 1 38 ? -16.438 -10.758 5.336 1 81.5 38 VAL B N 1
ATOM 3466 C CA . VAL B 1 38 ? -15.734 -9.562 5.793 1 81.5 38 VAL B CA 1
ATOM 3467 C C . VAL B 1 38 ? -16.641 -8.758 6.723 1 81.5 38 VAL B C 1
ATOM 3469 O O . VAL B 1 38 ? -17.766 -8.406 6.355 1 81.5 38 VAL B O 1
ATOM 3472 N N . ARG B 1 39 ? -16.109 -8.367 7.934 1 74.5 39 ARG B N 1
ATOM 3473 C CA . ARG B 1 39 ? -16.844 -7.566 8.906 1 74.5 39 ARG B CA 1
ATOM 3474 C C . ARG B 1 39 ? -16.328 -6.137 8.945 1 74.5 39 ARG B C 1
ATOM 3476 O O . ARG B 1 39 ? -15.141 -5.895 8.688 1 74.5 39 ARG B O 1
ATOM 3483 N N . PRO B 1 40 ? -17.188 -5.238 9.25 1 68.06 40 PRO B N 1
ATOM 3484 C CA . PRO B 1 40 ? -16.734 -3.848 9.312 1 68.06 40 PRO B CA 1
ATOM 3485 C C . PRO B 1 40 ? -15.82 -3.58 10.5 1 68.06 40 PRO B C 1
ATOM 3487 O O . PRO B 1 40 ? -15.086 -2.59 10.5 1 68.06 40 PRO B O 1
ATOM 3490 N N . PHE B 1 41 ? -15.953 -4.469 11.547 1 66.94 41 PHE B N 1
ATOM 3491 C CA . PHE B 1 41 ? -15.164 -4.238 12.75 1 66.94 41 PHE B CA 1
ATOM 3492 C C . PHE B 1 41 ? -14.648 -5.555 13.32 1 66.94 41 PHE B C 1
ATOM 3494 O O . PHE B 1 41 ? -15.383 -6.547 13.359 1 66.94 41 PHE B O 1
ATOM 3501 N N . TYR B 1 42 ? -13.336 -5.527 13.531 1 66.81 42 TYR B N 1
ATOM 3502 C CA . TYR B 1 42 ? -12.68 -6.676 14.148 1 66.81 42 TYR B CA 1
ATOM 3503 C C . TYR B 1 42 ? -12.055 -6.301 15.484 1 66.81 42 TYR B C 1
ATOM 3505 O O . TYR B 1 42 ? -11.398 -5.262 15.602 1 66.81 42 TYR B O 1
ATOM 3513 N N . ASP B 1 43 ? -12.227 -7.035 16.609 1 63.59 43 ASP B N 1
ATOM 3514 C CA . ASP B 1 43 ? -11.672 -6.656 17.906 1 63.59 43 ASP B CA 1
ATOM 3515 C C . ASP B 1 43 ? -10.938 -7.832 18.547 1 63.59 43 ASP B C 1
ATOM 3517 O O . ASP B 1 43 ? -10.344 -7.688 19.625 1 63.59 43 ASP B O 1
ATOM 3521 N N . SER B 1 44 ? -11.039 -8.922 18.062 1 62.19 44 SER B N 1
ATOM 3522 C CA . SER B 1 44 ? -10.344 -10.078 18.625 1 62.19 44 SER B CA 1
ATOM 3523 C C . SER B 1 44 ? -10.016 -11.109 17.547 1 62.19 44 SER B C 1
ATOM 3525 O O . SER B 1 44 ? -10.586 -11.07 16.453 1 62.19 44 SER B O 1
ATOM 3527 N N . ILE B 1 45 ? -8.922 -11.758 17.984 1 60.53 45 ILE B N 1
ATOM 3528 C CA . ILE B 1 45 ? -8.617 -12.906 17.141 1 60.53 45 ILE B CA 1
ATOM 3529 C C . ILE B 1 45 ? -9.219 -14.172 17.766 1 60.53 45 ILE B C 1
ATOM 3531 O O . ILE B 1 45 ? -8.953 -14.484 18.922 1 60.53 45 ILE B O 1
ATOM 3535 N N . HIS B 1 46 ? -10.078 -14.781 17.109 1 55.38 46 HIS B N 1
ATOM 3536 C CA . HIS B 1 46 ? -10.648 -16 17.656 1 55.38 46 HIS B CA 1
ATOM 3537 C C . HIS B 1 46 ? -9.617 -17.125 17.672 1 55.38 46 HIS B C 1
ATOM 3539 O O . HIS B 1 46 ? -9.516 -17.875 18.656 1 55.38 46 HIS B O 1
ATOM 3545 N N . LYS B 1 47 ? -8.797 -17.266 16.656 1 59.84 47 LYS B N 1
ATOM 3546 C CA . LYS B 1 47 ? -7.766 -18.297 16.531 1 59.84 47 LYS B CA 1
ATOM 3547 C C . LYS B 1 47 ? -6.5 -17.734 15.898 1 59.84 47 LYS B C 1
ATOM 3549 O O . LYS B 1 47 ? -6.414 -17.609 14.68 1 59.84 47 LYS B O 1
ATOM 3554 N N . PRO B 1 48 ? -5.531 -17.391 16.797 1 62.31 48 PRO B N 1
ATOM 3555 C CA . PRO B 1 48 ? -4.305 -16.828 16.219 1 62.31 48 PRO B CA 1
ATOM 3556 C C . PRO B 1 48 ? -3.58 -17.812 15.305 1 62.31 48 PRO B C 1
ATOM 3558 O O . PRO B 1 48 ? -3.576 -19.016 15.562 1 62.31 48 PRO B O 1
ATOM 3561 N N . LEU B 1 49 ? -3.189 -17.391 14.156 1 68.19 49 LEU B N 1
ATOM 3562 C CA . LEU B 1 49 ? -2.449 -18.188 13.188 1 68.19 49 LEU B CA 1
ATOM 3563 C C . LEU B 1 49 ? -0.952 -18.141 13.477 1 68.19 49 LEU B C 1
ATOM 3565 O O . LEU B 1 49 ? -0.455 -17.172 14.047 1 68.19 49 LEU B O 1
ATOM 3569 N N . ILE B 1 50 ? -0.287 -19.188 13.141 1 63.94 50 ILE B N 1
ATOM 3570 C CA . ILE B 1 50 ? 1.169 -19.203 13.227 1 63.94 50 ILE B CA 1
ATOM 3571 C C . ILE B 1 50 ? 1.759 -18.281 12.172 1 63.94 50 ILE B C 1
ATOM 3573 O O . ILE B 1 50 ? 1.278 -18.234 11.031 1 63.94 50 ILE B O 1
ATOM 3577 N N . ASN B 1 51 ? 2.688 -17.484 12.586 1 68.25 51 ASN B N 1
ATOM 3578 C CA . ASN B 1 51 ? 3.406 -16.625 11.648 1 68.25 51 ASN B CA 1
ATOM 3579 C C . ASN B 1 51 ? 4.617 -17.328 11.055 1 68.25 51 ASN B C 1
ATOM 3581 O O . ASN B 1 51 ? 5.605 -17.578 11.75 1 68.25 51 ASN B O 1
ATOM 3585 N N . LEU B 1 52 ? 4.516 -17.625 9.781 1 63.75 52 LEU B N 1
ATOM 3586 C CA . LEU B 1 52 ? 5.613 -18.312 9.117 1 63.75 52 LEU B CA 1
ATOM 3587 C C . LEU B 1 52 ? 6.516 -17.328 8.383 1 63.75 52 LEU B C 1
ATOM 3589 O O . LEU B 1 52 ? 6.027 -16.406 7.73 1 63.75 52 LEU B O 1
ATOM 3593 N N . PRO B 1 53 ? 7.809 -17.531 8.5 1 66.88 53 PRO B N 1
ATOM 3594 C CA . PRO B 1 53 ? 8.75 -16.594 7.883 1 66.88 53 PRO B CA 1
ATOM 3595 C C . PRO B 1 53 ? 8.891 -16.812 6.375 1 66.88 53 PRO B C 1
ATOM 3597 O O . PRO B 1 53 ? 8.383 -17.797 5.836 1 66.88 53 PRO B O 1
ATOM 3600 N N . LYS B 1 54 ? 9.508 -15.805 5.793 1 73.56 54 LYS B N 1
ATOM 3601 C CA . LYS B 1 54 ? 10.008 -16 4.43 1 73.56 54 LYS B CA 1
ATOM 3602 C C . LYS B 1 54 ? 11.258 -16.875 4.422 1 73.56 54 LYS B C 1
ATOM 3604 O O . LYS B 1 54 ? 11.922 -17.016 5.449 1 73.56 54 LYS B O 1
ATOM 3609 N N . VAL B 1 55 ? 11.453 -17.422 3.232 1 70.25 55 VAL B N 1
ATOM 3610 C CA . VAL B 1 55 ? 12.68 -18.188 3.061 1 70.25 55 VAL B CA 1
ATOM 3611 C C . VAL B 1 55 ? 13.875 -17.25 3.006 1 70.25 55 VAL B C 1
ATOM 3613 O O . VAL B 1 55 ? 14.906 -17.5 3.635 1 70.25 55 VAL B O 1
ATOM 3616 N N . GLU B 1 56 ? 13.656 -16.125 2.35 1 69.69 56 GLU B N 1
ATOM 3617 C CA . GLU B 1 56 ? 14.719 -15.133 2.195 1 69.69 56 GLU B CA 1
ATOM 3618 C C . GLU B 1 56 ? 14.602 -14.031 3.248 1 69.69 56 GLU B C 1
ATOM 3620 O O . GLU B 1 56 ? 13.5 -13.586 3.57 1 69.69 56 GLU B O 1
ATOM 3625 N N . GLU B 1 57 ? 15.805 -13.625 3.703 1 66.25 57 GLU B N 1
ATOM 3626 C CA . GLU B 1 57 ? 15.82 -12.555 4.691 1 66.25 57 GLU B CA 1
ATOM 3627 C C . GLU B 1 57 ? 15.297 -11.25 4.098 1 66.25 57 GLU B C 1
ATOM 3629 O O . GLU B 1 57 ? 14.484 -10.562 4.719 1 66.25 57 GLU B O 1
ATOM 3634 N N . SER B 1 58 ? 15.797 -11.039 2.91 1 73.69 58 SER B N 1
ATOM 3635 C CA . SER B 1 58 ? 15.328 -9.852 2.199 1 73.69 58 SER B CA 1
ATOM 3636 C C . SER B 1 58 ? 14.648 -10.227 0.885 1 73.69 58 SER B C 1
ATOM 3638 O O . SER B 1 58 ? 15.109 -11.125 0.175 1 73.69 58 SER B O 1
ATOM 3640 N N . THR B 1 59 ? 13.547 -9.641 0.707 1 85.06 59 THR B N 1
ATOM 3641 C CA . THR B 1 59 ? 12.82 -9.883 -0.536 1 85.06 59 THR B CA 1
ATOM 3642 C C . THR B 1 59 ? 13.688 -9.531 -1.744 1 85.06 59 THR B C 1
ATOM 3644 O O . THR B 1 59 ? 14.281 -8.453 -1.798 1 85.06 59 THR B O 1
ATOM 3647 N N . HIS B 1 60 ? 13.758 -10.461 -2.639 1 90.25 60 HIS B N 1
ATOM 3648 C CA . HIS B 1 60 ? 14.461 -10.188 -3.885 1 90.25 60 HIS B CA 1
ATOM 3649 C C . HIS B 1 60 ? 13.648 -9.266 -4.789 1 90.25 60 HIS B C 1
ATOM 3651 O O . HIS B 1 60 ? 12.516 -9.586 -5.152 1 90.25 60 HIS B O 1
ATOM 3657 N N . LEU B 1 61 ? 14.219 -8.141 -5.043 1 92.75 61 LEU B N 1
ATOM 3658 C CA . LEU B 1 61 ? 13.633 -7.258 -6.047 1 92.75 61 LEU B CA 1
ATOM 3659 C C . LEU B 1 61 ? 14.133 -7.621 -7.445 1 92.75 61 LEU B C 1
ATOM 3661 O O . LEU B 1 61 ? 15.281 -7.355 -7.785 1 92.75 61 LEU B O 1
ATOM 3665 N N . VAL B 1 62 ? 13.258 -8.188 -8.25 1 95.38 62 VAL B N 1
ATOM 3666 C CA . VAL B 1 62 ? 13.703 -8.844 -9.477 1 95.38 62 VAL B CA 1
ATOM 3667 C C . VAL B 1 62 ? 13.5 -7.906 -10.664 1 95.38 62 VAL B C 1
ATOM 3669 O O . VAL B 1 62 ? 12.438 -7.289 -10.805 1 95.38 62 VAL B O 1
ATOM 3672 N N . SER B 1 63 ? 14.5 -7.777 -11.477 1 93.25 63 SER B N 1
ATOM 3673 C CA . SER B 1 63 ? 14.438 -6.969 -12.688 1 93.25 63 SER B CA 1
ATOM 3674 C C . SER B 1 63 ? 14.82 -7.789 -13.922 1 93.25 63 SER B C 1
ATOM 3676 O O . SER B 1 63 ? 15.484 -8.82 -13.805 1 93.25 63 SER B O 1
ATOM 3678 N N . HIS B 1 64 ? 14.32 -7.332 -15.07 1 93.06 64 HIS B N 1
ATOM 3679 C CA . HIS B 1 64 ? 14.977 -7.785 -16.297 1 93.06 64 HIS B CA 1
ATOM 3680 C C . HIS B 1 64 ? 16.438 -7.336 -16.328 1 93.06 64 HIS B C 1
ATOM 3682 O O . HIS B 1 64 ? 16.797 -6.344 -15.695 1 93.06 64 HIS B O 1
ATOM 3688 N N . TYR B 1 65 ? 17.188 -8.047 -17.078 1 91.62 65 TYR B N 1
ATOM 3689 C CA . TYR B 1 65 ? 18.609 -7.695 -17.141 1 91.62 65 TYR B CA 1
ATOM 3690 C C . TYR B 1 65 ? 18.828 -6.484 -18.031 1 91.62 65 TYR B C 1
ATOM 3692 O O . TYR B 1 65 ? 18.266 -6.406 -19.125 1 91.62 65 TYR B O 1
ATOM 3700 N N . ASP B 1 66 ? 19.484 -5.594 -17.578 1 87.62 66 ASP B N 1
ATOM 3701 C CA . ASP B 1 66 ? 20.047 -4.441 -18.266 1 87.62 66 ASP B CA 1
ATOM 3702 C C . ASP B 1 66 ? 21.453 -4.137 -17.781 1 87.62 66 ASP B C 1
ATOM 3704 O O . ASP B 1 66 ? 21.688 -4.051 -16.578 1 87.62 66 ASP B O 1
ATOM 3708 N N . PRO B 1 67 ? 22.391 -4.039 -18.703 1 86.38 67 PRO B N 1
ATOM 3709 C CA . PRO B 1 67 ? 23.766 -3.799 -18.297 1 86.38 67 PRO B CA 1
ATOM 3710 C C . PRO B 1 67 ? 23.906 -2.598 -17.359 1 86.38 67 PRO B C 1
ATOM 3712 O O . PRO B 1 67 ? 24.75 -2.596 -16.469 1 86.38 67 PRO B O 1
ATOM 3715 N N . SER B 1 68 ? 23.062 -1.637 -17.547 1 78.75 68 SER B N 1
ATOM 3716 C CA . SER B 1 68 ? 23.141 -0.425 -16.75 1 78.75 68 SER B CA 1
ATOM 3717 C C . SER B 1 68 ? 22.703 -0.687 -15.312 1 78.75 68 SER B C 1
ATOM 3719 O O . SER B 1 68 ? 22.984 0.105 -14.406 1 78.75 68 SER B O 1
ATOM 3721 N N . LEU B 1 69 ? 22.047 -1.878 -15.094 1 81.19 69 LEU B N 1
ATOM 3722 C CA . LEU B 1 69 ? 21.5 -2.191 -13.781 1 81.19 69 LEU B CA 1
ATOM 3723 C C . LEU B 1 69 ? 22.375 -3.201 -13.047 1 81.19 69 LEU B C 1
ATOM 3725 O O . LEU B 1 69 ? 22.141 -3.492 -11.875 1 81.19 69 LEU B O 1
ATOM 3729 N N . GLU B 1 70 ? 23.328 -3.686 -13.68 1 83.44 70 GLU B N 1
ATOM 3730 C CA . GLU B 1 70 ? 24.078 -4.828 -13.172 1 83.44 70 GLU B CA 1
ATOM 3731 C C . GLU B 1 70 ? 24.734 -4.512 -11.828 1 83.44 70 GLU B C 1
ATOM 3733 O O . GLU B 1 70 ? 24.797 -5.367 -10.945 1 83.44 70 GLU B O 1
ATOM 3738 N N . GLU B 1 71 ? 25.219 -3.33 -11.656 1 76.25 71 GLU B N 1
ATOM 3739 C CA . GLU B 1 71 ? 25.938 -2.965 -10.438 1 76.25 71 GLU B CA 1
ATOM 3740 C C . GLU B 1 71 ? 24.984 -2.783 -9.266 1 76.25 71 GLU B C 1
ATOM 3742 O O . GLU B 1 71 ? 25.344 -3.047 -8.117 1 76.25 71 GLU B O 1
ATOM 3747 N N . ASP B 1 72 ? 23.766 -2.496 -9.539 1 74.31 72 ASP B N 1
ATOM 3748 C CA . ASP B 1 72 ? 22.875 -2.037 -8.469 1 74.31 72 ASP B CA 1
ATOM 3749 C C . ASP B 1 72 ? 21.797 -3.072 -8.172 1 74.31 72 ASP B C 1
ATOM 3751 O O . ASP B 1 72 ? 21.156 -3.021 -7.117 1 74.31 72 ASP B O 1
ATOM 3755 N N . VAL B 1 73 ? 21.625 -3.953 -9.086 1 84.44 73 VAL B N 1
ATOM 3756 C CA . VAL B 1 73 ? 20.547 -4.922 -8.93 1 84.44 73 VAL B CA 1
ATOM 3757 C C . VAL B 1 73 ? 21.125 -6.293 -8.586 1 84.44 73 VAL B C 1
ATOM 3759 O O . VAL B 1 73 ? 22.125 -6.707 -9.148 1 84.44 73 VAL B O 1
ATOM 3762 N N . PHE B 1 74 ? 20.422 -6.941 -7.695 1 88.44 74 PHE B N 1
ATOM 3763 C CA . PHE B 1 74 ? 20.953 -8.203 -7.188 1 88.44 74 PHE B CA 1
ATOM 3764 C C . PHE B 1 74 ? 20.188 -9.383 -7.773 1 88.44 74 PHE B C 1
ATOM 3766 O O . PHE B 1 74 ? 20.688 -10.516 -7.773 1 88.44 74 PHE B O 1
ATOM 3773 N N . ALA B 1 75 ? 19.016 -9.203 -8.258 1 93.94 75 ALA B N 1
ATOM 3774 C CA . ALA B 1 75 ? 18.203 -10.305 -8.758 1 93.94 75 ALA B CA 1
ATOM 3775 C C . ALA B 1 75 ? 17.672 -10.008 -10.164 1 93.94 75 ALA B C 1
ATOM 3777 O O . ALA B 1 75 ? 17.141 -8.922 -10.414 1 93.94 75 ALA B O 1
ATOM 3778 N N . PHE B 1 76 ? 17.891 -10.984 -11.062 1 94.94 76 PHE B N 1
ATOM 3779 C CA . PHE B 1 76 ? 17.453 -10.812 -12.445 1 94.94 76 PHE B CA 1
ATOM 3780 C C . PHE B 1 76 ? 16.594 -11.984 -12.891 1 94.94 76 PHE B C 1
ATOM 3782 O O . PHE B 1 76 ? 16.828 -13.125 -12.484 1 94.94 76 PHE B O 1
ATOM 3789 N N . ILE B 1 77 ? 15.586 -11.711 -13.641 1 96.94 77 ILE B N 1
ATOM 3790 C CA . ILE B 1 77 ? 14.875 -12.734 -14.398 1 96.94 77 ILE B CA 1
ATOM 3791 C C . ILE B 1 77 ? 15.414 -12.789 -15.828 1 96.94 77 ILE B C 1
ATOM 3793 O O . ILE B 1 77 ? 15.523 -11.758 -16.5 1 96.94 77 ILE B O 1
ATOM 3797 N N . LEU B 1 78 ? 15.797 -13.953 -16.281 1 95.19 78 LEU B N 1
ATOM 3798 C CA . LEU B 1 78 ? 16.469 -14.078 -17.578 1 95.19 78 LEU B CA 1
ATOM 3799 C C . LEU B 1 78 ? 15.68 -14.977 -18.516 1 95.19 78 LEU B C 1
ATOM 3801 O O . LEU B 1 78 ? 15.234 -16.047 -18.125 1 95.19 78 LEU B O 1
ATOM 3805 N N . ASP B 1 79 ? 15.562 -14.477 -19.719 1 94.25 79 ASP B N 1
ATOM 3806 C CA . ASP B 1 79 ? 14.984 -15.281 -20.797 1 94.25 79 ASP B CA 1
ATOM 3807 C C . ASP B 1 79 ? 16.062 -15.742 -21.781 1 94.25 79 ASP B C 1
ATOM 3809 O O . ASP B 1 79 ? 15.797 -16.547 -22.656 1 94.25 79 ASP B O 1
ATOM 3813 N N . HIS B 1 80 ? 17.234 -15.172 -21.625 1 92.44 80 HIS B N 1
ATOM 3814 C CA . HIS B 1 80 ? 18.422 -15.523 -22.406 1 92.44 80 HIS B CA 1
ATOM 3815 C C . HIS B 1 80 ? 19.672 -15.508 -21.547 1 92.44 80 HIS B C 1
ATOM 3817 O O . HIS B 1 80 ? 19.672 -14.961 -20.438 1 92.44 80 HIS B O 1
ATOM 3823 N N . ASN B 1 81 ? 20.594 -16.094 -22.109 1 90.81 81 ASN B N 1
ATOM 3824 C CA . ASN B 1 81 ? 21.828 -16.203 -21.344 1 90.81 81 ASN B CA 1
ATOM 3825 C C . ASN B 1 81 ? 22.547 -14.844 -21.25 1 90.81 81 ASN B C 1
ATOM 3827 O O . ASN B 1 81 ? 22.578 -14.094 -22.219 1 90.81 81 ASN B O 1
ATOM 3831 N N . VAL B 1 82 ? 22.938 -14.477 -20.094 1 90.69 82 VAL B N 1
ATOM 3832 C CA . VAL B 1 82 ? 23.781 -13.312 -19.844 1 90.69 82 VAL B CA 1
ATOM 3833 C C . VAL B 1 82 ? 25.094 -13.742 -19.188 1 90.69 82 VAL B C 1
ATOM 3835 O O . VAL B 1 82 ? 25.094 -14.445 -18.172 1 90.69 82 VAL B O 1
ATOM 3838 N N . GLU B 1 83 ? 26.141 -13.328 -19.75 1 85.5 83 GLU B N 1
ATOM 3839 C CA . GLU B 1 83 ? 27.453 -13.758 -19.297 1 85.5 83 GLU B CA 1
ATOM 3840 C C . GLU B 1 83 ? 28 -12.812 -18.219 1 85.5 83 GLU B C 1
ATOM 3842 O O . GLU B 1 83 ? 27.531 -11.68 -18.094 1 85.5 83 GLU B O 1
ATOM 3847 N N . ASP B 1 84 ? 28.891 -13.297 -17.422 1 83 84 ASP B N 1
ATOM 3848 C CA . ASP B 1 84 ? 29.75 -12.547 -16.5 1 83 84 ASP B CA 1
ATOM 3849 C C . ASP B 1 84 ? 28.938 -11.93 -15.367 1 83 84 ASP B C 1
ATOM 3851 O O . ASP B 1 84 ? 29.219 -10.812 -14.938 1 83 84 ASP B O 1
ATOM 3855 N N . LEU B 1 85 ? 27.844 -12.539 -15.047 1 87.69 85 LEU B N 1
ATOM 3856 C CA . LEU B 1 85 ? 27.172 -12.125 -13.82 1 87.69 85 LEU B CA 1
ATOM 3857 C C . LEU B 1 85 ? 27.844 -12.719 -12.594 1 87.69 85 LEU B C 1
ATOM 3859 O O . LEU B 1 85 ? 28.312 -13.859 -12.633 1 87.69 85 LEU B O 1
ATOM 3863 N N . GLU B 1 86 ? 28.062 -11.898 -11.516 1 86.12 86 GLU B N 1
ATOM 3864 C CA . GLU B 1 86 ? 28.672 -12.359 -10.281 1 86.12 86 GLU B CA 1
ATOM 3865 C C . GLU B 1 86 ? 27.875 -11.922 -9.062 1 86.12 86 GLU B C 1
ATOM 3867 O O . GLU B 1 86 ? 27.453 -10.758 -8.969 1 86.12 86 GLU B O 1
ATOM 3872 N N . GLN B 1 87 ? 27.672 -12.961 -8.188 1 89.38 87 GLN B N 1
ATOM 3873 C CA . GLN B 1 87 ? 27.016 -12.688 -6.91 1 89.38 87 GLN B CA 1
ATOM 3874 C C . GLN B 1 87 ? 25.594 -12.172 -7.121 1 89.38 87 GLN B C 1
ATOM 3876 O O . GLN B 1 87 ? 25.203 -11.148 -6.559 1 89.38 87 GLN B O 1
ATOM 3881 N N . LYS B 1 88 ? 24.828 -12.828 -8.008 1 92.25 88 LYS B N 1
ATOM 3882 C CA . LYS B 1 88 ? 23.453 -12.469 -8.32 1 92.25 88 LYS B CA 1
ATOM 3883 C C . LYS B 1 88 ? 22.5 -13.617 -8.016 1 92.25 88 LYS B C 1
ATOM 3885 O O . LYS B 1 88 ? 22.938 -14.758 -7.824 1 92.25 88 LYS B O 1
ATOM 3890 N N . THR B 1 89 ? 21.297 -13.25 -7.781 1 94.12 89 THR B N 1
ATOM 3891 C CA . THR B 1 89 ? 20.203 -14.203 -7.816 1 94.12 89 THR B CA 1
ATOM 3892 C C . THR B 1 89 ? 19.531 -14.203 -9.18 1 94.12 89 THR B C 1
ATOM 3894 O O . THR B 1 89 ? 19.047 -13.164 -9.641 1 94.12 89 THR B O 1
ATOM 3897 N N . ILE B 1 90 ? 19.562 -15.375 -9.797 1 95.31 90 ILE B N 1
ATOM 3898 C CA . ILE B 1 90 ? 19.109 -15.453 -11.18 1 95.31 90 ILE B CA 1
ATOM 3899 C C . ILE B 1 90 ? 17.859 -16.328 -11.273 1 95.31 90 ILE B C 1
ATOM 3901 O O . ILE B 1 90 ? 17.875 -17.484 -10.859 1 95.31 90 ILE B O 1
ATOM 3905 N N . PHE B 1 91 ? 16.812 -15.773 -11.789 1 97.5 91 PHE B N 1
ATOM 3906 C CA . PHE B 1 91 ? 15.586 -16.5 -12.062 1 97.5 91 PHE B CA 1
ATOM 3907 C C . PHE B 1 91 ? 15.484 -16.859 -13.547 1 97.5 91 PHE B C 1
ATOM 3909 O O . PHE B 1 91 ? 15.336 -15.977 -14.391 1 97.5 91 PHE B O 1
ATOM 3916 N N . ILE B 1 92 ? 15.516 -18.109 -13.836 1 97.06 92 ILE B N 1
ATOM 3917 C CA . ILE B 1 92 ? 15.484 -18.594 -15.211 1 97.06 92 ILE B CA 1
ATOM 3918 C C . ILE B 1 92 ? 14.047 -18.734 -15.688 1 97.06 92 ILE B C 1
ATOM 3920 O O . ILE B 1 92 ? 13.289 -19.562 -15.148 1 97.06 92 ILE B O 1
ATOM 3924 N N . ASN B 1 93 ? 13.688 -18.031 -16.734 1 96.94 93 ASN B N 1
ATOM 3925 C CA . ASN B 1 93 ? 12.297 -17.969 -17.156 1 96.94 93 ASN B CA 1
ATOM 3926 C C . ASN B 1 93 ? 12.117 -18.469 -18.578 1 96.94 93 ASN B C 1
ATOM 3928 O O . ASN B 1 93 ? 11.164 -18.078 -19.266 1 96.94 93 ASN B O 1
ATOM 3932 N N . ASN B 1 94 ? 13.078 -19.219 -19.016 1 94.88 94 ASN B N 1
ATOM 3933 C CA . ASN B 1 94 ? 13.055 -19.797 -20.359 1 94.88 94 ASN B CA 1
ATOM 3934 C C . ASN B 1 94 ? 13.508 -21.266 -20.328 1 94.88 94 ASN B C 1
ATOM 3936 O O . ASN B 1 94 ? 14.578 -21.578 -19.797 1 94.88 94 ASN B O 1
ATOM 3940 N N . LYS B 1 95 ? 12.711 -22.109 -20.984 1 92.5 95 LYS B N 1
ATOM 3941 C CA . LYS B 1 95 ? 12.969 -23.547 -20.938 1 92.5 95 LYS B CA 1
ATOM 3942 C C . LYS B 1 95 ? 14.312 -23.891 -21.578 1 92.5 95 LYS B C 1
ATOM 3944 O O . LYS B 1 95 ? 15.086 -24.672 -21.031 1 92.5 95 LYS B O 1
ATOM 3949 N N . ASP B 1 96 ? 14.586 -23.297 -22.719 1 91.75 96 ASP B N 1
ATOM 3950 C CA . ASP B 1 96 ? 15.828 -23.562 -23.422 1 91.75 96 ASP B CA 1
ATOM 3951 C C . ASP B 1 96 ? 17.031 -23.094 -22.625 1 91.75 96 ASP B C 1
ATOM 3953 O O . ASP B 1 96 ? 18.062 -23.766 -22.562 1 91.75 96 ASP B O 1
ATOM 3957 N N . LEU B 1 97 ? 16.828 -22 -22.031 1 91.75 97 LEU B N 1
ATOM 3958 C CA . LEU B 1 97 ? 17.891 -21.453 -21.188 1 91.75 97 LEU B CA 1
ATOM 3959 C C . LEU B 1 97 ? 18.141 -22.344 -19.984 1 91.75 97 LEU B C 1
ATOM 3961 O O . LEU B 1 97 ? 19.297 -22.562 -19.594 1 91.75 97 LEU B O 1
ATOM 3965 N N . ALA B 1 98 ? 17.141 -22.828 -19.406 1 89.44 98 ALA B N 1
ATOM 3966 C CA . ALA B 1 98 ? 17.25 -23.688 -18.219 1 89.44 98 ALA B CA 1
ATOM 3967 C C . ALA B 1 98 ? 18.047 -24.938 -18.516 1 89.44 98 ALA B C 1
ATOM 3969 O O . ALA B 1 98 ? 18.812 -25.422 -17.672 1 89.44 98 ALA B O 1
ATOM 3970 N N . GLY B 1 99 ? 17.859 -25.453 -19.703 1 87.31 99 GLY B N 1
ATOM 3971 C CA . GLY B 1 99 ? 18.562 -26.656 -20.094 1 87.31 99 GLY B CA 1
ATOM 3972 C C . GLY B 1 99 ? 20.031 -26.438 -20.375 1 87.31 99 GLY B C 1
ATOM 3973 O O . GLY B 1 99 ? 20.859 -27.344 -20.188 1 87.31 99 GLY B O 1
ATOM 3974 N N . HIS B 1 100 ? 20.406 -25.25 -20.766 1 87.62 100 HIS B N 1
ATOM 3975 C CA . HIS B 1 100 ? 21.766 -25.031 -21.281 1 87.62 100 HIS B CA 1
ATOM 3976 C C . HIS B 1 100 ? 22.594 -24.234 -20.281 1 87.62 100 HIS B C 1
ATOM 3978 O O . HIS B 1 100 ? 23.828 -24.25 -20.359 1 87.62 100 HIS B O 1
ATOM 3984 N N . ILE B 1 101 ? 21.953 -23.609 -19.422 1 88.19 101 ILE B N 1
ATOM 3985 C CA . ILE B 1 101 ? 22.672 -22.703 -18.547 1 88.19 101 ILE B CA 1
ATOM 3986 C C . ILE B 1 101 ? 23.547 -23.5 -17.578 1 88.19 101 ILE B C 1
ATOM 3988 O O . ILE B 1 101 ? 23.141 -24.578 -17.125 1 88.19 101 ILE B O 1
ATOM 3992 N N . SER B 1 102 ? 24.797 -23.047 -17.406 1 83.94 102 SER B N 1
ATOM 3993 C CA . SER B 1 102 ? 25.703 -23.609 -16.406 1 83.94 102 SER B CA 1
ATOM 3994 C C . SER B 1 102 ? 25.844 -22.703 -15.195 1 83.94 102 SER B C 1
ATOM 3996 O O . SER B 1 102 ? 26.375 -21.609 -15.289 1 83.94 102 SER B O 1
ATOM 3998 N N . PRO B 1 103 ? 25.312 -23.172 -14.117 1 85.19 103 PRO B N 1
ATOM 3999 C CA . PRO B 1 103 ? 25.359 -22.344 -12.922 1 85.19 103 PRO B CA 1
ATOM 4000 C C . PRO B 1 103 ? 26.781 -22 -12.492 1 85.19 103 PRO B C 1
ATOM 4002 O O . PRO B 1 103 ? 27.672 -22.844 -12.578 1 85.19 103 PRO B O 1
ATOM 4005 N N . GLU B 1 104 ? 26.953 -20.812 -12.133 1 84 104 GLU B N 1
ATOM 4006 C CA . GLU B 1 104 ? 28.219 -20.359 -11.562 1 84 104 GLU B CA 1
ATOM 4007 C C . GLU B 1 104 ? 28.172 -20.391 -10.039 1 84 104 GLU B C 1
ATOM 4009 O O . GLU B 1 104 ? 27.125 -20.156 -9.43 1 84 104 GLU B O 1
ATOM 4014 N N . GLU B 1 105 ? 29.297 -20.625 -9.398 1 80.94 105 GLU B N 1
ATOM 4015 C CA . GLU B 1 105 ? 29.391 -20.891 -7.961 1 80.94 105 GLU B CA 1
ATOM 4016 C C . GLU B 1 105 ? 28.953 -19.688 -7.148 1 80.94 105 GLU B C 1
ATOM 4018 O O . GLU B 1 105 ? 28.344 -19.828 -6.082 1 80.94 105 GLU B O 1
ATOM 4023 N N . ASP B 1 106 ? 29.109 -18.547 -7.598 1 83.75 106 ASP B N 1
ATOM 4024 C CA . ASP B 1 106 ? 28.875 -17.359 -6.781 1 83.75 106 ASP B CA 1
ATOM 4025 C C . ASP B 1 106 ? 27.453 -16.828 -6.992 1 83.75 106 ASP B C 1
ATOM 4027 O O . ASP B 1 106 ? 27.047 -15.844 -6.355 1 83.75 106 ASP B O 1
ATOM 4031 N N . ASP B 1 107 ? 26.703 -17.531 -7.836 1 86.38 107 ASP B N 1
ATOM 4032 C CA . ASP B 1 107 ? 25.328 -17.094 -8.117 1 86.38 107 ASP B CA 1
ATOM 4033 C C . ASP B 1 107 ? 24.312 -18.094 -7.57 1 86.38 107 ASP B C 1
ATOM 4035 O O . ASP B 1 107 ? 24.641 -19.266 -7.332 1 86.38 107 ASP B O 1
ATOM 4039 N N . ASN B 1 108 ? 23.188 -17.578 -7.246 1 92 108 ASN B N 1
ATOM 4040 C CA . ASN B 1 108 ? 22.047 -18.406 -6.883 1 92 108 ASN B CA 1
ATOM 4041 C C . ASN B 1 108 ? 21.047 -18.516 -8.031 1 92 108 ASN B C 1
ATOM 4043 O O . ASN B 1 108 ? 20.672 -17.5 -8.625 1 92 108 ASN B O 1
ATOM 4047 N N . TYR B 1 109 ? 20.672 -19.719 -8.336 1 94.88 109 TYR B N 1
ATOM 4048 C CA . TYR B 1 109 ? 19.781 -19.922 -9.477 1 94.88 109 TYR B CA 1
ATOM 4049 C C . TYR B 1 109 ? 18.438 -20.484 -9.031 1 94.88 109 TYR B C 1
ATOM 4051 O O . TYR B 1 109 ? 18.391 -21.375 -8.18 1 94.88 109 TYR B O 1
ATOM 4059 N N . PHE B 1 110 ? 17.375 -19.922 -9.555 1 96.75 110 PHE B N 1
ATOM 4060 C CA . PHE B 1 110 ? 16 -20.391 -9.391 1 96.75 110 PHE B CA 1
ATOM 4061 C C . PHE B 1 110 ? 15.344 -20.641 -10.742 1 96.75 110 PHE B C 1
ATOM 4063 O O . PHE B 1 110 ? 15.5 -19.828 -11.664 1 96.75 110 PHE B O 1
ATOM 4070 N N . SER B 1 111 ? 14.656 -21.719 -10.898 1 97.62 111 SER B N 1
ATOM 4071 C CA . SER B 1 111 ? 13.945 -22 -12.141 1 97.62 111 SER B CA 1
ATOM 4072 C C . SER B 1 111 ? 12.477 -21.578 -12.047 1 97.62 111 SER B C 1
ATOM 4074 O O . SER B 1 111 ? 11.766 -21.984 -11.125 1 97.62 111 SER B O 1
ATOM 4076 N N . LEU B 1 112 ? 12.023 -20.781 -12.977 1 98.38 112 LEU B N 1
ATOM 4077 C CA . LEU B 1 112 ? 10.617 -20.422 -13.07 1 98.38 112 LEU B CA 1
ATOM 4078 C C . LEU B 1 112 ? 9.914 -21.219 -14.156 1 98.38 112 LEU B C 1
ATOM 4080 O O . LEU B 1 112 ? 8.945 -20.75 -14.758 1 98.38 112 LEU B O 1
ATOM 4084 N N . ILE B 1 113 ? 10.438 -22.438 -14.383 1 97.75 113 ILE B N 1
ATOM 4085 C CA . ILE B 1 113 ? 9.875 -23.312 -15.422 1 97.75 113 ILE B CA 1
ATOM 4086 C C . ILE B 1 113 ? 8.875 -24.281 -14.797 1 97.75 113 ILE B C 1
ATOM 4088 O O . ILE B 1 113 ? 9.234 -25.078 -13.93 1 97.75 113 ILE B O 1
ATOM 4092 N N . ASP B 1 114 ? 7.668 -24.156 -15.219 1 97.69 114 ASP B N 1
ATOM 4093 C CA . ASP B 1 114 ? 6.621 -25.094 -14.844 1 97.69 114 ASP B CA 1
ATOM 4094 C C . ASP B 1 114 ? 6.648 -26.328 -15.742 1 97.69 114 ASP B C 1
ATOM 4096 O O . ASP B 1 114 ? 6.723 -26.219 -16.969 1 97.69 114 ASP B O 1
ATOM 4100 N N . VAL B 1 115 ? 6.566 -27.516 -15.219 1 97.56 115 VAL B N 1
ATOM 4101 C CA . VAL B 1 115 ? 6.719 -28.75 -15.984 1 97.56 115 VAL B CA 1
ATOM 4102 C C . VAL B 1 115 ? 5.348 -29.328 -16.328 1 97.56 115 VAL B C 1
ATOM 4104 O O . VAL B 1 115 ? 5.242 -30.344 -17 1 97.56 115 VAL B O 1
ATOM 4107 N N . PHE B 1 116 ? 4.258 -28.672 -15.805 1 96.56 116 PHE B N 1
ATOM 4108 C CA . PHE B 1 116 ? 2.898 -29.078 -16.125 1 96.56 116 PHE B CA 1
ATOM 4109 C C . PHE B 1 116 ? 2.475 -28.531 -17.484 1 96.56 116 PHE B C 1
ATOM 4111 O O . PHE B 1 116 ? 2.775 -27.375 -17.812 1 96.56 116 PHE B O 1
ATOM 4118 N N . ASP B 1 117 ? 1.92 -29.312 -18.266 1 92.19 117 ASP B N 1
ATOM 4119 C CA . ASP B 1 117 ? 1.265 -28.875 -19.5 1 92.19 117 ASP B CA 1
ATOM 4120 C C . ASP B 1 117 ? -0.252 -28.844 -19.328 1 92.19 117 ASP B C 1
ATOM 4122 O O . ASP B 1 117 ? -0.92 -29.875 -19.453 1 92.19 117 ASP B O 1
ATOM 4126 N N . GLU B 1 118 ? -0.803 -27.75 -19.25 1 86.12 118 GLU B N 1
ATOM 4127 C CA . GLU B 1 118 ? -2.223 -27.578 -18.953 1 86.12 118 GLU B CA 1
ATOM 4128 C C . GLU B 1 118 ? -3.086 -27.969 -20.156 1 86.12 118 GLU B C 1
ATOM 4130 O O . GLU B 1 118 ? -4.258 -28.312 -19.984 1 86.12 118 GLU B O 1
ATOM 4135 N N . ASN B 1 119 ? -2.508 -27.938 -21.297 1 86 119 ASN B N 1
ATOM 4136 C CA . ASN B 1 119 ? -3.266 -28.297 -22.484 1 86 119 ASN B CA 1
ATOM 4137 C C . ASN B 1 119 ? -3.365 -29.812 -22.656 1 86 119 ASN B C 1
ATOM 4139 O O . ASN B 1 119 ? -4.41 -30.328 -23.047 1 86 119 ASN B O 1
ATOM 4143 N N . GLU B 1 120 ? -2.316 -30.516 -22.281 1 87.25 120 GLU B N 1
ATOM 4144 C CA . GLU B 1 120 ? -2.281 -31.969 -22.469 1 87.25 120 GLU B CA 1
ATOM 4145 C C . GLU B 1 120 ? -2.648 -32.719 -21.188 1 87.25 120 GLU B C 1
ATOM 4147 O O . GLU B 1 120 ? -3.006 -33.875 -21.219 1 87.25 120 GLU B O 1
ATOM 4152 N N . GLY B 1 121 ? -2.562 -31.984 -20.141 1 91.12 121 GLY B N 1
ATOM 4153 C CA . GLY B 1 121 ? -2.895 -32.594 -18.859 1 91.12 121 GLY B CA 1
ATOM 4154 C C . GLY B 1 121 ? -1.864 -33.625 -18.406 1 91.12 121 GLY B C 1
ATOM 4155 O O . GLY B 1 121 ? -2.217 -34.719 -17.953 1 91.12 121 GLY B O 1
ATOM 4156 N N . ASN B 1 122 ? -0.609 -33.344 -18.641 1 94.5 122 ASN B N 1
ATOM 4157 C CA . ASN B 1 122 ? 0.474 -34.219 -18.188 1 94.5 122 ASN B CA 1
ATOM 4158 C C . ASN B 1 122 ? 1.673 -33.438 -17.688 1 94.5 122 ASN B C 1
ATOM 4160 O O . ASN B 1 122 ? 1.644 -32.188 -17.703 1 94.5 122 ASN B O 1
ATOM 4164 N N . ILE B 1 123 ? 2.623 -34.125 -17.125 1 96.88 123 ILE B N 1
ATOM 4165 C CA . ILE B 1 123 ? 3.885 -33.562 -16.672 1 96.88 123 ILE B CA 1
ATOM 4166 C C . ILE B 1 123 ? 4.996 -33.938 -17.656 1 96.88 123 ILE B C 1
ATOM 4168 O O . ILE B 1 123 ? 5.105 -35.094 -18.062 1 96.88 123 ILE B O 1
ATOM 4172 N N . ASP B 1 124 ? 5.73 -32.969 -18.094 1 96.06 124 ASP B N 1
ATOM 4173 C CA . ASP B 1 124 ? 6.926 -33.25 -18.891 1 96.06 124 ASP B CA 1
ATOM 4174 C C . ASP B 1 124 ? 8.023 -33.875 -18.031 1 96.06 124 ASP B C 1
ATOM 4176 O O . ASP B 1 124 ? 8.891 -33.156 -17.516 1 96.06 124 ASP B O 1
ATOM 4180 N N . ASP B 1 125 ? 8.047 -35.188 -18 1 96.44 125 ASP B N 1
ATOM 4181 C CA . ASP B 1 125 ? 8.93 -35.938 -17.109 1 96.44 125 ASP B CA 1
ATOM 4182 C C . ASP B 1 125 ? 10.391 -35.688 -17.469 1 96.44 125 ASP B C 1
ATOM 4184 O O . ASP B 1 125 ? 11.234 -35.562 -16.578 1 96.44 125 ASP B O 1
ATOM 4188 N N . GLN B 1 126 ? 10.68 -35.656 -18.719 1 95.19 126 GLN B N 1
ATOM 4189 C CA . GLN B 1 126 ? 12.055 -35.469 -19.172 1 95.19 126 GLN B CA 1
ATOM 4190 C C . GLN B 1 126 ? 12.562 -34.094 -18.719 1 95.19 126 GLN B C 1
ATOM 4192 O O . GLN B 1 126 ? 13.672 -33.969 -18.203 1 95.19 126 GLN B O 1
ATOM 4197 N N . LEU B 1 127 ? 11.773 -33.125 -18.953 1 95.62 127 LEU B N 1
ATOM 4198 C CA . LEU B 1 127 ? 12.133 -31.766 -18.531 1 95.62 127 LEU B CA 1
ATOM 4199 C C . LEU B 1 127 ? 12.336 -31.703 -17.031 1 95.62 127 LEU B C 1
ATOM 4201 O O . LEU B 1 127 ? 13.281 -31.062 -16.547 1 95.62 127 LEU B O 1
ATOM 4205 N N . ALA B 1 128 ? 11.461 -32.312 -16.25 1 97 128 ALA B N 1
ATOM 4206 C CA . ALA B 1 128 ? 11.547 -32.312 -14.797 1 97 128 ALA B CA 1
ATOM 4207 C C . ALA B 1 128 ? 12.875 -32.906 -14.328 1 97 128 ALA B C 1
ATOM 4209 O O . ALA B 1 128 ? 13.547 -32.344 -13.469 1 97 128 ALA B O 1
ATOM 4210 N N . LYS B 1 129 ? 13.211 -34.031 -14.914 1 95.94 129 LYS B N 1
ATOM 4211 C CA . LYS B 1 129 ? 14.453 -34.719 -14.531 1 95.94 129 LYS B CA 1
ATOM 4212 C C . LYS B 1 129 ? 15.672 -33.844 -14.883 1 95.94 129 LYS B C 1
ATOM 4214 O O . LYS B 1 129 ? 16.625 -33.781 -14.109 1 95.94 129 LYS B O 1
ATOM 4219 N N . GLU B 1 130 ? 15.633 -33.219 -16.031 1 95.44 130 GLU B N 1
ATOM 4220 C CA . GLU B 1 130 ? 16.719 -32.344 -16.453 1 95.44 130 GLU B CA 1
ATOM 4221 C C . GLU B 1 130 ? 16.891 -31.172 -15.469 1 95.44 130 GLU B C 1
ATOM 4223 O O . GLU B 1 130 ? 18 -30.812 -15.102 1 95.44 130 GLU B O 1
ATOM 4228 N N . LEU B 1 131 ? 15.789 -30.578 -15.102 1 96.75 131 LEU B N 1
ATOM 4229 C CA . LEU B 1 131 ? 15.828 -29.453 -14.18 1 96.75 131 LEU B CA 1
ATOM 4230 C C . LEU B 1 131 ? 16.328 -29.891 -12.805 1 96.75 131 LEU B C 1
ATOM 4232 O O . LEU B 1 131 ? 17.094 -29.172 -12.164 1 96.75 131 LEU B O 1
ATOM 4236 N N . LEU B 1 132 ? 15.906 -31.062 -12.352 1 96.19 132 LEU B N 1
ATOM 4237 C CA . LEU B 1 132 ? 16.266 -31.562 -11.031 1 96.19 132 LEU B CA 1
ATOM 4238 C C . LEU B 1 132 ? 17.75 -31.906 -10.969 1 96.19 132 LEU B C 1
ATOM 4240 O O . LEU B 1 132 ? 18.344 -31.938 -9.883 1 96.19 132 LEU B O 1
ATOM 4244 N N . ALA B 1 133 ? 18.359 -32.156 -12.133 1 94.62 133 ALA B N 1
ATOM 4245 C CA . ALA B 1 133 ? 19.766 -32.469 -12.188 1 94.62 133 ALA B CA 1
ATOM 4246 C C . ALA B 1 133 ? 20.641 -31.234 -12.086 1 94.62 133 ALA B C 1
ATOM 4248 O O . ALA B 1 133 ? 21.844 -31.328 -11.82 1 94.62 133 ALA B O 1
ATOM 4249 N N . LYS B 1 134 ? 20.016 -30.078 -12.266 1 94.38 134 LYS B N 1
ATOM 4250 C CA . LYS B 1 134 ? 20.75 -28.828 -12.203 1 94.38 134 LYS B CA 1
ATOM 4251 C C . LYS B 1 134 ? 21.047 -28.422 -10.758 1 94.38 134 LYS B C 1
ATOM 4253 O O . LYS B 1 134 ? 20.297 -28.766 -9.852 1 94.38 134 LYS B O 1
ATOM 4258 N N . ASP B 1 135 ? 22.156 -27.688 -10.578 1 93.12 135 ASP B N 1
ATOM 4259 C CA . ASP B 1 135 ? 22.5 -27.188 -9.258 1 93.12 135 ASP B CA 1
ATOM 4260 C C . ASP B 1 135 ? 21.812 -25.844 -8.984 1 93.12 135 ASP B C 1
ATOM 4262 O O . ASP B 1 135 ? 22.469 -24.828 -8.805 1 93.12 135 ASP B O 1
ATOM 4266 N N . PHE B 1 136 ? 20.5 -25.844 -8.953 1 95.19 136 PHE B N 1
ATOM 4267 C CA . PHE B 1 136 ? 19.672 -24.688 -8.625 1 95.19 136 PHE B CA 1
ATOM 4268 C C . PHE B 1 136 ? 19.219 -24.734 -7.168 1 95.19 136 PHE B C 1
ATOM 4270 O O . PHE B 1 136 ? 19.156 -25.797 -6.566 1 95.19 136 PHE B O 1
ATOM 4277 N N . LYS B 1 137 ? 19.016 -23.578 -6.578 1 94.75 137 LYS B N 1
ATOM 4278 C CA . LYS B 1 137 ? 18.422 -23.531 -5.242 1 94.75 137 LYS B CA 1
ATOM 4279 C C . LYS B 1 137 ? 17 -24.078 -5.246 1 94.75 137 LYS B C 1
ATOM 4281 O O . LYS B 1 137 ? 16.562 -24.703 -4.27 1 94.75 137 LYS B O 1
ATOM 4286 N N . ARG B 1 138 ? 16.219 -23.781 -6.266 1 97 138 ARG B N 1
ATOM 4287 C CA . ARG B 1 138 ? 14.906 -24.328 -6.586 1 97 138 ARG B CA 1
ATOM 4288 C C . ARG B 1 138 ? 14.828 -24.734 -8.055 1 97 138 ARG B C 1
ATOM 4290 O O . ARG B 1 138 ? 15.102 -23.922 -8.945 1 97 138 ARG B O 1
ATOM 4297 N N . ASN B 1 139 ? 14.336 -25.906 -8.328 1 97.62 139 ASN B N 1
ATOM 4298 C CA . ASN B 1 139 ? 14.523 -26.5 -9.648 1 97.62 139 ASN B CA 1
ATOM 4299 C C . ASN B 1 139 ? 13.234 -26.484 -10.461 1 97.62 139 ASN B C 1
ATOM 4301 O O . ASN B 1 139 ? 13.273 -26.453 -11.688 1 97.62 139 ASN B O 1
ATOM 4305 N N . ILE B 1 140 ? 12.133 -26.578 -9.781 1 98.12 140 ILE B N 1
ATOM 4306 C CA . ILE B 1 140 ? 10.859 -26.703 -10.477 1 98.12 140 ILE B CA 1
ATOM 4307 C C . ILE B 1 140 ? 9.906 -25.609 -10.008 1 98.12 140 ILE B C 1
ATOM 4309 O O . ILE B 1 140 ? 9.805 -25.328 -8.812 1 98.12 140 ILE B O 1
ATOM 4313 N N . CYS B 1 141 ? 9.258 -25 -10.938 1 98.56 141 CYS B N 1
ATOM 4314 C CA . CYS B 1 141 ? 8.281 -23.969 -10.625 1 98.56 141 CYS B CA 1
ATOM 4315 C C . CYS B 1 141 ? 6.859 -24.5 -10.695 1 98.56 141 CYS B C 1
ATOM 4317 O O . CYS B 1 141 ? 6.5 -25.188 -11.656 1 98.56 141 CYS B O 1
ATOM 4319 N N . VAL B 1 142 ? 6.141 -24.344 -9.664 1 98.69 142 VAL B N 1
ATOM 4320 C CA . VAL B 1 142 ? 4.688 -24.438 -9.734 1 98.69 142 VAL B CA 1
ATOM 4321 C C . VAL B 1 142 ? 4.082 -23.062 -10.008 1 98.69 142 VAL B C 1
ATOM 4323 O O . VAL B 1 142 ? 4.055 -22.203 -9.125 1 98.69 142 VAL B O 1
ATOM 4326 N N . ASP B 1 143 ? 3.654 -22.891 -11.227 1 98.38 143 ASP B N 1
ATOM 4327 C CA . ASP B 1 143 ? 3.178 -21.594 -11.68 1 98.38 143 ASP B CA 1
ATOM 4328 C C . ASP B 1 143 ? 1.656 -21.5 -11.586 1 98.38 143 ASP B C 1
ATOM 4330 O O . ASP B 1 143 ? 0.945 -22.172 -12.336 1 98.38 143 ASP B O 1
ATOM 4334 N N . ILE B 1 144 ? 1.163 -20.688 -10.688 1 98.5 144 ILE B N 1
ATOM 4335 C CA . ILE B 1 144 ? -0.28 -20.484 -10.617 1 98.5 144 ILE B CA 1
ATOM 4336 C C . ILE B 1 144 ? -0.625 -19.062 -11.062 1 98.5 144 ILE B C 1
ATOM 4338 O O . ILE B 1 144 ? -1.753 -18.609 -10.867 1 98.5 144 ILE B O 1
ATOM 4342 N N . SER B 1 145 ? 0.366 -18.297 -11.609 1 98.31 145 SER B N 1
ATOM 4343 C CA . SER B 1 145 ? 0.078 -16.984 -12.164 1 98.31 145 SER B CA 1
ATOM 4344 C C . SER B 1 145 ? -0.902 -17.078 -13.328 1 98.31 145 SER B C 1
ATOM 4346 O O . SER B 1 145 ? -1.733 -16.188 -13.523 1 98.31 145 SER B O 1
ATOM 4348 N N . LEU B 1 146 ? -0.768 -18.156 -14.109 1 97.31 146 LEU B N 1
ATOM 4349 C CA . LEU B 1 146 ? -1.709 -18.406 -15.195 1 97.31 146 LEU B CA 1
ATOM 4350 C C . LEU B 1 146 ? -3.141 -18.469 -14.672 1 97.31 146 LEU B C 1
ATOM 4352 O O . LEU B 1 146 ? -4.047 -17.875 -15.266 1 97.31 146 LEU B O 1
ATOM 4356 N N . HIS B 1 147 ? -3.32 -19.172 -13.602 1 98.44 147 HIS B N 1
ATOM 4357 C CA . HIS B 1 147 ? -4.652 -19.359 -13.039 1 98.44 147 HIS B CA 1
ATOM 4358 C C . HIS B 1 147 ? -5.238 -18.047 -12.555 1 98.44 147 HIS B C 1
ATOM 4360 O O . HIS B 1 147 ? -6.418 -17.766 -12.789 1 98.44 147 HIS B O 1
ATOM 4366 N N . GLN B 1 148 ? -4.441 -17.203 -11.906 1 98.31 148 GLN B N 1
ATOM 4367 C CA . GLN B 1 148 ? -4.875 -15.867 -11.523 1 98.31 148 GLN B CA 1
ATOM 4368 C C . GLN B 1 148 ? -5.324 -15.062 -12.742 1 98.31 148 GLN B C 1
ATOM 4370 O O . GLN B 1 148 ? -6.387 -14.438 -12.727 1 98.31 148 GLN B O 1
ATOM 4375 N N . ASN B 1 149 ? -4.531 -15.086 -13.75 1 98.5 149 ASN B N 1
ATOM 4376 C CA . ASN B 1 149 ? -4.797 -14.281 -14.945 1 98.5 149 ASN B CA 1
ATOM 4377 C C . ASN B 1 149 ? -5.953 -14.852 -15.758 1 98.5 149 ASN B C 1
ATOM 4379 O O . ASN B 1 149 ? -6.512 -14.164 -16.609 1 98.5 149 ASN B O 1
ATOM 4383 N N . ALA B 1 150 ? -6.27 -16.125 -15.461 1 98.31 150 ALA B N 1
ATOM 4384 C CA . ALA B 1 150 ? -7.391 -16.766 -16.141 1 98.31 150 ALA B CA 1
ATOM 4385 C C . ALA B 1 150 ? -8.688 -16.578 -15.359 1 98.31 150 ALA B C 1
ATOM 4387 O O . ALA B 1 150 ? -9.758 -16.969 -15.82 1 98.31 150 ALA B O 1
ATOM 4388 N N . GLY B 1 151 ? -8.609 -16.062 -14.164 1 98.38 151 GLY B N 1
ATOM 4389 C CA . GLY B 1 151 ? -9.82 -15.719 -13.422 1 98.38 151 GLY B CA 1
ATOM 4390 C C . GLY B 1 151 ? -10.133 -16.703 -12.312 1 98.38 151 GLY B C 1
ATOM 4391 O O . GLY B 1 151 ? -11.258 -16.734 -11.805 1 98.38 151 GLY B O 1
ATOM 4392 N N . ALA B 1 152 ? -9.18 -17.516 -11.938 1 98.56 152 ALA B N 1
ATOM 4393 C CA . ALA B 1 152 ? -9.391 -18.422 -10.82 1 98.56 152 ALA B CA 1
ATOM 4394 C C . ALA B 1 152 ? -9.547 -17.672 -9.508 1 98.56 152 ALA B C 1
ATOM 4396 O O . ALA B 1 152 ? -8.859 -16.672 -9.273 1 98.56 152 ALA B O 1
ATOM 4397 N N . ALA B 1 153 ? -10.438 -18.172 -8.656 1 98.12 153 ALA B N 1
ATOM 4398 C CA . ALA B 1 153 ? -10.562 -17.625 -7.305 1 98.12 153 ALA B CA 1
ATOM 4399 C C . ALA B 1 153 ? -9.289 -17.844 -6.5 1 98.12 153 ALA B C 1
ATOM 4401 O O . ALA B 1 153 ? -8.469 -18.688 -6.852 1 98.12 153 ALA B O 1
ATOM 4402 N N . LEU B 1 154 ? -9.133 -17.094 -5.449 1 98.31 154 LEU B N 1
ATOM 4403 C CA . LEU B 1 154 ? -7.938 -17.203 -4.621 1 98.31 154 LEU B CA 1
ATOM 4404 C C . LEU B 1 154 ? -7.789 -18.625 -4.074 1 98.31 154 LEU B C 1
ATOM 4406 O O . LEU B 1 154 ? -6.699 -19.188 -4.117 1 98.31 154 LEU B O 1
ATOM 4410 N N . TYR B 1 155 ? -8.906 -19.172 -3.545 1 97.38 155 TYR B N 1
ATOM 4411 C CA . TYR B 1 155 ? -8.828 -20.516 -2.961 1 97.38 155 TYR B CA 1
ATOM 4412 C C . TYR B 1 155 ? -8.539 -21.562 -4.031 1 97.38 155 TYR B C 1
ATOM 4414 O O . TYR B 1 155 ? -7.891 -22.578 -3.756 1 97.38 155 TYR B O 1
ATOM 4422 N N . GLN B 1 156 ? -9.016 -21.344 -5.262 1 98.69 156 GLN B N 1
ATOM 4423 C CA . GLN B 1 156 ? -8.711 -22.25 -6.359 1 98.69 156 GLN B CA 1
ATOM 4424 C C . GLN B 1 156 ? -7.219 -22.219 -6.699 1 98.69 156 GLN B C 1
ATOM 4426 O O . GLN B 1 156 ? -6.602 -23.266 -6.902 1 98.69 156 GLN B O 1
ATOM 4431 N N . GLN B 1 157 ? -6.652 -20.984 -6.793 1 98.88 157 GLN B N 1
ATOM 4432 C CA . GLN B 1 157 ? -5.234 -20.828 -7.098 1 98.88 157 GLN B CA 1
ATOM 4433 C C . GLN B 1 157 ? -4.371 -21.609 -6.102 1 98.88 157 GLN B C 1
ATOM 4435 O O . GLN B 1 157 ? -3.525 -22.406 -6.5 1 98.88 157 GLN B O 1
ATOM 4440 N N . LEU B 1 158 ? -4.656 -21.391 -4.84 1 98.81 158 LEU B N 1
ATOM 4441 C CA . LEU B 1 158 ? -3.834 -21.984 -3.795 1 98.81 158 LEU B CA 1
ATOM 4442 C C . LEU B 1 158 ? -4.055 -23.5 -3.734 1 98.81 158 LEU B C 1
ATOM 4444 O O . LEU B 1 158 ? -3.104 -24.25 -3.531 1 98.81 158 LEU B O 1
ATOM 4448 N N . GLY B 1 159 ? -5.312 -23.922 -3.881 1 98.75 159 GLY B N 1
ATOM 4449 C CA . GLY B 1 159 ? -5.586 -25.344 -3.939 1 98.75 159 GLY B CA 1
ATOM 4450 C C . GLY B 1 159 ? -4.895 -26.047 -5.098 1 98.75 159 GLY B C 1
ATOM 4451 O O . GLY B 1 159 ? -4.398 -27.156 -4.953 1 98.75 159 GLY B O 1
ATOM 4452 N N . ILE B 1 160 ? -4.844 -25.359 -6.23 1 98.75 160 ILE B N 1
ATOM 4453 C CA . ILE B 1 160 ? -4.184 -25.906 -7.414 1 98.75 160 ILE B CA 1
ATOM 4454 C C . ILE B 1 160 ? -2.682 -26.016 -7.156 1 98.75 160 ILE B C 1
ATOM 4456 O O . ILE B 1 160 ? -2.055 -27 -7.543 1 98.75 160 ILE B O 1
ATOM 4460 N N . ALA B 1 161 ? -2.119 -25.016 -6.516 1 98.81 161 ALA B N 1
ATOM 4461 C CA . ALA B 1 161 ? -0.7 -25.078 -6.176 1 98.81 161 ALA B CA 1
ATOM 4462 C C . ALA B 1 161 ? -0.386 -26.312 -5.336 1 98.81 161 ALA B C 1
ATOM 4464 O O . ALA B 1 161 ? 0.595 -27.016 -5.598 1 98.81 161 ALA B O 1
ATOM 4465 N N . LEU B 1 162 ? -1.229 -26.594 -4.375 1 98.69 162 LEU B N 1
ATOM 4466 C CA . LEU B 1 162 ? -1.022 -27.766 -3.531 1 98.69 162 LEU B CA 1
ATOM 4467 C C . LEU B 1 162 ? -1.208 -29.047 -4.332 1 98.69 162 LEU B C 1
ATOM 4469 O O . LEU B 1 162 ? -0.444 -30 -4.168 1 98.69 162 LEU B O 1
ATOM 4473 N N . ALA B 1 163 ? -2.217 -29.062 -5.137 1 98.62 163 ALA B N 1
ATOM 4474 C CA . ALA B 1 163 ? -2.5 -30.266 -5.93 1 98.62 163 ALA B CA 1
ATOM 4475 C C . ALA B 1 163 ? -1.353 -30.578 -6.887 1 98.62 163 ALA B C 1
ATOM 4477 O O . ALA B 1 163 ? -0.954 -31.734 -7.031 1 98.62 163 ALA B O 1
ATOM 4478 N N . LYS B 1 164 ? -0.86 -29.531 -7.57 1 98.69 164 LYS B N 1
ATOM 4479 C CA . LYS B 1 164 ? 0.306 -29.703 -8.43 1 98.69 164 LYS B CA 1
ATOM 4480 C C . LYS B 1 164 ? 1.504 -30.219 -7.641 1 98.69 164 LYS B C 1
ATOM 4482 O O . LYS B 1 164 ? 2.238 -31.078 -8.109 1 98.69 164 LYS B O 1
ATOM 4487 N N . THR B 1 165 ? 1.685 -29.656 -6.484 1 98.69 165 THR B N 1
ATOM 4488 C CA . THR B 1 165 ? 2.775 -30.078 -5.613 1 98.69 165 THR B CA 1
ATOM 4489 C C . THR B 1 165 ? 2.65 -31.547 -5.266 1 98.69 165 THR B C 1
ATOM 4491 O O . THR B 1 165 ? 3.635 -32.281 -5.32 1 98.69 165 THR B O 1
ATOM 4494 N N . LYS B 1 166 ? 1.501 -31.984 -4.941 1 98.12 166 LYS B N 1
ATOM 4495 C CA . LYS B 1 166 ? 1.271 -33.375 -4.582 1 98.12 166 LYS B CA 1
ATOM 4496 C C . LYS B 1 166 ? 1.576 -34.312 -5.758 1 98.12 166 LYS B C 1
ATOM 4498 O O . LYS B 1 166 ? 2.16 -35.375 -5.574 1 98.12 166 LYS B O 1
ATOM 4503 N N . GLU B 1 167 ? 1.157 -33.875 -6.953 1 98 167 GLU B N 1
ATOM 4504 C CA . GLU B 1 167 ? 1.479 -34.656 -8.148 1 98 167 GLU B CA 1
ATOM 4505 C C . GLU B 1 167 ? 2.984 -34.844 -8.289 1 98 167 GLU B C 1
ATOM 4507 O O . GLU B 1 167 ? 3.445 -35.969 -8.594 1 98 167 GLU B O 1
ATOM 4512 N N . LEU B 1 168 ? 3.705 -33.812 -8.07 1 98.38 168 LEU B N 1
ATOM 4513 C CA . LEU B 1 168 ? 5.16 -33.875 -8.172 1 98.38 168 LEU B CA 1
ATOM 4514 C C . LEU B 1 168 ? 5.742 -34.812 -7.109 1 98.38 168 LEU B C 1
ATOM 4516 O O . LEU B 1 168 ? 6.66 -35.594 -7.391 1 98.38 168 LEU B O 1
ATOM 4520 N N . VAL B 1 169 ? 5.211 -34.75 -5.902 1 97.94 169 VAL B N 1
ATOM 4521 C CA . VAL B 1 169 ? 5.684 -35.625 -4.809 1 97.94 169 VAL B CA 1
ATOM 4522 C C . VAL B 1 169 ? 5.438 -37.094 -5.148 1 97.94 169 VAL B C 1
ATOM 4524 O O . VAL B 1 169 ? 6.281 -37.938 -4.871 1 97.94 169 VAL B O 1
ATOM 4527 N N . GLU B 1 170 ? 4.352 -37.344 -5.711 1 96.81 170 GLU B N 1
ATOM 4528 C CA . GLU B 1 170 ? 3.996 -38.719 -6.051 1 96.81 170 GLU B CA 1
ATOM 4529 C C . GLU B 1 170 ? 4.949 -39.312 -7.094 1 96.81 170 GLU B C 1
ATOM 4531 O O . GLU B 1 170 ? 5.246 -40.5 -7.074 1 96.81 170 GLU B O 1
ATOM 4536 N N . ILE B 1 171 ? 5.41 -38.5 -7.898 1 97 171 ILE B N 1
ATOM 4537 C CA . ILE B 1 171 ? 6.25 -38.938 -9 1 97 171 ILE B CA 1
ATOM 4538 C C . ILE B 1 171 ? 7.715 -38.938 -8.578 1 97 171 ILE B C 1
ATOM 4540 O O . ILE B 1 171 ? 8.469 -39.844 -8.883 1 97 171 ILE B O 1
ATOM 4544 N N . TYR B 1 172 ? 8.141 -37.938 -7.855 1 97.19 172 TYR B N 1
ATOM 4545 C CA . TYR B 1 172 ? 9.57 -37.688 -7.684 1 97.19 172 TYR B CA 1
ATOM 4546 C C . TYR B 1 172 ? 9.977 -37.844 -6.223 1 97.19 172 TYR B C 1
ATOM 4548 O O . TYR B 1 172 ? 11.156 -37.719 -5.883 1 97.19 172 TYR B O 1
ATOM 4556 N N . GLY B 1 173 ? 9.031 -38.062 -5.324 1 96.75 173 GLY B N 1
ATOM 4557 C CA . GLY B 1 173 ? 9.328 -38.188 -3.906 1 96.75 173 GLY B CA 1
ATOM 4558 C C . GLY B 1 173 ? 9.164 -36.906 -3.133 1 96.75 173 GLY B C 1
ATOM 4559 O O . GLY B 1 173 ? 9.148 -35.812 -3.723 1 96.75 173 GLY B O 1
ATOM 4560 N N . SER B 1 174 ? 9.125 -36.969 -1.856 1 95.62 174 SER B N 1
ATOM 4561 C CA . SER B 1 174 ? 8.797 -35.844 -0.996 1 95.62 174 SER B CA 1
ATOM 4562 C C . SER B 1 174 ? 9.953 -34.844 -0.914 1 95.62 174 SER B C 1
ATOM 4564 O O . SER B 1 174 ? 9.758 -33.688 -0.582 1 95.62 174 SER B O 1
ATOM 4566 N N . ASP B 1 175 ? 11.156 -35.281 -1.249 1 93.19 175 ASP B N 1
ATOM 4567 C CA . ASP B 1 175 ? 12.32 -34.406 -1.187 1 93.19 175 ASP B CA 1
ATOM 4568 C C . ASP B 1 175 ? 12.203 -33.281 -2.195 1 93.19 175 ASP B C 1
ATOM 4570 O O . ASP B 1 175 ? 12.922 -32.281 -2.1 1 93.19 175 ASP B O 1
ATOM 4574 N N . ILE B 1 176 ? 11.266 -33.375 -3.115 1 96.75 176 ILE B N 1
ATOM 4575 C CA . ILE B 1 176 ? 11.102 -32.375 -4.156 1 96.75 176 ILE B CA 1
ATOM 4576 C C . ILE B 1 176 ? 10.555 -31.078 -3.547 1 96.75 176 ILE B C 1
ATOM 4578 O O . ILE B 1 176 ? 10.664 -30 -4.145 1 96.75 176 ILE B O 1
ATOM 4582 N N . LEU B 1 177 ? 9.945 -31.172 -2.369 1 96.69 177 LEU B N 1
ATOM 4583 C CA . LEU B 1 177 ? 9.258 -30.031 -1.753 1 96.69 177 LEU B CA 1
ATOM 4584 C C . LEU B 1 177 ? 10.211 -28.859 -1.557 1 96.69 177 LEU B C 1
ATOM 4586 O O . LEU B 1 177 ? 9.82 -27.703 -1.722 1 96.69 177 LEU B O 1
ATOM 4590 N N . ASN B 1 178 ? 11.477 -29.141 -1.26 1 94.5 178 ASN B N 1
ATOM 4591 C CA . ASN B 1 178 ? 12.445 -28.062 -1.031 1 94.5 178 ASN B CA 1
ATOM 4592 C C . ASN B 1 178 ? 13.117 -27.641 -2.33 1 94.5 178 ASN B C 1
ATOM 4594 O O . ASN B 1 178 ? 14.008 -26.781 -2.32 1 94.5 178 ASN B O 1
ATOM 4598 N N . LYS B 1 179 ? 12.688 -28.234 -3.42 1 97.31 179 LYS B N 1
ATOM 4599 C CA . LYS B 1 179 ? 13.227 -27.891 -4.734 1 97.31 179 LYS B CA 1
ATOM 4600 C C . LYS B 1 179 ? 12.219 -27.109 -5.562 1 97.31 179 LYS B C 1
ATOM 4602 O O . LYS B 1 179 ? 12.516 -26.688 -6.684 1 97.31 179 LYS B O 1
ATOM 4607 N N . ILE B 1 180 ? 11.031 -26.828 -4.957 1 98.25 180 ILE B N 1
ATOM 4608 C CA . ILE B 1 180 ? 9.938 -26.188 -5.68 1 98.25 180 ILE B CA 1
ATOM 4609 C C . ILE B 1 180 ? 9.93 -24.688 -5.371 1 98.25 180 ILE B C 1
ATOM 4611 O O . ILE B 1 180 ? 10.164 -24.281 -4.23 1 98.25 180 ILE B O 1
ATOM 4615 N N . ILE B 1 181 ? 9.742 -23.844 -6.355 1 98.25 181 ILE B N 1
ATOM 4616 C CA . ILE B 1 181 ? 9.438 -22.422 -6.246 1 98.25 181 ILE B CA 1
ATOM 4617 C C . ILE B 1 181 ? 8.016 -22.156 -6.73 1 98.25 181 ILE B C 1
ATOM 4619 O O . ILE B 1 181 ? 7.566 -22.75 -7.711 1 98.25 181 ILE B O 1
ATOM 4623 N N . PHE B 1 182 ? 7.242 -21.344 -6.031 1 98.75 182 PHE B N 1
ATOM 4624 C CA . PHE B 1 182 ? 5.852 -21.078 -6.379 1 98.75 182 PHE B CA 1
ATOM 4625 C C . PHE B 1 182 ? 5.715 -19.688 -6.98 1 98.75 182 PHE B C 1
ATOM 4627 O O . PHE B 1 182 ? 6.012 -18.688 -6.324 1 98.75 182 PHE B O 1
ATOM 4634 N N . ARG B 1 183 ? 5.305 -19.641 -8.203 1 98.75 183 ARG B N 1
ATOM 4635 C CA . ARG B 1 183 ? 5.078 -18.391 -8.922 1 98.75 183 ARG B CA 1
ATOM 4636 C C . ARG B 1 183 ? 3.609 -17.984 -8.867 1 98.75 183 ARG B C 1
ATOM 4638 O O . ARG B 1 183 ? 2.734 -18.75 -9.273 1 98.75 183 ARG B O 1
ATOM 4645 N N . MET B 1 184 ? 3.305 -16.812 -8.328 1 98.31 184 MET B N 1
ATOM 4646 C CA . MET B 1 184 ? 1.926 -16.344 -8.203 1 98.31 184 MET B CA 1
ATOM 4647 C C . MET B 1 184 ? 1.784 -14.914 -8.695 1 98.31 184 MET B C 1
ATOM 4649 O O . MET B 1 184 ? 2.719 -14.117 -8.578 1 98.31 184 MET B O 1
ATOM 4653 N N . ALA B 1 185 ? 0.646 -14.641 -9.242 1 98.81 185 ALA B N 1
ATOM 4654 C CA . ALA B 1 185 ? 0.295 -13.273 -9.609 1 98.81 185 ALA B CA 1
ATOM 4655 C C . ALA B 1 185 ? -0.564 -12.617 -8.531 1 98.81 185 ALA B C 1
ATOM 4657 O O . ALA B 1 185 ? -1.427 -13.266 -7.938 1 98.81 185 ALA B O 1
ATOM 4658 N N . ILE B 1 186 ? -0.293 -11.359 -8.281 1 98.62 186 ILE B N 1
ATOM 4659 C CA . ILE B 1 186 ? -0.957 -10.625 -7.211 1 98.62 186 ILE B CA 1
ATOM 4660 C C . ILE B 1 186 ? -1.961 -9.641 -7.809 1 98.62 186 ILE B C 1
ATOM 4662 O O . ILE B 1 186 ? -1.595 -8.789 -8.617 1 98.62 186 ILE B O 1
ATOM 4666 N N . GLY B 1 187 ? -3.232 -9.695 -7.375 1 97.31 187 GLY B N 1
ATOM 4667 C CA . GLY B 1 187 ? -4.305 -8.891 -7.938 1 97.31 187 GLY B CA 1
ATOM 4668 C C . GLY B 1 187 ? -4.574 -7.625 -7.152 1 97.31 187 GLY B C 1
ATOM 4669 O O . GLY B 1 187 ? -3.725 -7.176 -6.379 1 97.31 187 GLY B O 1
ATOM 4670 N N . GLY B 1 188 ? -5.746 -7.074 -7.363 1 95.25 188 GLY B N 1
ATOM 4671 C CA . GLY B 1 188 ? -6.012 -5.707 -6.941 1 95.25 188 GLY B CA 1
ATOM 4672 C C . GLY B 1 188 ? -6.598 -5.617 -5.547 1 95.25 188 GLY B C 1
ATOM 4673 O O . GLY B 1 188 ? -6.605 -4.543 -4.941 1 95.25 188 GLY B O 1
ATOM 4674 N N . ASN B 1 189 ? -7.238 -6.664 -5.062 1 93.81 189 ASN B N 1
ATOM 4675 C CA . ASN B 1 189 ? -7.766 -6.625 -3.705 1 93.81 189 ASN B CA 1
ATOM 4676 C C . ASN B 1 189 ? -6.652 -6.707 -2.668 1 93.81 189 ASN B C 1
ATOM 4678 O O . ASN B 1 189 ? -6.234 -7.805 -2.287 1 93.81 189 ASN B O 1
ATOM 4682 N N . TYR B 1 190 ? -6.246 -5.621 -2.201 1 94.44 190 TYR B N 1
ATOM 4683 C CA . TYR B 1 190 ? -5.008 -5.422 -1.462 1 94.44 190 TYR B CA 1
ATOM 4684 C C . TYR B 1 190 ? -4.91 -6.383 -0.283 1 94.44 190 TYR B C 1
ATOM 4686 O O . TYR B 1 190 ? -3.963 -7.164 -0.185 1 94.44 190 TYR B O 1
ATOM 4694 N N . PHE B 1 191 ? -5.867 -6.418 0.591 1 92.5 191 PHE B N 1
ATOM 4695 C CA . PHE B 1 191 ? -5.809 -7.219 1.809 1 92.5 191 PHE B CA 1
ATOM 4696 C C . PHE B 1 191 ? -5.98 -8.703 1.491 1 92.5 191 PHE B C 1
ATOM 4698 O O . PHE B 1 191 ? -5.336 -9.555 2.109 1 92.5 191 PHE B O 1
ATOM 4705 N N . PHE B 1 192 ? -6.844 -9.031 0.533 1 95.19 192 PHE B N 1
ATOM 4706 C CA . PHE B 1 192 ? -7.023 -10.43 0.135 1 95.19 192 PHE B CA 1
ATOM 4707 C C . PHE B 1 192 ? -5.723 -11.008 -0.401 1 95.19 192 PHE B C 1
ATOM 4709 O O . PHE B 1 192 ? -5.41 -12.172 -0.149 1 95.19 192 PHE B O 1
ATOM 4716 N N . GLU B 1 193 ? -4.996 -10.18 -1.125 1 97.25 193 GLU B N 1
ATOM 4717 C CA . GLU B 1 193 ? -3.76 -10.664 -1.726 1 97.25 193 GLU B CA 1
ATOM 4718 C C . GLU B 1 193 ? -2.672 -10.852 -0.672 1 97.25 193 GLU B C 1
ATOM 4720 O O . GLU B 1 193 ? -1.834 -11.75 -0.7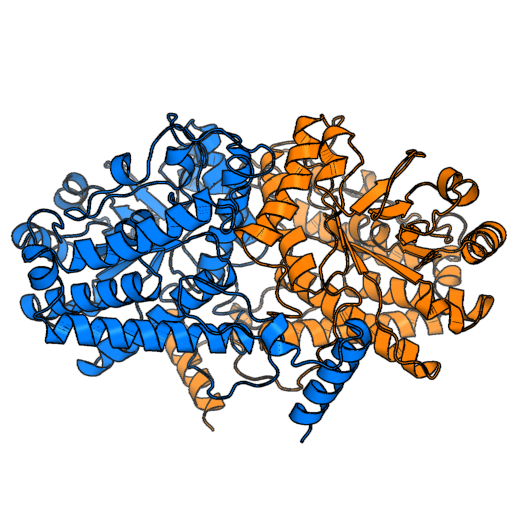89 1 97.25 193 GLU B O 1
ATOM 4725 N N . ILE B 1 194 ? -2.621 -9.992 0.352 1 94.56 194 ILE B N 1
ATOM 4726 C CA . ILE B 1 194 ? -1.747 -10.227 1.496 1 94.56 194 ILE B CA 1
ATOM 4727 C C . ILE B 1 194 ? -2.1 -11.555 2.15 1 94.56 194 ILE B C 1
ATOM 4729 O O . ILE B 1 194 ? -1.221 -12.391 2.389 1 94.56 194 ILE B O 1
ATOM 4733 N N . ALA B 1 195 ? -3.365 -11.766 2.381 1 94.62 195 ALA B N 1
ATOM 4734 C CA . ALA B 1 195 ? -3.854 -12.977 3.031 1 94.62 195 ALA B CA 1
ATOM 4735 C C . ALA B 1 195 ? -3.574 -14.211 2.174 1 94.62 195 ALA B C 1
ATOM 4737 O O . ALA B 1 195 ? -3.305 -15.289 2.701 1 94.62 195 ALA B O 1
ATOM 4738 N N . LYS B 1 196 ? -3.678 -14.039 0.88 1 97.56 196 LYS B N 1
ATOM 4739 C CA . LYS B 1 196 ? -3.389 -15.117 -0.059 1 97.56 196 LYS B CA 1
ATOM 4740 C C . LYS B 1 196 ? -1.995 -15.695 0.174 1 97.56 196 LYS B C 1
ATOM 4742 O O . LYS B 1 196 ? -1.829 -16.906 0.281 1 97.56 196 LYS B O 1
ATOM 4747 N N . ILE B 1 197 ? -1.002 -14.852 0.277 1 96 197 ILE B N 1
ATOM 4748 C CA . ILE B 1 197 ? 0.385 -15.266 0.456 1 96 197 ILE B CA 1
ATOM 4749 C C . ILE B 1 197 ? 0.556 -15.914 1.829 1 96 197 ILE B C 1
ATOM 4751 O O . ILE B 1 197 ? 1.163 -16.984 1.948 1 96 197 ILE B O 1
ATOM 4755 N N . ARG B 1 198 ? -0.011 -15.328 2.809 1 93.38 198 ARG B N 1
ATOM 4756 C CA . ARG B 1 198 ? 0.066 -15.867 4.164 1 93.38 198 ARG B CA 1
ATOM 4757 C C . ARG B 1 198 ? -0.608 -17.234 4.254 1 93.38 198 ARG B C 1
ATOM 4759 O O . ARG B 1 198 ? -0.067 -18.156 4.859 1 93.38 198 ARG B O 1
ATOM 4766 N N . ALA B 1 199 ? -1.765 -17.297 3.691 1 95.44 199 ALA B N 1
ATOM 4767 C CA . ALA B 1 199 ? -2.521 -18.547 3.701 1 95.44 199 ALA B CA 1
ATOM 4768 C C . ALA B 1 199 ? -1.743 -19.672 3.016 1 95.44 199 ALA B C 1
ATOM 4770 O O . ALA B 1 199 ? -1.731 -20.812 3.49 1 95.44 199 ALA B O 1
ATOM 4771 N N . PHE B 1 200 ? -1.094 -19.344 1.945 1 97.19 200 PHE B N 1
ATOM 4772 C CA . PHE B 1 200 ? -0.362 -20.375 1.212 1 97.19 200 PHE B CA 1
ATOM 4773 C C . PHE B 1 200 ? 0.784 -20.922 2.051 1 97.19 200 PHE B C 1
ATOM 4775 O O . PHE B 1 200 ? 1.034 -22.125 2.051 1 97.19 200 PHE B O 1
ATOM 4782 N N . LYS B 1 201 ? 1.478 -20.062 2.711 1 93.81 201 LYS B N 1
ATOM 4783 C CA . LYS B 1 201 ? 2.557 -20.516 3.582 1 93.81 201 LYS B CA 1
ATOM 4784 C C . LYS B 1 201 ? 2.047 -21.516 4.613 1 93.81 201 LYS B C 1
ATOM 4786 O O . LYS B 1 201 ? 2.691 -22.547 4.867 1 93.81 201 LYS B O 1
ATOM 4791 N N . LEU B 1 202 ? 0.938 -21.234 5.121 1 91.88 202 LEU B N 1
ATOM 4792 C CA . LEU B 1 202 ? 0.357 -22.094 6.145 1 91.88 202 LEU B CA 1
ATOM 4793 C C . LEU B 1 202 ? -0.015 -23.453 5.566 1 91.88 202 LEU B C 1
ATOM 4795 O O . LEU B 1 202 ? 0.355 -24.5 6.121 1 91.88 202 LEU B O 1
ATOM 4799 N N . ILE B 1 203 ? -0.729 -23.422 4.48 1 95.19 203 ILE B N 1
ATOM 4800 C CA . ILE B 1 203 ? -1.27 -24.688 3.982 1 95.19 203 ILE B CA 1
ATOM 4801 C C . ILE B 1 203 ? -0.158 -25.5 3.324 1 95.19 203 ILE B C 1
ATOM 4803 O O . ILE B 1 203 ? -0.17 -26.719 3.373 1 95.19 203 ILE B O 1
ATOM 4807 N N . PHE B 1 204 ? 0.83 -24.844 2.715 1 96.44 204 PHE B N 1
ATOM 4808 C CA . PHE B 1 204 ? 1.978 -25.562 2.189 1 96.44 204 PHE B CA 1
ATOM 4809 C C . PHE B 1 204 ? 2.77 -26.219 3.316 1 96.44 204 PHE B C 1
ATOM 4811 O O . PHE B 1 204 ? 3.191 -27.375 3.201 1 96.44 204 PHE B O 1
ATOM 4818 N N . ASN B 1 205 ? 3.039 -25.438 4.352 1 92.5 205 ASN B N 1
ATOM 4819 C CA . ASN B 1 205 ? 3.729 -25.984 5.512 1 92.5 205 ASN B CA 1
ATOM 4820 C C . ASN B 1 205 ? 2.992 -27.203 6.074 1 92.5 205 ASN B C 1
ATOM 4822 O O . ASN B 1 205 ? 3.615 -28.219 6.41 1 92.5 205 ASN B O 1
ATOM 4826 N N . GLN B 1 206 ? 1.702 -27.094 6.145 1 92.62 206 GLN B N 1
ATOM 4827 C CA . GLN B 1 206 ? 0.889 -28.203 6.609 1 92.62 206 GLN B CA 1
ATOM 4828 C C . GLN B 1 206 ? 1.049 -29.422 5.695 1 92.62 206 GLN B C 1
ATOM 4830 O O . GLN B 1 206 ? 1.187 -30.547 6.172 1 92.62 206 GLN B O 1
ATOM 4835 N N . LEU B 1 207 ? 0.991 -29.203 4.418 1 95.31 207 LEU B N 1
ATOM 4836 C CA . LEU B 1 207 ? 1.2 -30.297 3.469 1 95.31 207 LEU B CA 1
ATOM 4837 C C . LEU B 1 207 ? 2.564 -30.938 3.676 1 95.31 207 LEU B C 1
ATOM 4839 O O . LEU B 1 207 ? 2.684 -32.156 3.654 1 95.31 207 LEU B O 1
ATOM 4843 N N . SER B 1 208 ? 3.559 -30.125 3.857 1 94.44 208 SER B N 1
ATOM 4844 C CA . SER B 1 208 ? 4.91 -30.641 4.043 1 94.44 208 SER B CA 1
ATOM 4845 C C . SER B 1 208 ? 5 -31.516 5.297 1 94.44 208 SER B C 1
ATOM 4847 O O . SER B 1 208 ? 5.711 -32.531 5.309 1 94.44 208 SER B O 1
ATOM 4849 N N . LYS B 1 209 ? 4.266 -31.156 6.309 1 91.5 209 LYS B N 1
ATOM 4850 C CA . LYS B 1 209 ? 4.258 -31.922 7.555 1 91.5 209 LYS B CA 1
ATOM 4851 C C . LYS B 1 209 ? 3.66 -33.312 7.355 1 91.5 209 LYS B C 1
ATOM 4853 O O . LYS B 1 209 ? 4.059 -34.25 8.023 1 91.5 209 LYS B O 1
ATOM 4858 N N . GLU B 1 210 ? 2.748 -33.406 6.422 1 92.75 210 GLU B N 1
ATOM 4859 C CA . GLU B 1 210 ? 2.168 -34.719 6.102 1 92.75 210 GLU B CA 1
ATOM 4860 C C . GLU B 1 210 ? 3.227 -35.656 5.566 1 92.75 210 GLU B C 1
ATOM 4862 O O . GLU B 1 210 ? 3.041 -36.875 5.598 1 92.75 210 GLU B O 1
ATOM 4867 N N . TYR B 1 211 ? 4.312 -35.156 5.117 1 95.5 211 TYR B N 1
ATOM 4868 C CA . TYR B 1 211 ? 5.41 -35.969 4.605 1 95.5 211 TYR B CA 1
ATOM 4869 C C . TYR B 1 211 ? 6.586 -35.969 5.574 1 95.5 211 TYR B C 1
ATOM 4871 O O . TYR B 1 211 ? 7.699 -36.344 5.203 1 95.5 211 TYR B O 1
ATOM 4879 N N . GLY B 1 212 ? 6.355 -35.5 6.781 1 93.56 212 GLY B N 1
ATOM 4880 C CA . GLY B 1 212 ? 7.375 -35.531 7.82 1 93.56 212 GLY B CA 1
ATOM 4881 C C . GLY B 1 212 ? 8.375 -34.375 7.703 1 93.56 212 GLY B C 1
ATOM 4882 O O . GLY B 1 212 ? 9.461 -34.438 8.273 1 93.56 212 GLY B O 1
ATOM 4883 N N . LEU B 1 213 ? 7.996 -33.375 6.949 1 92.88 213 LEU B N 1
ATOM 4884 C CA . LEU B 1 213 ? 8.852 -32.219 6.762 1 92.88 213 LEU B CA 1
ATOM 4885 C C . LEU B 1 213 ? 8.242 -30.984 7.406 1 92.88 213 LEU B C 1
ATOM 4887 O O . LEU B 1 213 ? 7.215 -31.062 8.086 1 92.88 213 LEU B O 1
ATOM 4891 N N . ASP B 1 214 ? 8.867 -29.891 7.422 1 89.81 214 ASP B N 1
ATOM 4892 C CA . ASP B 1 214 ? 8.422 -28.594 7.945 1 89.81 214 ASP B CA 1
ATOM 4893 C C . ASP B 1 214 ? 8.891 -27.453 7.059 1 89.81 214 ASP B C 1
ATOM 4895 O O . ASP B 1 214 ? 9.477 -26.484 7.547 1 89.81 214 ASP B O 1
ATOM 4899 N N . ASP B 1 215 ? 8.648 -27.672 5.793 1 89.25 215 ASP B N 1
ATOM 4900 C CA . ASP B 1 215 ? 9.195 -26.75 4.797 1 89.25 215 ASP B CA 1
ATOM 4901 C C . ASP B 1 215 ? 8.328 -25.516 4.648 1 89.25 215 ASP B C 1
ATOM 4903 O O . ASP B 1 215 ? 7.113 -25.562 4.867 1 89.25 215 ASP B O 1
ATOM 4907 N N . ILE B 1 216 ? 9 -24.422 4.301 1 90.19 216 ILE B N 1
ATOM 4908 C CA . ILE B 1 216 ? 8.352 -23.156 3.945 1 90.19 216 ILE B CA 1
ATOM 4909 C C . ILE B 1 216 ? 8.516 -22.906 2.449 1 90.19 216 ILE B C 1
ATOM 4911 O O . ILE B 1 216 ? 9.586 -23.156 1.882 1 90.19 216 ILE B O 1
ATOM 4915 N N . PRO B 1 217 ? 7.461 -22.5 1.839 1 94.81 217 PRO B N 1
ATOM 4916 C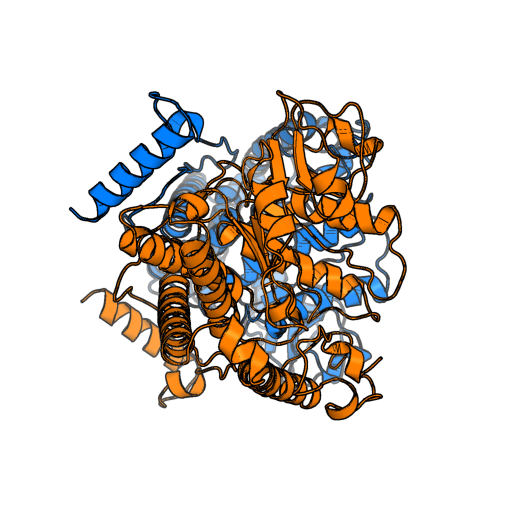 CA . PRO B 1 217 ? 7.559 -22.312 0.388 1 94.81 217 PRO B CA 1
ATOM 4917 C C . PRO B 1 217 ? 8.375 -21.078 -0 1 94.81 217 PRO B C 1
ATOM 4919 O O . PRO B 1 217 ? 8.336 -20.062 0.7 1 94.81 217 PRO B O 1
ATOM 4922 N N . TYR B 1 218 ? 9.133 -21.203 -1.053 1 96 218 TYR B N 1
ATOM 4923 C CA . TYR B 1 218 ? 9.68 -20.031 -1.721 1 96 218 TYR B CA 1
ATOM 4924 C C . TYR B 1 218 ? 8.656 -19.422 -2.674 1 96 218 TYR B C 1
ATOM 4926 O O . TYR B 1 218 ? 8.234 -20.062 -3.637 1 96 218 TYR B O 1
ATOM 4934 N N . ILE B 1 219 ? 8.281 -18.219 -2.449 1 97.06 219 ILE B N 1
ATOM 4935 C CA . ILE B 1 219 ? 7.199 -17.609 -3.221 1 97.06 219 ILE B CA 1
ATOM 4936 C C . ILE B 1 219 ? 7.754 -16.5 -4.098 1 97.06 219 ILE B C 1
ATOM 4938 O O . ILE B 1 219 ? 8.344 -15.531 -3.592 1 97.06 219 ILE B O 1
ATOM 4942 N N . PHE B 1 220 ? 7.641 -16.609 -5.395 1 98.38 220 PHE B N 1
ATOM 4943 C CA . PHE B 1 220 ? 7.898 -15.586 -6.402 1 98.38 220 PHE B CA 1
ATOM 4944 C C . PHE B 1 220 ? 6.602 -14.914 -6.832 1 98.38 220 PHE B C 1
ATOM 4946 O O . PHE B 1 220 ? 5.773 -15.531 -7.516 1 98.38 220 PHE B O 1
ATOM 4953 N N . SER B 1 221 ? 6.434 -13.633 -6.477 1 98 221 SER B N 1
ATOM 4954 C CA . SER B 1 221 ? 5.195 -12.922 -6.777 1 98 221 SER B CA 1
ATOM 4955 C C . SER B 1 221 ? 5.406 -11.906 -7.898 1 98 221 SER B C 1
ATOM 4957 O O . SER B 1 221 ? 6.406 -11.188 -7.91 1 98 221 SER B O 1
ATOM 4959 N N . GLU B 1 222 ? 4.512 -11.883 -8.805 1 98.56 222 GLU B N 1
ATOM 4960 C CA . GLU B 1 222 ? 4.512 -10.867 -9.859 1 98.56 222 GLU B CA 1
ATOM 4961 C C . GLU B 1 222 ? 3.168 -10.148 -9.93 1 98.56 222 GLU B C 1
ATOM 4963 O O . GLU B 1 222 ? 2.15 -10.672 -9.477 1 98.56 222 GLU B O 1
ATOM 4968 N N . THR B 1 223 ? 3.166 -8.938 -10.445 1 98.38 223 THR B N 1
ATOM 4969 C CA . THR B 1 223 ? 1.91 -8.219 -10.594 1 98.38 223 THR B CA 1
ATOM 4970 C C . THR B 1 223 ? 1.004 -8.914 -11.609 1 98.38 223 THR B C 1
ATOM 4972 O O . THR B 1 223 ? 1.478 -9.422 -12.625 1 98.38 223 THR B O 1
ATOM 4975 N N . SER B 1 224 ? -0.28 -8.938 -11.352 1 98.25 224 SER B N 1
ATOM 4976 C CA . SER B 1 224 ? -1.258 -9.57 -12.227 1 98.25 224 SER B CA 1
ATOM 4977 C C . SER B 1 224 ? -1.456 -8.773 -13.508 1 98.25 224 SER B C 1
ATOM 4979 O O . SER B 1 224 ? -1.21 -7.562 -13.531 1 98.25 224 SER B O 1
ATOM 4981 N N . LEU B 1 225 ? -1.843 -9.422 -14.5 1 97.75 225 LEU B N 1
ATOM 4982 C CA . LEU B 1 225 ? -2.234 -8.766 -15.75 1 97.75 225 LEU B CA 1
ATOM 4983 C C . LEU B 1 225 ? -3.754 -8.672 -15.852 1 97.75 225 LEU B C 1
ATOM 4985 O O . LEU B 1 225 ? -4.273 -7.926 -16.688 1 97.75 225 LEU B O 1
ATOM 4989 N N . ARG B 1 226 ? -4.457 -9.375 -15.008 1 97.94 226 ARG B N 1
ATOM 4990 C CA . ARG B 1 226 ? -5.906 -9.531 -15.078 1 97.94 226 ARG B CA 1
ATOM 4991 C C . ARG B 1 226 ? -6.605 -8.18 -15.008 1 97.94 226 ARG B C 1
ATOM 4993 O O . ARG B 1 226 ? -7.613 -7.957 -15.688 1 97.94 226 ARG B O 1
ATOM 5000 N N . ASN B 1 227 ? -6.09 -7.27 -14.227 1 97.62 227 ASN B N 1
ATOM 5001 C CA . ASN B 1 227 ? -6.742 -5.988 -13.984 1 97.62 227 ASN B CA 1
ATOM 5002 C C . ASN B 1 227 ? -6.02 -4.848 -14.695 1 97.62 227 ASN B C 1
ATOM 5004 O O . ASN B 1 227 ? -6.156 -3.686 -14.312 1 97.62 227 ASN B O 1
ATOM 5008 N N . LYS B 1 228 ? -5.207 -5.137 -15.688 1 97.81 228 LYS B N 1
ATOM 5009 C CA . LYS B 1 228 ? -4.477 -4.105 -16.422 1 97.81 228 LYS B CA 1
ATOM 5010 C C . LYS B 1 228 ? -5.211 -3.715 -17.703 1 97.81 228 LYS B C 1
ATOM 5012 O O . LYS B 1 228 ? -5.984 -4.504 -18.234 1 97.81 228 LYS B O 1
ATOM 5017 N N . ALA B 1 229 ? -5.035 -2.537 -18.125 1 96.5 229 ALA B N 1
ATOM 5018 C CA . ALA B 1 229 ? -5.715 -2.012 -19.312 1 96.5 229 ALA B CA 1
ATOM 5019 C C . ALA B 1 229 ? -4.73 -1.33 -20.25 1 96.5 229 ALA B C 1
ATOM 5021 O O . ALA B 1 229 ? -3.668 -0.873 -19.828 1 96.5 229 ALA B O 1
ATOM 5022 N N . ILE B 1 230 ? -5.094 -1.249 -21.5 1 94.88 230 ILE B N 1
ATOM 5023 C CA . ILE B 1 230 ? -4.281 -0.562 -22.5 1 94.88 230 ILE B CA 1
ATOM 5024 C C . ILE B 1 230 ? -4.43 0.948 -22.344 1 94.88 230 ILE B C 1
ATOM 5026 O O . ILE B 1 230 ? -3.443 1.686 -22.406 1 94.88 230 ILE B O 1
ATOM 5030 N N . SER B 1 231 ? -5.68 1.37 -22.125 1 88.69 231 SER B N 1
ATOM 5031 C CA . SER B 1 231 ? -5.957 2.793 -21.953 1 88.69 231 SER B CA 1
ATOM 5032 C C . SER B 1 231 ? -5.582 3.262 -20.547 1 88.69 231 SER B C 1
ATOM 5034 O O . SER B 1 231 ? -5.609 2.479 -19.594 1 88.69 231 SER B O 1
ATOM 5036 N N . ASP B 1 232 ? -5.156 4.512 -20.438 1 87.5 232 ASP B N 1
ATOM 5037 C CA . ASP B 1 232 ? -4.828 5.117 -19.141 1 87.5 232 ASP B CA 1
ATOM 5038 C C . ASP B 1 232 ? -3.836 4.258 -18.375 1 87.5 232 ASP B C 1
ATOM 5040 O O . ASP B 1 232 ? -4.086 3.896 -17.219 1 87.5 232 ASP B O 1
ATOM 5044 N N . HIS B 1 233 ? -2.76 3.965 -18.984 1 89.81 233 HIS B N 1
ATOM 5045 C CA . HIS B 1 233 ? -1.817 2.969 -18.484 1 89.81 233 HIS B CA 1
ATOM 5046 C C . HIS B 1 233 ? -1.148 3.436 -17.203 1 89.81 233 HIS B C 1
ATOM 5048 O O . HIS B 1 233 ? -0.541 2.637 -16.484 1 89.81 233 HIS B O 1
ATOM 5054 N N . GLU B 1 234 ? -1.271 4.738 -16.812 1 89.56 234 GLU B N 1
ATOM 5055 C CA . GLU B 1 234 ? -0.774 5.211 -15.523 1 89.56 234 GLU B CA 1
ATOM 5056 C C . GLU B 1 234 ? -1.508 4.539 -14.367 1 89.56 234 GLU B C 1
ATOM 5058 O O . GLU B 1 234 ? -0.924 4.305 -13.312 1 89.56 234 GLU B O 1
ATOM 5063 N N . ASN B 1 235 ? -2.771 4.211 -14.68 1 92.56 235 ASN B N 1
ATOM 5064 C CA . ASN B 1 235 ? -3.533 3.5 -13.656 1 92.56 235 ASN B CA 1
ATOM 5065 C C . ASN B 1 235 ? -2.93 2.131 -13.359 1 92.56 235 ASN B C 1
ATOM 5067 O O . ASN B 1 235 ? -3.006 1.648 -12.227 1 92.56 235 ASN B O 1
ATOM 5071 N N . ASN B 1 236 ? -2.322 1.564 -14.422 1 95.75 236 ASN B N 1
ATOM 5072 C CA . ASN B 1 236 ? -1.657 0.283 -14.211 1 95.75 236 ASN B CA 1
ATOM 5073 C C . ASN B 1 236 ? -0.499 0.407 -13.227 1 95.75 236 ASN B C 1
ATOM 5075 O O . ASN B 1 236 ? -0.216 -0.526 -12.469 1 95.75 236 ASN B O 1
ATOM 5079 N N . LEU B 1 237 ? 0.154 1.541 -13.305 1 94.19 237 LEU B N 1
ATOM 5080 C CA . LEU B 1 237 ? 1.258 1.785 -12.383 1 94.19 237 LEU B CA 1
ATOM 5081 C C . LEU B 1 237 ? 0.754 1.876 -10.945 1 94.19 237 LEU B C 1
ATOM 5083 O O . LEU B 1 237 ? 1.385 1.345 -10.023 1 94.19 237 LEU B O 1
ATOM 5087 N N . ILE B 1 238 ? -0.337 2.543 -10.742 1 95.12 238 ILE B N 1
ATOM 5088 C CA . ILE B 1 238 ? -0.957 2.662 -9.43 1 95.12 238 ILE B CA 1
ATOM 5089 C C . ILE B 1 238 ? -1.364 1.279 -8.922 1 95.12 238 ILE B C 1
ATOM 5091 O O . ILE B 1 238 ? -1.047 0.907 -7.789 1 95.12 238 ILE B O 1
ATOM 5095 N N . ARG B 1 239 ? -1.953 0.46 -9.797 1 96.88 239 ARG B N 1
ATOM 5096 C CA . ARG B 1 239 ? -2.387 -0.894 -9.469 1 96.88 239 ARG B CA 1
ATOM 5097 C C . ARG B 1 239 ? -1.201 -1.764 -9.062 1 96.88 239 ARG B C 1
ATOM 5099 O O . ARG B 1 239 ? -1.234 -2.42 -8.016 1 96.88 239 ARG B O 1
ATOM 5106 N N . SER B 1 240 ? -0.209 -1.68 -9.891 1 97.19 240 SER B N 1
ATOM 5107 C CA . SER B 1 240 ? 0.963 -2.518 -9.656 1 97.19 240 SER B CA 1
ATOM 5108 C C . SER B 1 240 ? 1.663 -2.141 -8.359 1 97.19 240 SER B C 1
ATOM 5110 O O . SER B 1 240 ? 2.23 -3 -7.68 1 97.19 240 SER B O 1
ATOM 5112 N N . THR B 1 241 ? 1.611 -0.883 -8.016 1 96.44 241 THR B N 1
ATOM 5113 C CA . THR B 1 241 ? 2.23 -0.435 -6.773 1 96.44 241 THR B CA 1
ATOM 5114 C C . THR B 1 241 ? 1.614 -1.15 -5.578 1 96.44 241 THR B C 1
ATOM 5116 O O . THR B 1 241 ? 2.334 -1.685 -4.73 1 96.44 241 THR B O 1
ATOM 5119 N N . LEU B 1 242 ? 0.365 -1.246 -5.559 1 96.5 242 LEU B N 1
ATOM 5120 C CA . LEU B 1 242 ? -0.304 -1.878 -4.426 1 96.5 242 LEU B CA 1
ATOM 5121 C C . LEU B 1 242 ? -0.143 -3.395 -4.477 1 96.5 242 LEU B C 1
ATOM 5123 O O . LEU B 1 242 ? -0.074 -4.051 -3.436 1 96.5 242 LEU B O 1
ATOM 5127 N N . GLU B 1 243 ? -0.112 -3.895 -5.66 1 97.94 243 GLU B N 1
ATOM 5128 C CA . GLU B 1 243 ? 0.08 -5.336 -5.816 1 97.94 243 GLU B CA 1
ATOM 5129 C C . GLU B 1 243 ? 1.439 -5.77 -5.277 1 97.94 243 GLU B C 1
ATOM 5131 O O . GLU B 1 243 ? 1.533 -6.75 -4.535 1 97.94 243 GLU B O 1
ATOM 5136 N N . ILE B 1 244 ? 2.461 -5 -5.637 1 96.81 244 ILE B N 1
ATOM 5137 C CA . ILE B 1 244 ? 3.805 -5.316 -5.16 1 96.81 244 ILE B CA 1
ATOM 5138 C C . ILE B 1 244 ? 3.879 -5.105 -3.648 1 96.81 244 ILE B C 1
ATOM 5140 O O . ILE B 1 244 ? 4.496 -5.898 -2.936 1 96.81 244 ILE B O 1
ATOM 5144 N N . ALA B 1 245 ? 3.27 -4.059 -3.189 1 95.38 245 ALA B N 1
ATOM 5145 C CA . ALA B 1 245 ? 3.244 -3.816 -1.75 1 95.38 245 ALA B CA 1
ATOM 5146 C C . ALA B 1 245 ? 2.602 -4.984 -1.009 1 95.38 245 ALA B C 1
ATOM 5148 O O . ALA B 1 245 ? 3.133 -5.457 -0.001 1 95.38 245 ALA B O 1
ATOM 5149 N N . ALA B 1 246 ? 1.471 -5.473 -1.506 1 95.44 246 ALA B N 1
ATOM 5150 C CA . ALA B 1 246 ? 0.784 -6.602 -0.89 1 95.44 246 ALA B CA 1
ATOM 5151 C C . ALA B 1 246 ? 1.678 -7.84 -0.863 1 95.44 246 ALA B C 1
ATOM 5153 O O . ALA B 1 246 ? 1.728 -8.555 0.14 1 95.44 246 ALA B O 1
ATOM 5154 N N . ALA B 1 247 ? 2.355 -8.055 -1.964 1 95.88 247 ALA B N 1
ATOM 5155 C CA . ALA B 1 247 ? 3.246 -9.211 -2.062 1 95.88 247 ALA B CA 1
ATOM 5156 C C . ALA B 1 247 ? 4.359 -9.133 -1.021 1 95.88 247 ALA B C 1
ATOM 5158 O O . ALA B 1 247 ? 4.652 -10.125 -0.345 1 95.88 247 ALA B O 1
ATOM 5159 N N . MET B 1 248 ? 4.941 -7.965 -0.897 1 92.75 248 MET B N 1
ATOM 5160 C CA . MET B 1 248 ? 6.043 -7.77 0.044 1 92.75 248 MET B CA 1
ATOM 5161 C C . MET B 1 248 ? 5.559 -7.922 1.482 1 92.75 248 MET B C 1
ATOM 5163 O O . MET B 1 248 ? 6.184 -8.625 2.281 1 92.75 248 MET B O 1
ATOM 5167 N N . ILE B 1 249 ? 4.465 -7.328 1.768 1 91.62 249 ILE B N 1
ATOM 5168 C CA . ILE B 1 249 ? 3.922 -7.367 3.121 1 91.62 249 ILE B CA 1
ATOM 5169 C C . ILE B 1 249 ? 3.461 -8.781 3.453 1 91.62 249 ILE B C 1
ATOM 5171 O O . ILE B 1 249 ? 3.605 -9.242 4.59 1 91.62 249 ILE B O 1
ATOM 5175 N N . GLY B 1 250 ? 2.914 -9.492 2.457 1 91.88 250 GLY B N 1
ATOM 5176 C CA . GLY B 1 250 ? 2.463 -10.859 2.656 1 91.88 250 GLY B CA 1
ATOM 5177 C C . GLY B 1 250 ? 3.602 -11.836 2.867 1 91.88 250 GLY B C 1
ATOM 5178 O O . GLY B 1 250 ? 3.383 -12.969 3.309 1 91.88 250 GLY B O 1
ATOM 5179 N N . GLY B 1 251 ? 4.828 -11.422 2.475 1 91.06 251 GLY B N 1
ATOM 5180 C CA . GLY B 1 251 ? 5.992 -12.242 2.777 1 91.06 251 GLY B CA 1
ATOM 5181 C C . GLY B 1 251 ? 6.52 -12.992 1.571 1 91.06 251 GLY B C 1
ATOM 5182 O O . GLY B 1 251 ? 7.07 -14.086 1.71 1 91.06 251 GLY B O 1
ATOM 5183 N N . SER B 1 252 ? 6.348 -12.5 0.395 1 93.94 252 SER B N 1
ATOM 5184 C CA . SER B 1 252 ? 6.957 -13.109 -0.783 1 93.94 252 SER B CA 1
ATOM 5185 C C . SER B 1 252 ? 8.477 -13.07 -0.702 1 93.94 252 SER B C 1
ATOM 5187 O O . SER B 1 252 ? 9.055 -12.133 -0.148 1 93.94 252 SER B O 1
ATOM 5189 N N . ASP B 1 253 ? 9.117 -14.078 -1.231 1 93 253 ASP B N 1
ATOM 5190 C CA . ASP B 1 253 ? 10.578 -14.156 -1.224 1 93 253 ASP B CA 1
ATOM 5191 C C . ASP B 1 253 ? 11.172 -13.305 -2.338 1 93 253 ASP B C 1
ATOM 5193 O O . ASP B 1 253 ? 12.297 -12.812 -2.215 1 93 253 ASP B O 1
ATOM 5197 N N . ALA B 1 254 ? 10.461 -13.203 -3.387 1 95.31 254 ALA B N 1
ATOM 5198 C CA . ALA B 1 254 ? 10.852 -12.398 -4.543 1 95.31 254 ALA B CA 1
ATOM 5199 C C . ALA B 1 254 ? 9.633 -11.719 -5.168 1 95.31 254 ALA B C 1
ATOM 5201 O O . ALA B 1 254 ? 8.531 -12.273 -5.164 1 95.31 254 ALA B O 1
ATOM 5202 N N . VAL B 1 255 ? 9.867 -10.5 -5.68 1 96.44 255 VAL B N 1
ATOM 5203 C CA . VAL B 1 255 ? 8.781 -9.773 -6.34 1 96.44 255 VAL B CA 1
ATOM 5204 C C . VAL B 1 255 ? 9.25 -9.281 -7.707 1 96.44 255 VAL B C 1
ATOM 5206 O O . VAL B 1 255 ? 10.43 -8.977 -7.895 1 96.44 255 VAL B O 1
ATOM 5209 N N . PHE B 1 256 ? 8.359 -9.227 -8.617 1 97.62 256 PHE B N 1
ATOM 5210 C CA . PHE B 1 256 ? 8.602 -8.781 -9.984 1 97.62 256 PHE B CA 1
ATOM 5211 C C . PHE B 1 256 ? 7.418 -7.973 -10.5 1 97.62 256 PHE B C 1
ATOM 5213 O O . PHE B 1 256 ? 6.266 -8.383 -10.352 1 97.62 256 PHE B O 1
ATOM 5220 N N . SER B 1 257 ? 7.688 -6.824 -11.047 1 96.12 257 SER B N 1
ATOM 5221 C CA . SER B 1 257 ? 6.652 -5.988 -11.641 1 96.12 257 SER B CA 1
ATOM 5222 C C . SER B 1 257 ? 6.605 -6.156 -13.156 1 96.12 257 SER B C 1
ATOM 5224 O O . SER B 1 257 ? 7.562 -5.812 -13.852 1 96.12 257 SER B O 1
ATOM 5226 N N . ASN B 1 258 ? 5.48 -6.66 -13.594 1 95.75 258 ASN B N 1
ATOM 5227 C CA . ASN B 1 258 ? 5.273 -6.621 -15.039 1 95.75 258 ASN B CA 1
ATOM 5228 C C . ASN B 1 258 ? 5.191 -5.188 -15.555 1 95.75 258 ASN B C 1
ATOM 5230 O O . ASN B 1 258 ? 4.871 -4.27 -14.805 1 95.75 258 ASN B O 1
ATOM 5234 N N . ASN B 1 259 ? 5.523 -5.074 -16.812 1 94.19 259 ASN B N 1
ATOM 5235 C CA . ASN B 1 259 ? 5.477 -3.748 -17.422 1 94.19 259 ASN B CA 1
ATOM 5236 C C . ASN B 1 259 ? 4.07 -3.152 -17.359 1 94.19 259 ASN B C 1
ATOM 5238 O O . ASN B 1 259 ? 3.084 -3.846 -17.609 1 94.19 259 ASN B O 1
ATOM 5242 N N . TYR B 1 260 ? 4 -1.832 -17 1 92.56 260 TYR B N 1
ATOM 5243 C CA . TYR B 1 260 ? 2.688 -1.215 -16.859 1 92.56 260 TYR B CA 1
ATOM 5244 C C . TYR B 1 260 ? 2.105 -0.839 -18.219 1 92.56 260 TYR B C 1
ATOM 5246 O O . TYR B 1 260 ? 0.917 -0.53 -18.328 1 92.56 260 TYR B O 1
ATOM 5254 N N . LEU B 1 261 ? 2.971 -0.796 -19.234 1 92.81 261 LEU B N 1
ATOM 5255 C CA . LEU B 1 261 ? 2.479 -0.581 -20.594 1 92.81 261 LEU B CA 1
ATOM 5256 C C . LEU B 1 261 ? 1.982 -1.887 -21.203 1 92.81 261 LEU B C 1
ATOM 5258 O O . LEU B 1 261 ? 2.783 -2.713 -21.641 1 92.81 261 LEU B O 1
ATOM 5262 N N . ILE B 1 262 ? 0.743 -2.004 -21.219 1 89.75 262 ILE B N 1
ATOM 5263 C CA . ILE B 1 262 ? 0.101 -3.199 -21.75 1 89.75 262 ILE B CA 1
ATOM 5264 C C . ILE B 1 262 ? -0.204 -2.998 -23.234 1 89.75 262 ILE B C 1
ATOM 5266 O O . ILE B 1 262 ? -0.54 -1.892 -23.656 1 89.75 262 ILE B O 1
ATOM 5270 N N . GLY B 1 263 ? -0.219 -4.098 -24.031 1 81.25 263 GLY B N 1
ATOM 5271 C CA . GLY B 1 263 ? -0.612 -4.047 -25.422 1 81.25 263 GLY B CA 1
ATOM 5272 C C . GLY B 1 263 ? 0.477 -3.504 -26.328 1 81.25 263 GLY B C 1
ATOM 5273 O O . GLY B 1 263 ? 0.393 -3.627 -27.547 1 81.25 263 GLY B O 1
ATOM 5274 N N . LYS B 1 264 ? 1.374 -2.777 -25.766 1 77.69 264 LYS B N 1
ATOM 5275 C CA . LYS B 1 264 ? 2.502 -2.238 -26.531 1 77.69 264 LYS B CA 1
ATOM 5276 C C . LYS B 1 264 ? 3.82 -2.848 -26.062 1 77.69 264 LYS B C 1
ATOM 5278 O O . LYS B 1 264 ? 3.914 -3.34 -24.938 1 77.69 264 LYS B O 1
ATOM 5283 N N . LYS B 1 265 ? 4.645 -2.801 -27.047 1 76.19 265 LYS B N 1
ATOM 5284 C CA . LYS B 1 265 ? 5.98 -3.205 -26.625 1 76.19 265 LYS B CA 1
ATOM 5285 C C . LYS B 1 265 ? 6.527 -2.271 -25.547 1 76.19 265 LYS B C 1
ATOM 5287 O O . LYS B 1 265 ? 6.449 -1.049 -25.672 1 76.19 265 LYS B O 1
ATOM 5292 N N . GLY B 1 266 ? 6.863 -2.859 -24.547 1 80.62 266 GLY B N 1
ATOM 5293 C CA . GLY B 1 266 ? 7.531 -2.084 -23.5 1 80.62 266 GLY B CA 1
ATOM 5294 C C . GLY B 1 266 ? 8.719 -1.291 -24.031 1 80.62 266 GLY B C 1
ATOM 5295 O O . GLY B 1 266 ? 9.281 -1.624 -25.062 1 80.62 266 GLY B O 1
ATOM 5296 N N . THR B 1 267 ? 8.883 -0.142 -23.422 1 85.12 267 THR B N 1
ATOM 5297 C CA . THR B 1 267 ? 10.078 0.657 -23.688 1 85.12 267 THR B CA 1
ATOM 5298 C C . THR B 1 267 ? 11.094 0.497 -22.562 1 85.12 267 THR B C 1
ATOM 5300 O O . THR B 1 267 ? 10.773 -0.055 -21.5 1 85.12 267 THR B O 1
ATOM 5303 N N . LYS B 1 268 ? 12.297 0.878 -22.859 1 84.19 268 LYS B N 1
ATOM 5304 C CA . LYS B 1 268 ? 13.312 0.874 -21.828 1 84.19 268 LYS B CA 1
ATOM 5305 C C . LYS B 1 268 ? 12.859 1.67 -20.594 1 84.19 268 LYS B C 1
ATOM 5307 O O . LYS B 1 268 ? 13.047 1.235 -19.469 1 84.19 268 LYS B O 1
ATOM 5312 N N . ASN B 1 269 ? 12.219 2.732 -20.859 1 85.75 269 ASN B N 1
ATOM 5313 C CA . ASN B 1 269 ? 11.758 3.602 -19.781 1 85.75 269 ASN B CA 1
ATOM 5314 C C . ASN B 1 269 ? 10.664 2.934 -18.953 1 85.75 269 ASN B C 1
ATOM 5316 O O . ASN B 1 269 ? 10.672 3.02 -17.719 1 85.75 269 ASN B O 1
ATOM 5320 N N . SER B 1 270 ? 9.727 2.295 -19.641 1 89.06 270 SER B N 1
ATOM 5321 C CA . SER B 1 270 ? 8.633 1.668 -18.906 1 89.06 270 SER B CA 1
ATOM 5322 C C . SER B 1 270 ? 9.125 0.492 -18.062 1 89.06 270 SER B C 1
ATOM 5324 O O . SER B 1 270 ? 8.602 0.225 -16.984 1 89.06 270 SER B O 1
ATOM 5326 N N . GLU B 1 271 ? 10.125 -0.169 -18.562 1 88.25 271 GLU B N 1
ATOM 5327 C CA . GLU B 1 271 ? 10.734 -1.257 -17.812 1 88.25 271 GLU B CA 1
ATOM 5328 C C . GLU B 1 271 ? 11.461 -0.731 -16.578 1 88.25 271 GLU B C 1
ATOM 5330 O O . GLU B 1 271 ? 11.367 -1.32 -15.492 1 88.25 271 GLU B O 1
ATOM 5335 N N . GLU B 1 272 ? 12.109 0.323 -16.781 1 86.94 272 GLU B N 1
ATOM 5336 C CA . GLU B 1 272 ? 12.836 0.943 -15.68 1 86.94 272 GLU B CA 1
ATOM 5337 C C . GLU B 1 272 ? 11.883 1.428 -14.594 1 86.94 272 GLU B C 1
ATOM 5339 O O . GLU B 1 272 ? 12.133 1.233 -13.398 1 86.94 272 GLU B O 1
ATOM 5344 N N . ILE B 1 273 ? 10.828 2.018 -15.016 1 87.81 273 ILE B N 1
ATOM 5345 C CA . ILE B 1 273 ? 9.844 2.531 -14.078 1 87.81 273 ILE B CA 1
ATOM 5346 C C . ILE B 1 273 ? 9.227 1.375 -13.289 1 87.81 273 ILE B C 1
ATOM 5348 O O . ILE B 1 273 ? 9.031 1.474 -12.078 1 87.81 273 ILE B O 1
ATOM 5352 N N . SER B 1 274 ? 8.969 0.343 -14.016 1 89.38 274 SER B N 1
ATOM 5353 C CA . SER B 1 274 ? 8.383 -0.828 -13.375 1 89.38 274 SER B CA 1
ATOM 5354 C C . SER B 1 274 ? 9.32 -1.405 -12.32 1 89.38 274 SER B C 1
ATOM 5356 O O . SER B 1 274 ? 8.875 -1.803 -11.242 1 89.38 274 SER B O 1
ATOM 5358 N N . PHE B 1 275 ? 10.562 -1.395 -12.594 1 90.56 275 PHE B N 1
ATOM 5359 C CA . PHE B 1 275 ? 11.523 -1.889 -11.617 1 90.56 275 PHE B CA 1
ATOM 5360 C C . PHE B 1 275 ? 11.688 -0.903 -10.469 1 90.56 275 PHE B C 1
ATOM 5362 O O . PHE B 1 275 ? 11.75 -1.305 -9.305 1 90.56 275 PHE B O 1
ATOM 5369 N N . LYS B 1 276 ? 11.719 0.353 -10.75 1 87.56 276 LYS B N 1
ATOM 5370 C CA . LYS B 1 276 ? 11.883 1.389 -9.734 1 87.56 276 LYS B CA 1
ATOM 5371 C C . LYS B 1 276 ? 10.75 1.34 -8.711 1 87.56 276 LYS B C 1
ATOM 5373 O O . LYS B 1 276 ? 10.953 1.663 -7.535 1 87.56 276 LYS B O 1
ATOM 5378 N N . GLN B 1 277 ? 9.633 0.883 -9.156 1 92.81 277 GLN B N 1
ATOM 5379 C CA . GLN B 1 277 ? 8.508 0.728 -8.242 1 92.81 277 GLN B CA 1
ATOM 5380 C C . GLN B 1 277 ? 8.883 -0.148 -7.047 1 92.81 277 GLN B C 1
ATOM 5382 O O . GLN B 1 277 ? 8.562 0.18 -5.902 1 92.81 277 GLN B O 1
ATOM 5387 N N . GLN B 1 278 ? 9.578 -1.186 -7.355 1 92.44 278 GLN B N 1
ATOM 5388 C CA . GLN B 1 278 ? 10.008 -2.111 -6.312 1 92.44 278 GLN B CA 1
ATOM 5389 C C . GLN B 1 278 ? 10.977 -1.441 -5.348 1 92.44 278 GLN B C 1
ATOM 5391 O O . GLN B 1 278 ? 10.875 -1.614 -4.133 1 92.44 278 GLN B O 1
ATOM 5396 N N . ILE B 1 279 ? 11.828 -0.708 -5.898 1 89.31 279 ILE B N 1
ATOM 5397 C CA . ILE B 1 279 ? 12.875 -0.065 -5.117 1 89.31 279 ILE B CA 1
ATOM 5398 C C . ILE B 1 279 ? 12.266 1.003 -4.211 1 89.31 279 ILE B C 1
ATOM 5400 O O . ILE B 1 279 ? 12.609 1.101 -3.033 1 89.31 279 ILE B O 1
ATOM 5404 N N . VAL B 1 280 ? 11.352 1.794 -4.734 1 92.06 280 VAL B N 1
ATOM 5405 C CA . VAL B 1 280 ? 10.672 2.812 -3.945 1 92.06 280 VAL B CA 1
ATOM 5406 C C . VAL B 1 280 ? 9.961 2.162 -2.758 1 92.06 280 VAL B C 1
ATOM 5408 O O . VAL B 1 280 ? 10.102 2.613 -1.62 1 92.06 280 VAL B O 1
ATOM 5411 N N . LEU B 1 281 ? 9.305 1.102 -3.018 1 92.94 281 LEU B N 1
ATOM 5412 C CA . LEU B 1 281 ? 8.547 0.417 -1.977 1 92.94 281 LEU B CA 1
ATOM 5413 C C . LEU B 1 281 ? 9.477 -0.158 -0.915 1 92.94 281 LEU B C 1
ATOM 5415 O O . LEU B 1 281 ? 9.211 -0.039 0.283 1 92.94 281 LEU B O 1
ATOM 5419 N N . ALA B 1 282 ? 10.586 -0.683 -1.327 1 88.56 282 ALA B N 1
ATOM 5420 C CA . ALA B 1 282 ? 11.5 -1.372 -0.423 1 88.56 282 ALA B CA 1
ATOM 5421 C C . ALA B 1 282 ? 12.297 -0.375 0.411 1 88.56 282 ALA B C 1
ATOM 5423 O O . ALA B 1 282 ? 12.43 -0.534 1.627 1 88.56 282 ALA B O 1
ATOM 5424 N N . TYR B 1 283 ? 12.758 0.672 -0.237 1 86.69 283 TYR B N 1
ATOM 5425 C CA . TYR B 1 283 ? 13.805 1.455 0.416 1 86.69 283 TYR B CA 1
ATOM 5426 C C . TYR B 1 283 ? 13.273 2.822 0.837 1 86.69 283 TYR B C 1
ATOM 5428 O O . TYR B 1 283 ? 13.812 3.449 1.751 1 86.69 283 TYR B O 1
ATOM 5436 N N . GLU B 1 284 ? 12.273 3.332 0.132 1 90.81 284 GLU B N 1
ATOM 5437 C CA . GLU B 1 284 ? 11.703 4.613 0.528 1 90.81 284 GLU B CA 1
ATOM 5438 C C . GLU B 1 284 ? 10.539 4.422 1.498 1 90.81 284 GLU B C 1
ATOM 5440 O O . GLU B 1 284 ? 10.414 5.152 2.484 1 90.81 284 GLU B O 1
ATOM 5445 N N . SER B 1 285 ? 9.703 3.422 1.162 1 89.88 285 SER B N 1
ATOM 5446 C CA . SER B 1 285 ? 8.539 3.156 2.004 1 89.88 285 SER B CA 1
ATOM 5447 C C . SER B 1 285 ? 8.867 2.139 3.092 1 89.88 285 SER B C 1
ATOM 5449 O O . SER B 1 285 ? 8.055 1.899 3.988 1 89.88 285 SER B O 1
ATOM 5451 N N . ILE B 1 286 ? 10.031 1.457 3.029 1 86 286 ILE B N 1
ATOM 5452 C CA . ILE B 1 286 ? 10.609 0.572 4.035 1 86 286 ILE B CA 1
ATOM 5453 C C . ILE B 1 286 ? 9.695 -0.631 4.25 1 86 286 ILE B C 1
ATOM 5455 O O . ILE B 1 286 ? 9.391 -0.993 5.391 1 86 286 ILE B O 1
ATOM 5459 N N . LEU B 1 287 ? 9.203 -1.204 3.215 1 85.5 287 LEU B N 1
ATOM 5460 C CA . LEU B 1 287 ? 8.344 -2.375 3.314 1 85.5 287 LEU B CA 1
ATOM 5461 C C . LEU B 1 287 ? 9.164 -3.645 3.492 1 85.5 287 LEU B C 1
ATOM 5463 O O . LEU B 1 287 ? 8.641 -4.68 3.914 1 85.5 287 LEU B O 1
ATOM 5467 N N . ASN B 1 288 ? 10.438 -3.689 3.223 1 66.12 288 ASN B N 1
ATOM 5468 C CA . ASN B 1 288 ? 11.25 -4.895 3.146 1 66.12 288 ASN B CA 1
ATOM 5469 C C . ASN B 1 288 ? 11.828 -5.266 4.508 1 66.12 288 ASN B C 1
ATOM 5471 O O . ASN B 1 288 ? 12.516 -6.285 4.641 1 66.12 288 ASN B O 1
ATOM 5475 N N . VAL B 1 289 ? 11.594 -4.59 5.426 1 59 289 VAL B N 1
ATOM 5476 C CA . VAL B 1 289 ? 12.367 -4.754 6.652 1 59 289 VAL B CA 1
ATOM 5477 C C . VAL B 1 289 ? 11.633 -5.703 7.598 1 59 289 VAL B C 1
ATOM 5479 O O . VAL B 1 289 ? 12.242 -6.277 8.5 1 59 289 VAL B O 1
ATOM 5482 N N . PHE B 1 290 ? 10.414 -5.953 7.281 1 60.5 290 PHE B N 1
ATOM 5483 C CA . PHE B 1 290 ? 9.688 -6.707 8.289 1 60.5 290 PHE B CA 1
ATOM 5484 C C . PHE B 1 290 ? 9.25 -8.062 7.746 1 60.5 290 PHE B C 1
ATOM 5486 O O . PHE B 1 290 ? 9.031 -8.211 6.543 1 60.5 290 PHE B O 1
ATOM 5493 N N . GLU B 1 291 ? 9.453 -9.016 8.68 1 60.56 291 GLU B N 1
ATOM 5494 C CA . GLU B 1 291 ? 9.008 -10.352 8.297 1 60.56 291 GLU B CA 1
ATOM 5495 C C . GLU B 1 291 ? 7.5 -10.383 8.055 1 60.56 291 GLU B C 1
ATOM 5497 O O . GLU B 1 291 ? 7.031 -11.008 7.105 1 60.56 291 GLU B O 1
ATOM 5502 N N . ASP B 1 292 ? 6.73 -9.797 8.906 1 68.25 292 ASP B N 1
ATOM 5503 C CA . ASP B 1 292 ? 5.281 -9.836 8.734 1 68.25 292 ASP B CA 1
ATOM 5504 C C . ASP B 1 292 ? 4.609 -8.703 9.508 1 68.25 292 ASP B C 1
ATOM 5506 O O . ASP B 1 292 ? 4.215 -8.883 10.664 1 68.25 292 ASP B O 1
ATOM 5510 N N . ALA B 1 293 ? 4.352 -7.617 8.859 1 75.81 293 ALA B N 1
ATOM 5511 C CA . ALA B 1 293 ? 3.762 -6.445 9.5 1 75.81 293 ALA B CA 1
ATOM 5512 C C . ALA B 1 293 ? 2.285 -6.676 9.812 1 75.81 293 ALA B C 1
ATOM 5514 O O . ALA B 1 293 ? 1.697 -5.961 10.625 1 75.81 293 ALA B O 1
ATOM 5515 N N . SER B 1 294 ? 1.714 -7.66 9.203 1 77.88 294 SER B N 1
ATOM 5516 C CA . SER B 1 294 ? 0.281 -7.891 9.367 1 77.88 294 SER B CA 1
ATOM 5517 C C . SER B 1 294 ? -0 -8.883 10.484 1 77.88 294 SER B C 1
ATOM 5519 O O . SER B 1 294 ? -1.157 -9.117 10.844 1 77.88 294 SER B O 1
ATOM 5521 N N . ASN B 1 295 ? 1.068 -9.391 11.031 1 78.12 295 ASN B N 1
ATOM 5522 C CA . ASN B 1 295 ? 0.89 -10.383 12.086 1 78.12 295 ASN B CA 1
ATOM 5523 C C . ASN B 1 295 ? 0.12 -9.812 13.273 1 78.12 295 ASN B C 1
ATOM 5525 O O . ASN B 1 295 ? 0.438 -8.719 13.75 1 78.12 295 ASN B O 1
ATOM 5529 N N . GLY B 1 296 ? -0.93 -10.5 13.609 1 79.38 296 GLY B N 1
ATOM 5530 C CA . GLY B 1 296 ? -1.719 -10.094 14.758 1 79.38 296 GLY B CA 1
ATOM 5531 C C . GLY B 1 296 ? -2.924 -9.25 14.391 1 79.38 296 GLY B C 1
ATOM 5532 O O . GLY B 1 296 ? -3.824 -9.055 15.211 1 79.38 296 GLY B O 1
ATOM 5533 N N . SER B 1 297 ? -2.922 -8.734 13.164 1 83.19 297 SER B N 1
ATOM 5534 C CA . SER B 1 297 ? -4.078 -7.965 12.719 1 83.19 297 SER B CA 1
ATOM 5535 C C . SER B 1 297 ? -5.344 -8.812 12.734 1 83.19 297 SER B C 1
ATOM 5537 O O . SER B 1 297 ? -5.395 -9.875 12.109 1 83.19 297 SER B O 1
ATOM 5539 N N . TYR B 1 298 ? -6.359 -8.328 13.344 1 82.44 298 TYR B N 1
ATOM 5540 C CA . TYR B 1 298 ? -7.59 -9.102 13.484 1 82.44 298 TYR B CA 1
ATOM 5541 C C . TYR B 1 298 ? -8.227 -9.375 12.133 1 82.44 298 TYR B C 1
ATOM 5543 O O . TYR B 1 298 ? -8.641 -10.508 11.852 1 82.44 298 TYR B O 1
ATOM 5551 N N . TYR B 1 299 ? -8.25 -8.438 11.312 1 84.25 299 TYR B N 1
ATOM 5552 C CA . TYR B 1 299 ? -8.867 -8.555 9.992 1 84.25 299 TYR B CA 1
ATOM 5553 C C . TYR B 1 299 ? -8.07 -9.492 9.102 1 84.25 299 TYR B C 1
ATOM 5555 O O . TYR B 1 299 ? -8.617 -10.445 8.547 1 84.25 299 TYR B O 1
ATOM 5563 N N . ILE B 1 300 ? -6.77 -9.234 9 1 88.62 300 ILE B N 1
ATOM 5564 C CA . ILE B 1 300 ? -5.93 -9.992 8.086 1 88.62 300 ILE B CA 1
ATOM 5565 C C . ILE B 1 300 ? -5.863 -11.453 8.539 1 88.62 300 ILE B C 1
ATOM 5567 O O . ILE B 1 300 ? -5.902 -12.367 7.719 1 88.62 300 ILE B O 1
ATOM 5571 N N . GLU B 1 301 ? -5.801 -11.648 9.859 1 87.06 301 GLU B N 1
ATOM 5572 C CA . GLU B 1 301 ? -5.777 -13.016 10.375 1 87.06 301 GLU B CA 1
ATOM 5573 C C . GLU B 1 301 ? -7.059 -13.766 10.023 1 87.06 301 GLU B C 1
ATOM 5575 O O . GLU B 1 301 ? -7.012 -14.938 9.656 1 87.06 301 GLU B O 1
ATOM 5580 N N . ASP B 1 302 ? -8.102 -13.07 10.156 1 86.69 302 ASP B N 1
ATOM 5581 C CA . ASP B 1 302 ? -9.391 -13.695 9.891 1 86.69 302 ASP B CA 1
ATOM 5582 C C . ASP B 1 302 ? -9.516 -14.094 8.422 1 86.69 302 ASP B C 1
ATOM 5584 O O . ASP B 1 302 ? -9.883 -15.227 8.109 1 86.69 302 ASP B O 1
ATOM 5588 N N . ILE B 1 303 ? -9.234 -13.195 7.543 1 90.94 303 ILE B N 1
ATOM 5589 C CA . ILE B 1 303 ? -9.391 -13.5 6.125 1 90.94 303 ILE B CA 1
ATOM 5590 C C . ILE B 1 303 ? -8.336 -14.508 5.695 1 90.94 303 ILE B C 1
ATOM 5592 O O . ILE B 1 303 ? -8.586 -15.352 4.824 1 90.94 303 ILE B O 1
ATOM 5596 N N . THR B 1 304 ? -7.145 -14.453 6.301 1 93.31 304 THR B N 1
ATOM 5597 C CA . THR B 1 304 ? -6.125 -15.461 6.027 1 93.31 304 THR B CA 1
ATOM 5598 C C . THR B 1 304 ? -6.633 -16.859 6.379 1 93.31 304 THR B C 1
ATOM 5600 O O . THR B 1 304 ? -6.488 -17.781 5.59 1 93.31 304 THR B O 1
ATOM 5603 N N . ARG B 1 305 ? -7.242 -16.969 7.535 1 91.75 305 ARG B N 1
ATOM 5604 C CA . ARG B 1 305 ? -7.797 -18.25 7.977 1 91.75 305 ARG B CA 1
ATOM 5605 C C . ARG B 1 305 ? -8.844 -18.766 6.992 1 91.75 305 ARG B C 1
ATOM 5607 O O . ARG B 1 305 ? -8.828 -19.938 6.605 1 91.75 305 ARG B O 1
ATOM 5614 N N . GLN B 1 306 ? -9.742 -17.906 6.645 1 92.69 306 GLN B N 1
ATOM 5615 C CA . GLN B 1 306 ? -10.82 -18.297 5.738 1 92.69 306 GLN B CA 1
ATOM 5616 C C . GLN B 1 306 ? -10.266 -18.766 4.391 1 92.69 306 GLN B C 1
ATOM 5618 O O . GLN B 1 306 ? -10.695 -19.781 3.855 1 92.69 306 GLN B O 1
ATOM 5623 N N . ILE B 1 307 ? -9.297 -18.047 3.84 1 96.38 307 ILE B N 1
ATOM 5624 C CA . ILE B 1 307 ? -8.703 -18.391 2.551 1 96.38 307 ILE B CA 1
ATOM 5625 C C . ILE B 1 307 ? -7.949 -19.703 2.668 1 96.38 307 ILE B C 1
ATOM 5627 O O . ILE B 1 307 ? -8.039 -20.562 1.785 1 96.38 307 ILE B O 1
ATOM 5631 N N . ALA B 1 308 ? -7.219 -19.875 3.771 1 95.75 308 ALA B N 1
ATOM 5632 C CA . ALA B 1 308 ? -6.488 -21.109 4 1 95.75 308 ALA B CA 1
ATOM 5633 C C . ALA B 1 308 ? -7.438 -22.312 4.051 1 95.75 308 ALA B C 1
ATOM 5635 O O . ALA B 1 308 ? -7.211 -23.312 3.387 1 95.75 308 ALA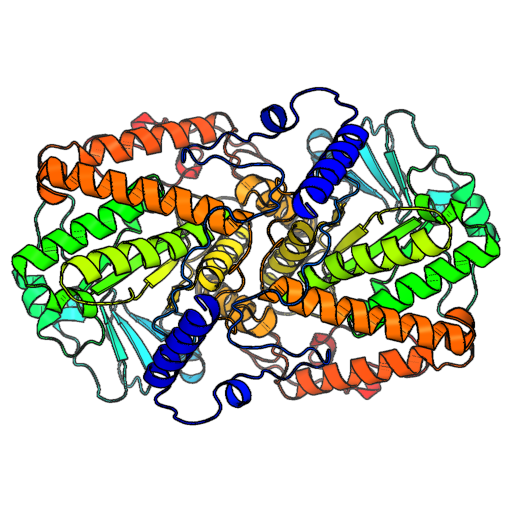 B O 1
ATOM 5636 N N . GLU B 1 309 ? -8.508 -22.141 4.797 1 95.44 309 GLU B N 1
ATOM 5637 C CA . GLU B 1 309 ? -9.477 -23.234 4.969 1 95.44 309 GLU B CA 1
ATOM 5638 C C . GLU B 1 309 ? -10.156 -23.578 3.646 1 95.44 309 GLU B C 1
ATOM 5640 O O . GLU B 1 309 ? -10.273 -24.75 3.297 1 95.44 309 GLU B O 1
ATOM 5645 N N . LYS B 1 310 ? -10.547 -22.594 2.957 1 96.12 310 LYS B N 1
ATOM 5646 C CA . LYS B 1 310 ? -11.203 -22.812 1.672 1 96.12 310 LYS B CA 1
ATOM 5647 C C . LYS B 1 310 ? -10.25 -23.453 0.664 1 96.12 310 LYS B C 1
ATOM 5649 O O . LYS B 1 310 ? -10.648 -24.297 -0.135 1 96.12 310 LYS B O 1
ATOM 5654 N N . SER B 1 311 ? -9.039 -22.984 0.652 1 97.94 311 SER B N 1
ATOM 5655 C CA . SER B 1 311 ? -8.039 -23.516 -0.263 1 97.94 311 SER B CA 1
ATOM 5656 C C . SER B 1 311 ? -7.727 -24.984 0.038 1 97.94 311 SER B C 1
ATOM 5658 O O . SER B 1 311 ? -7.586 -25.797 -0.879 1 97.94 311 SER B O 1
ATOM 5660 N N . TRP B 1 312 ? -7.59 -25.297 1.31 1 97 312 TRP B N 1
ATOM 5661 C CA . TRP B 1 312 ? -7.352 -26.688 1.716 1 97 312 TRP B CA 1
ATOM 5662 C C . TRP B 1 312 ? -8.516 -27.578 1.308 1 97 312 TRP B C 1
ATOM 5664 O O . TRP B 1 312 ? -8.305 -28.688 0.817 1 97 312 TRP B O 1
ATOM 5674 N N . ALA B 1 313 ? -9.711 -27.078 1.574 1 97.31 313 ALA B N 1
ATOM 5675 C CA . ALA B 1 313 ? -10.898 -27.828 1.198 1 97.31 313 ALA B CA 1
ATOM 5676 C C . ALA B 1 313 ? -10.922 -28.109 -0.303 1 97.31 313 ALA B C 1
ATOM 5678 O O . ALA B 1 313 ? -11.273 -29.203 -0.734 1 97.31 313 ALA B O 1
ATOM 5679 N N . PHE B 1 314 ? -10.578 -27.125 -1.065 1 98.06 314 PHE B N 1
ATOM 5680 C CA . PHE B 1 314 ? -10.539 -27.297 -2.514 1 98.06 314 PHE B CA 1
ATOM 5681 C C . PHE B 1 314 ? -9.469 -28.297 -2.916 1 98.06 314 PHE B C 1
ATOM 5683 O O . PHE B 1 314 ? -9.695 -29.125 -3.801 1 98.06 314 PHE B O 1
ATOM 5690 N N . PHE B 1 315 ? -8.312 -28.266 -2.297 1 98.31 315 PHE B N 1
ATOM 5691 C CA . PHE B 1 315 ? -7.23 -29.219 -2.521 1 98.31 315 PHE B CA 1
ATOM 5692 C C . PHE B 1 315 ? -7.703 -30.641 -2.275 1 98.31 315 PHE B C 1
ATOM 5694 O O . PHE B 1 315 ? -7.48 -31.531 -3.102 1 98.31 315 PHE B O 1
ATOM 5701 N N . VAL B 1 316 ? -8.398 -30.828 -1.171 1 97.88 316 VAL B N 1
ATOM 5702 C CA . VAL B 1 316 ? -8.906 -32.156 -0.814 1 97.88 316 VAL B CA 1
ATOM 5703 C C . VAL B 1 316 ? -9.922 -32.594 -1.858 1 97.88 316 VAL B C 1
ATOM 5705 O O . VAL B 1 316 ? -9.906 -33.781 -2.275 1 97.88 316 VAL B O 1
ATOM 5708 N N . GLU B 1 317 ? -10.734 -31.719 -2.254 1 97.94 317 GLU B N 1
ATOM 5709 C CA . GLU B 1 317 ? -11.703 -32.031 -3.295 1 97.94 317 GLU B CA 1
ATOM 5710 C C . GLU B 1 317 ? -11.016 -32.5 -4.574 1 97.94 317 GLU B C 1
ATOM 5712 O O . GLU B 1 317 ? -11.43 -33.469 -5.191 1 97.94 317 GLU B O 1
ATOM 5717 N N . VAL B 1 318 ? -9.984 -31.781 -4.996 1 98.19 318 VAL B N 1
ATOM 5718 C CA . VAL B 1 318 ? -9.227 -32.125 -6.199 1 98.19 318 VAL B CA 1
ATOM 5719 C C . VAL B 1 318 ? -8.617 -33.5 -6.051 1 98.19 318 VAL B C 1
ATOM 5721 O O . VAL B 1 318 ? -8.688 -34.344 -6.973 1 98.19 318 VAL B O 1
ATOM 5724 N N . GLU B 1 319 ? -8.102 -33.812 -4.883 1 96.81 319 GLU B N 1
ATOM 5725 C CA . GLU B 1 319 ? -7.477 -35.125 -4.629 1 96.81 319 GLU B CA 1
ATOM 5726 C C . GLU B 1 319 ? -8.508 -36.25 -4.668 1 96.81 319 GLU B C 1
ATOM 5728 O O . GLU B 1 319 ? -8.234 -37.312 -5.203 1 96.81 319 GLU B O 1
ATOM 5733 N N . GLU B 1 320 ? -9.609 -35.969 -4.129 1 97.5 320 GLU B N 1
ATOM 5734 C CA . GLU B 1 320 ? -10.672 -36.969 -4.098 1 97.5 320 GLU B CA 1
ATOM 5735 C C . GLU B 1 320 ? -11.164 -37.312 -5.504 1 97.5 320 GLU B C 1
ATOM 5737 O O . GLU B 1 320 ? -11.648 -38.406 -5.754 1 97.5 320 GLU B O 1
ATOM 5742 N N . LYS B 1 321 ? -10.961 -36.406 -6.363 1 97.56 321 LYS B N 1
ATOM 5743 C CA . LYS B 1 321 ? -11.43 -36.594 -7.734 1 97.56 321 LY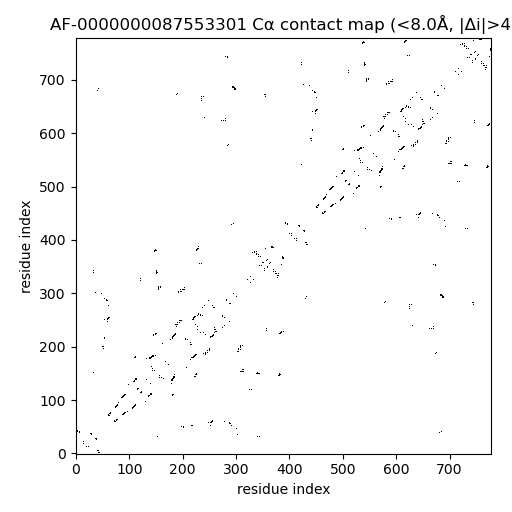S B CA 1
ATOM 5744 C C . LYS B 1 321 ? -10.297 -37.062 -8.641 1 97.56 321 LYS B C 1
ATOM 5746 O O . LYS B 1 321 ? -10.43 -37.062 -9.867 1 97.56 321 LYS B O 1
ATOM 5751 N N . GLY B 1 322 ? -9.211 -37.406 -8.078 1 96.81 322 GLY B N 1
ATOM 5752 C CA . GLY B 1 322 ? -8.148 -38.062 -8.828 1 96.81 322 GLY B CA 1
ATOM 5753 C C . GLY B 1 322 ? -6.941 -37.156 -9.047 1 96.81 322 GLY B C 1
ATOM 5754 O O . GLY B 1 322 ? -5.969 -37.562 -9.688 1 96.81 322 GLY B O 1
ATOM 5755 N N . GLY B 1 323 ? -7.02 -35.938 -8.609 1 97.5 323 GLY B N 1
ATOM 5756 C CA . GLY B 1 323 ? -5.863 -35.062 -8.695 1 97.5 323 GLY B CA 1
ATOM 5757 C C . GLY B 1 323 ? -6 -34 -9.773 1 97.5 323 GLY B C 1
ATOM 5758 O O . GLY B 1 323 ? -6.984 -34 -10.508 1 97.5 323 GLY B O 1
ATOM 5759 N N . TYR B 1 324 ? -4.98 -33.125 -9.828 1 98.06 324 TYR B N 1
ATOM 5760 C CA . TYR B 1 324 ? -5.008 -31.969 -10.719 1 98.06 324 TYR B CA 1
ATOM 5761 C C . TYR B 1 324 ? -5.004 -32.406 -12.18 1 98.06 324 TYR B C 1
ATOM 5763 O O . TYR B 1 324 ? -5.805 -31.922 -12.984 1 98.06 324 TYR B O 1
ATOM 5771 N N . LEU B 1 325 ? -4.156 -33.344 -12.555 1 97.62 325 LEU B N 1
ATOM 5772 C CA . LEU B 1 325 ? -4.008 -33.812 -13.93 1 97.62 325 LEU B CA 1
ATOM 5773 C C . LEU B 1 325 ? -5.281 -34.5 -14.422 1 97.62 325 LEU B C 1
ATOM 5775 O O . LEU B 1 325 ? -5.695 -34.281 -15.562 1 97.62 325 LEU B O 1
ATOM 5779 N N . GLN B 1 326 ? -5.867 -35.281 -13.578 1 97.19 326 GLN B N 1
ATOM 5780 C CA . GLN B 1 326 ? -7.117 -35.938 -13.93 1 97.19 326 GLN B CA 1
ATOM 5781 C C . GLN B 1 326 ? -8.219 -34.938 -14.219 1 97.19 326 GLN B C 1
ATOM 5783 O O . GLN B 1 326 ? -8.969 -35.062 -15.18 1 97.19 326 GLN B O 1
ATOM 5788 N N . LEU B 1 327 ? -8.305 -33.906 -13.328 1 97.44 327 LEU B N 1
ATOM 5789 C CA . LEU B 1 327 ? -9.336 -32.875 -13.5 1 97.44 327 LEU B CA 1
ATOM 5790 C C . LEU B 1 327 ? -9.078 -32.062 -14.758 1 97.44 327 LEU B C 1
ATOM 5792 O O . LEU B 1 327 ? -10.016 -31.594 -15.406 1 97.44 327 LEU B O 1
ATOM 5796 N N . LEU B 1 328 ? -7.809 -31.891 -15.195 1 97 328 LEU B N 1
ATOM 5797 C CA . LEU B 1 328 ? -7.488 -31.219 -16.453 1 97 328 LEU B CA 1
ATOM 5798 C C . LEU B 1 328 ? -7.961 -32.031 -17.641 1 97 328 LEU B C 1
ATOM 5800 O O . LEU B 1 328 ? -8.539 -31.5 -18.594 1 97 328 LEU B O 1
ATOM 5804 N N . LYS B 1 329 ? -7.723 -33.312 -17.562 1 96.31 329 LYS B N 1
ATOM 5805 C CA . LYS B 1 329 ? -8.039 -34.219 -18.672 1 96.31 329 LYS B CA 1
ATOM 5806 C C . LYS B 1 329 ? -9.547 -34.312 -18.891 1 96.31 329 LYS B C 1
ATOM 5808 O O . LYS B 1 329 ? -10.008 -34.375 -20.031 1 96.31 329 LYS B O 1
ATOM 5813 N N . ASP B 1 330 ? -10.273 -34.281 -17.812 1 95.81 330 ASP B N 1
ATOM 5814 C CA . ASP B 1 330 ? -11.711 -34.438 -18 1 95.81 330 ASP B CA 1
ATOM 5815 C C . ASP B 1 330 ? -12.391 -33.094 -18.141 1 95.81 330 ASP B C 1
ATOM 5817 O O . ASP B 1 330 ? -13.609 -33 -18.297 1 95.81 330 ASP B O 1
ATOM 5821 N N . GLY B 1 331 ? -11.656 -31.984 -18.016 1 96.44 331 GLY B N 1
ATOM 5822 C CA . GLY B 1 331 ? -12.148 -30.656 -18.297 1 96.44 331 GLY B CA 1
ATOM 5823 C C . GLY B 1 331 ? -12.789 -29.984 -17.109 1 96.44 331 GLY B C 1
ATOM 5824 O O . GLY B 1 331 ? -13.195 -28.812 -17.172 1 96.44 331 GLY B O 1
ATOM 5825 N N . SER B 1 332 ? -12.836 -30.625 -15.992 1 97.25 332 SER B N 1
ATOM 5826 C CA . SER B 1 332 ? -13.539 -30.109 -14.828 1 97.25 332 SER B CA 1
ATOM 5827 C C . SER B 1 332 ? -12.789 -28.922 -14.211 1 97.25 332 SER B C 1
ATOM 5829 O O . SER B 1 332 ? -13.414 -27.984 -13.703 1 97.25 332 SER B O 1
ATOM 5831 N N . MET B 1 333 ? -11.469 -29.031 -14.25 1 97.75 333 MET B N 1
ATOM 5832 C CA . MET B 1 333 ? -10.703 -27.922 -13.703 1 97.75 333 MET B CA 1
ATOM 5833 C C . MET B 1 333 ? -10.906 -26.656 -14.523 1 97.75 333 MET B C 1
ATOM 5835 O O . MET B 1 333 ? -11.164 -25.578 -13.969 1 97.75 333 MET B O 1
ATOM 5839 N N . GLN B 1 334 ? -10.844 -26.812 -15.875 1 97.38 334 GLN B N 1
ATOM 5840 C CA . GLN B 1 334 ? -11.094 -25.703 -16.766 1 97.38 334 GLN B CA 1
ATOM 5841 C C . GLN B 1 334 ? -12.469 -25.078 -16.516 1 97.38 334 GLN B C 1
ATOM 5843 O O . GLN B 1 334 ? -12.602 -23.859 -16.453 1 97.38 334 GLN B O 1
ATOM 5848 N N . ARG B 1 335 ? -13.406 -25.906 -16.281 1 97.81 335 ARG B N 1
ATOM 5849 C CA . ARG B 1 335 ? -14.773 -25.453 -16.062 1 97.81 335 ARG B CA 1
ATOM 5850 C C . ARG B 1 335 ? -14.898 -24.672 -14.758 1 97.81 335 ARG B C 1
ATOM 5852 O O . ARG B 1 335 ? -15.594 -23.656 -14.703 1 97.81 335 ARG B O 1
ATOM 5859 N N . LYS B 1 336 ? -14.281 -25.172 -13.719 1 97.81 336 LYS B N 1
ATOM 5860 C CA . LYS B 1 336 ? -14.328 -24.5 -12.422 1 97.81 336 LYS B CA 1
ATOM 5861 C C . LYS B 1 336 ? -13.742 -23.094 -12.516 1 97.81 336 LYS B C 1
ATOM 5863 O O . LYS B 1 336 ? -14.305 -22.141 -11.969 1 97.81 336 LYS B O 1
ATOM 5868 N N . ILE B 1 337 ? -12.609 -22.953 -13.164 1 98.19 337 ILE B N 1
ATOM 5869 C CA . ILE B 1 337 ? -11.953 -21.672 -13.328 1 98.19 337 ILE B CA 1
ATOM 5870 C C . ILE B 1 337 ? -12.805 -20.766 -14.219 1 98.19 337 ILE B C 1
ATOM 5872 O O . ILE B 1 337 ? -13.016 -19.594 -13.914 1 98.19 337 ILE B O 1
ATOM 5876 N N . TYR B 1 338 ? -13.328 -21.375 -15.289 1 98.19 338 TYR B N 1
ATOM 5877 C CA . TYR B 1 338 ? -14.188 -20.672 -16.234 1 98.19 338 TYR B CA 1
ATOM 5878 C C . TYR B 1 338 ? -15.398 -20.062 -15.531 1 98.19 338 TYR B C 1
ATOM 5880 O O . TYR B 1 338 ? -15.727 -18.891 -15.742 1 98.19 338 TYR B O 1
ATOM 5888 N N . ASP B 1 339 ? -16.031 -20.844 -14.703 1 98.19 339 ASP B N 1
ATOM 5889 C CA . ASP B 1 339 ? -17.234 -20.406 -14.016 1 98.19 339 ASP B CA 1
ATOM 5890 C C . ASP B 1 339 ? -16.953 -19.172 -13.164 1 98.19 339 ASP B C 1
ATOM 5892 O O . ASP B 1 339 ? -17.719 -18.203 -13.172 1 98.19 339 ASP B O 1
ATOM 5896 N N . HIS B 1 340 ? -15.898 -19.172 -12.445 1 98 340 HIS B N 1
ATOM 5897 C CA . HIS B 1 340 ? -15.539 -18.016 -11.633 1 98 340 HIS B CA 1
ATOM 5898 C C . HIS B 1 340 ? -15.148 -16.828 -12.508 1 98 340 HIS B C 1
ATOM 5900 O O . HIS B 1 340 ? -15.523 -15.695 -12.219 1 98 340 HIS B O 1
ATOM 5906 N N . ALA B 1 341 ? -14.414 -17.078 -13.562 1 98.38 341 ALA B N 1
ATOM 5907 C CA . ALA B 1 341 ? -13.914 -16.031 -14.445 1 98.38 341 ALA B CA 1
ATOM 5908 C C . ALA B 1 341 ? -15.07 -15.266 -15.094 1 98.38 341 ALA B C 1
ATOM 5910 O O . ALA B 1 341 ? -15.023 -14.039 -15.188 1 98.38 341 ALA B O 1
ATOM 5911 N N . ILE B 1 342 ? -16.047 -15.969 -15.539 1 98.12 342 ILE B N 1
ATOM 5912 C CA . ILE B 1 342 ? -17.156 -15.312 -16.234 1 98.12 342 ILE B CA 1
ATOM 5913 C C . ILE B 1 342 ? -18 -14.523 -15.242 1 98.12 342 ILE B C 1
ATOM 5915 O O . ILE B 1 342 ? -18.531 -13.461 -15.57 1 98.12 342 ILE B O 1
ATOM 5919 N N . GLU B 1 343 ? -18.141 -15.055 -14.023 1 97.5 343 GLU B N 1
ATOM 5920 C CA . GLU B 1 343 ? -18.844 -14.281 -12.992 1 97.5 343 GLU B CA 1
ATOM 5921 C C . GLU B 1 343 ? -18.094 -12.984 -12.688 1 97.5 343 GLU B C 1
ATOM 5923 O O . GLU B 1 343 ? -18.734 -11.93 -12.547 1 97.5 343 GLU B O 1
ATOM 5928 N N . GLU B 1 344 ? -16.859 -13.062 -12.609 1 96.88 344 GLU B N 1
ATOM 5929 C CA . GLU B 1 344 ? -16.047 -11.867 -12.398 1 96.88 344 GLU B CA 1
ATOM 5930 C C . GLU B 1 344 ? -16.219 -10.875 -13.547 1 96.88 344 GLU B C 1
ATOM 5932 O O . GLU B 1 344 ? -16.391 -9.672 -13.312 1 96.88 344 GLU B O 1
ATOM 5937 N N . GLN B 1 345 ? -16.125 -11.398 -14.711 1 98 345 GLN B N 1
ATOM 5938 C CA . GLN B 1 345 ? -16.266 -10.539 -15.883 1 98 345 GLN B CA 1
ATOM 5939 C C . GLN B 1 345 ? -17.641 -9.867 -15.914 1 98 345 GLN B C 1
ATOM 5941 O O . GLN B 1 345 ? -17.766 -8.711 -16.328 1 98 345 GLN B O 1
ATOM 5946 N N . LYS B 1 346 ? -18.641 -10.609 -15.57 1 97.38 346 LYS B N 1
ATOM 5947 C CA . LYS B 1 346 ? -19.984 -10.047 -15.484 1 97.38 346 LYS B CA 1
ATOM 5948 C C . LYS B 1 346 ? -20.031 -8.898 -14.484 1 97.38 346 LYS B C 1
ATOM 5950 O O . LYS B 1 346 ? -20.672 -7.871 -14.742 1 97.38 346 LYS B O 1
ATOM 5955 N N . TRP B 1 347 ? -19.359 -9.117 -13.359 1 96.38 347 TRP B N 1
ATOM 5956 C CA . TRP B 1 347 ? -19.312 -8.062 -12.352 1 96.38 347 TRP B CA 1
ATOM 5957 C C . TRP B 1 347 ? -18.609 -6.824 -12.906 1 96.38 347 TRP B C 1
ATOM 5959 O O . TRP B 1 347 ? -18.969 -5.695 -12.562 1 96.38 347 TRP B O 1
ATOM 5969 N N . VAL B 1 348 ? -17.578 -7.016 -13.703 1 96 348 VAL B N 1
ATOM 5970 C CA . VAL B 1 348 ? -16.875 -5.91 -14.352 1 96 348 VAL B CA 1
ATOM 5971 C C . VAL B 1 348 ? -17.812 -5.207 -15.328 1 96 348 VAL B C 1
ATOM 5973 O O . VAL B 1 348 ? -17.906 -3.979 -15.336 1 96 348 VAL B O 1
ATOM 5976 N N . GLN B 1 349 ? -18.484 -6.027 -16.078 1 96.19 349 GLN B N 1
ATOM 5977 C CA . GLN B 1 349 ? -19.438 -5.504 -17.062 1 96.19 349 GLN B CA 1
ATOM 5978 C C . GLN B 1 349 ? -20.516 -4.664 -16.391 1 96.19 349 GLN B C 1
ATOM 5980 O O . GLN B 1 349 ? -20.906 -3.611 -16.906 1 96.19 349 GLN B O 1
ATOM 5985 N N . GLU B 1 350 ? -20.969 -5.117 -15.234 1 93.5 350 GLU B N 1
ATOM 5986 C CA . GLU B 1 350 ? -22.078 -4.48 -14.516 1 93.5 350 GLU B CA 1
ATOM 5987 C C . GLU B 1 350 ? -21.578 -3.316 -13.664 1 93.5 350 GLU B C 1
ATOM 5989 O O . GLU B 1 350 ? -22.375 -2.58 -13.086 1 93.5 350 GLU B O 1
ATOM 5994 N N . GLY B 1 351 ? -20.297 -3.182 -13.539 1 90.5 351 GLY B N 1
ATOM 5995 C CA . GLY B 1 351 ? -19.734 -2.096 -12.758 1 90.5 351 GLY B CA 1
ATOM 5996 C C . GLY B 1 351 ? -19.641 -2.412 -11.281 1 90.5 351 GLY B C 1
ATOM 5997 O O . GLY B 1 351 ? -19.391 -1.523 -10.461 1 90.5 351 GLY B O 1
ATOM 5998 N N . LYS B 1 352 ? -19.922 -3.654 -10.906 1 90.44 352 LYS B N 1
ATOM 5999 C CA . LYS B 1 352 ? -19.719 -4.074 -9.516 1 90.44 352 LYS B CA 1
ATOM 6000 C C . LYS B 1 352 ? -18.234 -4.141 -9.172 1 90.44 352 LYS B C 1
ATOM 6002 O O . LYS B 1 352 ? -17.844 -3.812 -8.055 1 90.44 352 LYS B O 1
ATOM 6007 N N . ILE B 1 353 ? -17.469 -4.68 -10.086 1 92.69 353 ILE B N 1
ATOM 6008 C CA . ILE B 1 353 ? -16.016 -4.52 -10.055 1 92.69 353 ILE B CA 1
ATOM 6009 C C . ILE B 1 353 ? -15.617 -3.32 -10.914 1 92.69 353 ILE B C 1
ATOM 6011 O O . ILE B 1 353 ? -15.914 -3.279 -12.109 1 92.69 353 ILE B O 1
ATOM 6015 N N . LYS B 1 354 ? -15.07 -2.35 -10.25 1 89.88 354 LYS B N 1
ATOM 6016 C CA . LYS B 1 354 ? -14.695 -1.121 -10.945 1 89.88 354 LYS B CA 1
ATOM 6017 C C . LYS B 1 354 ? -13.266 -1.201 -11.461 1 89.88 354 LYS B C 1
ATOM 6019 O O . LYS B 1 354 ? -12.383 -1.731 -10.781 1 89.88 354 LYS B O 1
ATOM 6024 N N . LEU B 1 355 ? -13.078 -0.826 -12.609 1 94 355 LEU B N 1
ATOM 6025 C CA . LEU B 1 355 ? -11.773 -0.667 -13.242 1 94 355 LEU B CA 1
ATOM 6026 C C . LEU B 1 355 ? -11.625 0.734 -13.82 1 94 355 LEU B C 1
ATOM 6028 O O . LEU B 1 355 ? -12.039 0.991 -14.953 1 94 355 LEU B O 1
ATOM 6032 N N . ILE B 1 356 ? -10.961 1.562 -13.047 1 90.81 356 ILE B N 1
ATOM 6033 C CA . ILE B 1 356 ? -10.867 2.984 -13.352 1 90.81 356 ILE B CA 1
ATOM 6034 C C . ILE B 1 356 ? -10.156 3.178 -14.695 1 90.81 356 ILE B C 1
ATOM 6036 O O . ILE B 1 356 ? -9.125 2.551 -14.953 1 90.81 356 ILE B O 1
ATOM 6040 N N . GLY B 1 357 ? -10.641 4.074 -15.547 1 89.62 357 GLY B N 1
ATOM 6041 C CA . GLY B 1 357 ? -10.117 4.316 -16.875 1 89.62 357 GLY B CA 1
ATOM 6042 C C . GLY B 1 357 ? -10.664 3.361 -17.922 1 89.62 357 GLY B C 1
ATOM 6043 O O . GLY B 1 357 ? -10.281 3.422 -19.094 1 89.62 357 GLY B O 1
ATOM 6044 N N . VAL B 1 358 ? -11.516 2.438 -17.469 1 93.88 358 VAL B N 1
ATOM 6045 C CA . VAL B 1 358 ? -12.055 1.424 -18.375 1 93.88 358 VAL B CA 1
ATOM 6046 C C . VAL B 1 358 ? -13.586 1.406 -18.266 1 93.88 358 VAL B C 1
ATOM 6048 O O . VAL B 1 358 ? -14.273 1.817 -19.203 1 93.88 358 VAL B O 1
ATOM 6051 N N . ASN B 1 359 ? -14.086 1.05 -17.047 1 91.44 359 ASN B N 1
ATOM 6052 C CA . ASN B 1 359 ? -15.539 1.014 -16.922 1 91.44 359 ASN B CA 1
ATOM 6053 C C . ASN B 1 359 ? -16.047 2.102 -15.984 1 91.44 359 ASN B C 1
ATOM 6055 O O . ASN B 1 359 ? -17.25 2.166 -15.688 1 91.44 359 ASN B O 1
ATOM 6059 N N . LEU B 1 360 ? -15.148 2.848 -15.469 1 85.69 360 LEU B N 1
ATOM 6060 C CA . LEU B 1 360 ? -15.43 4.023 -14.656 1 85.69 360 LEU B CA 1
ATOM 6061 C C . LEU B 1 360 ? -14.398 5.121 -14.906 1 85.69 360 LEU B C 1
ATOM 6063 O O . LEU B 1 360 ? -13.195 4.863 -14.906 1 85.69 360 LEU B O 1
ATOM 6067 N N . TYR B 1 361 ? -14.852 6.422 -15.133 1 80.12 361 TYR B N 1
ATOM 6068 C CA . TYR B 1 361 ? -14.023 7.609 -15.312 1 80.12 361 TYR B CA 1
ATOM 6069 C C . TYR B 1 361 ? -12.945 7.363 -16.359 1 80.12 361 TYR B C 1
ATOM 6071 O O . TYR B 1 361 ? -11.758 7.289 -16.031 1 80.12 361 TYR B O 1
ATOM 6079 N N . PRO B 1 362 ? -13.156 7.195 -17.672 1 80.5 362 PRO B N 1
ATOM 6080 C CA . PRO B 1 362 ? -14.492 7.16 -18.281 1 80.5 362 PRO B CA 1
ATOM 6081 C C . PRO B 1 362 ? -15.062 5.746 -18.359 1 80.5 362 PRO B C 1
ATOM 6083 O O . PRO B 1 362 ? -14.383 4.777 -18 1 80.5 362 PRO B O 1
ATOM 6086 N N . LYS B 1 363 ? -16.328 5.668 -18.734 1 84.56 363 LYS B N 1
ATOM 6087 C CA . LYS B 1 363 ? -16.938 4.387 -19.078 1 84.56 363 LYS B CA 1
ATOM 6088 C C . LYS B 1 363 ? -16.844 4.121 -20.578 1 84.56 363 LYS B C 1
ATOM 6090 O O . LYS B 1 363 ? -17.516 4.773 -21.375 1 84.56 363 LYS B O 1
ATOM 6095 N N . LEU B 1 364 ? -16.047 3.111 -20.891 1 92.62 364 LEU B N 1
ATOM 6096 C CA . LEU B 1 364 ? -15.852 2.746 -22.281 1 92.62 364 LEU B CA 1
ATOM 6097 C C . LEU B 1 364 ? -16.969 1.822 -22.766 1 92.62 364 LEU B C 1
ATOM 6099 O O . LEU B 1 364 ? -17.641 1.18 -21.953 1 92.62 364 LEU B O 1
ATOM 6103 N N . ASP B 1 365 ? -17.094 1.757 -24.062 1 95.12 365 ASP B N 1
ATOM 6104 C CA . ASP B 1 365 ? -18.094 0.871 -24.656 1 95.12 365 ASP B CA 1
ATOM 6105 C C . ASP B 1 365 ? -17.609 -0.576 -24.672 1 95.12 365 ASP B C 1
ATOM 6107 O O . ASP B 1 365 ? -16.406 -0.83 -24.797 1 95.12 365 ASP B O 1
ATOM 6111 N N . ILE B 1 366 ? -18.578 -1.464 -24.531 1 96.38 366 ILE B N 1
ATOM 6112 C CA . ILE B 1 366 ? -18.266 -2.885 -24.656 1 96.38 366 ILE B CA 1
ATOM 6113 C C . ILE B 1 366 ? -18.031 -3.232 -26.125 1 96.38 366 ILE B C 1
ATOM 6115 O O . ILE B 1 366 ? -18.844 -2.91 -26.984 1 96.38 366 ILE B O 1
ATOM 6119 N N . THR B 1 367 ? -16.906 -3.873 -26.391 1 97.19 367 THR B N 1
ATOM 6120 C CA . THR B 1 367 ? -16.562 -4.207 -27.766 1 97.19 367 THR B CA 1
ATOM 6121 C C . THR B 1 367 ? -16.531 -5.719 -27.969 1 97.19 367 THR B C 1
ATOM 6123 O O . THR B 1 367 ? -16.609 -6.203 -29.094 1 97.19 367 THR B O 1
ATOM 6126 N N . MET B 1 368 ? -16.359 -6.527 -26.938 1 97.62 368 MET B N 1
ATOM 6127 C CA . MET B 1 368 ? -16.328 -7.988 -26.984 1 97.62 368 MET B CA 1
ATOM 6128 C C . MET B 1 368 ? -17.219 -8.586 -25.891 1 97.62 368 MET B C 1
ATOM 6130 O O . MET B 1 368 ? -17.266 -8.078 -24.766 1 97.62 368 MET B O 1
ATOM 6134 N N . SER B 1 369 ? -17.859 -9.68 -26.219 1 97.19 369 SER B N 1
ATOM 6135 C CA . SER B 1 369 ? -18.703 -10.359 -25.25 1 97.19 369 SER B CA 1
ATOM 6136 C C . SER B 1 369 ? -17.906 -11.328 -24.391 1 97.19 369 SER B C 1
ATOM 6138 O O . SER B 1 369 ? -16.75 -11.633 -24.688 1 97.19 369 SER B O 1
ATOM 6140 N N . ILE B 1 370 ? -18.5 -11.742 -23.344 1 97.25 370 ILE B N 1
ATOM 6141 C CA . ILE B 1 370 ? -17.891 -12.734 -22.453 1 97.25 370 ILE B CA 1
ATOM 6142 C C . ILE B 1 370 ? -17.594 -14.008 -23.234 1 97.25 370 ILE B C 1
ATOM 6144 O O . ILE B 1 370 ? -16.516 -14.609 -23.078 1 97.25 370 ILE B O 1
ATOM 6148 N N . ASP B 1 371 ? -18.516 -14.422 -24.078 1 95.62 371 ASP B N 1
ATOM 6149 C CA . ASP B 1 371 ? -18.359 -15.641 -24.859 1 95.62 371 ASP B CA 1
ATOM 6150 C C . ASP B 1 371 ? -17.203 -15.508 -25.859 1 95.62 371 ASP B C 1
ATOM 6152 O O . ASP B 1 371 ? -16.594 -16.516 -26.234 1 95.62 371 ASP B O 1
ATOM 6156 N N . ASP B 1 372 ? -16.891 -14.32 -26.25 1 96.69 372 ASP B N 1
ATOM 6157 C CA . ASP B 1 372 ? -15.758 -14.062 -27.141 1 96.69 372 ASP B CA 1
ATOM 6158 C C . ASP B 1 372 ? -14.43 -14.242 -26.422 1 96.69 372 ASP B C 1
ATOM 6160 O O . ASP B 1 372 ? -13.43 -14.633 -27.016 1 96.69 372 ASP B O 1
ATOM 6164 N N . LEU B 1 373 ? -14.445 -13.977 -25.156 1 97.75 373 LEU B N 1
ATOM 6165 C CA . LEU B 1 373 ? -13.195 -13.836 -24.406 1 97.75 373 LEU B CA 1
ATOM 6166 C C . LEU B 1 373 ? -12.852 -15.141 -23.688 1 97.75 373 LEU B C 1
ATOM 6168 O O . LEU B 1 373 ? -11.672 -15.43 -23.453 1 97.75 373 LEU B O 1
ATOM 6172 N N . TYR B 1 374 ? -13.867 -15.836 -23.297 1 97.81 374 TYR B N 1
ATOM 6173 C CA . TYR B 1 374 ? -13.648 -16.984 -22.422 1 97.81 374 TYR B CA 1
ATOM 6174 C C . TYR B 1 374 ? -14.094 -18.281 -23.109 1 97.81 374 TYR B C 1
ATOM 6176 O O . TYR B 1 374 ? -15.039 -18.266 -23.891 1 97.81 374 TYR B O 1
ATOM 6184 N N . ASN B 1 375 ? -13.359 -19.344 -22.797 1 96.62 375 ASN B N 1
ATOM 6185 C CA . ASN B 1 375 ? -13.641 -20.688 -23.297 1 96.62 375 ASN B CA 1
ATOM 6186 C C . ASN B 1 375 ? -13.594 -21.719 -22.172 1 96.62 375 ASN B C 1
ATOM 6188 O O . ASN B 1 375 ? -12.586 -21.844 -21.484 1 96.62 375 ASN B O 1
ATOM 6192 N N . GLN B 1 376 ? -14.609 -22.5 -22 1 95.81 376 GLN B N 1
ATOM 6193 C CA . GLN B 1 376 ? -14.75 -23.438 -20.891 1 95.81 376 GLN B CA 1
ATOM 6194 C C . GLN B 1 376 ? -13.766 -24.594 -21.016 1 95.81 376 GLN B C 1
ATOM 6196 O O . GLN B 1 376 ? -13.5 -25.312 -20.047 1 95.81 376 GLN B O 1
ATOM 6201 N N . LYS B 1 377 ? -13.18 -24.781 -22.156 1 94.31 377 LYS B N 1
ATOM 6202 C CA . LYS B 1 377 ? -12.359 -25.953 -22.406 1 94.31 377 LYS B CA 1
ATOM 6203 C C . LYS B 1 377 ? -10.883 -25.656 -22.203 1 94.31 377 LYS B C 1
ATOM 6205 O O . LYS B 1 377 ? -10.039 -26.547 -22.281 1 94.31 377 LYS B O 1
ATOM 6210 N N . GLU B 1 378 ? -10.578 -24.438 -21.938 1 94.81 378 GLU B N 1
ATOM 6211 C CA . GLU B 1 378 ? -9.164 -24.094 -21.797 1 94.81 378 GLU B CA 1
ATOM 6212 C C . GLU B 1 378 ? -8.938 -23.094 -20.656 1 94.81 378 GLU B C 1
ATOM 6214 O O . GLU B 1 378 ? -9.852 -22.344 -20.297 1 94.81 378 GLU B O 1
ATOM 6219 N N . ILE B 1 379 ? -7.844 -23.172 -20.047 1 96.81 379 ILE B N 1
ATOM 6220 C CA . ILE B 1 379 ? -7.383 -22.156 -19.109 1 96.81 379 ILE B CA 1
ATOM 6221 C C . ILE B 1 379 ? -6.562 -21.109 -19.844 1 96.81 379 ILE B C 1
ATOM 6223 O O . ILE B 1 379 ? -5.445 -21.375 -20.297 1 96.81 379 ILE B O 1
ATOM 6227 N N . LYS B 1 380 ? -7.156 -19.953 -20 1 96.25 380 LYS B N 1
ATOM 6228 C CA . LYS B 1 380 ? -6.523 -18.906 -20.781 1 96.25 380 LYS B CA 1
ATOM 6229 C C . LYS B 1 380 ? -6.582 -17.562 -20.047 1 96.25 380 LYS B C 1
ATOM 6231 O O . LYS B 1 380 ? -7.621 -17.203 -19.484 1 96.25 380 LYS B O 1
ATOM 6236 N N . ALA B 1 381 ? -5.43 -16.922 -20.062 1 97.62 381 ALA B N 1
ATOM 6237 C CA . ALA B 1 381 ? -5.375 -15.594 -19.453 1 97.62 381 ALA B CA 1
ATOM 6238 C C . ALA B 1 381 ? -6.23 -14.602 -20.234 1 97.62 381 ALA B C 1
ATOM 6240 O O . ALA B 1 381 ? -6.195 -14.57 -21.469 1 97.62 381 ALA B O 1
ATOM 6241 N N . VAL B 1 382 ? -7.039 -13.82 -19.531 1 98.25 382 VAL B N 1
ATOM 6242 C CA . VAL B 1 382 ? -7.883 -12.773 -20.094 1 98.25 382 VAL B CA 1
ATOM 6243 C C . VAL B 1 382 ? -7.863 -11.555 -19.172 1 98.25 382 VAL B C 1
ATOM 6245 O O . VAL B 1 382 ? -8.117 -11.672 -17.969 1 98.25 382 VAL B O 1
ATOM 6248 N N . ARG B 1 383 ? -7.508 -10.414 -19.688 1 98 383 ARG B N 1
ATOM 6249 C CA . ARG B 1 383 ? -7.652 -9.188 -18.906 1 98 383 ARG B CA 1
ATOM 6250 C C . ARG B 1 383 ? -9.102 -8.719 -18.891 1 98 383 ARG B C 1
ATOM 6252 O O . ARG B 1 383 ? -9.797 -8.789 -19.906 1 98 383 ARG B O 1
ATOM 6259 N N . TRP B 1 384 ? -9.555 -8.18 -17.781 1 98 384 TRP B N 1
ATOM 6260 C CA . TRP B 1 384 ? -10.906 -7.641 -17.688 1 98 384 TRP B CA 1
ATOM 6261 C C . TRP B 1 384 ? -11.156 -6.574 -18.75 1 98 384 TRP B C 1
ATOM 6263 O O . TRP B 1 384 ? -12.227 -6.52 -19.344 1 98 384 TRP B O 1
ATOM 6273 N N . ALA B 1 385 ? -10.188 -5.801 -19 1 97.69 385 ALA B N 1
ATOM 6274 C CA . ALA B 1 385 ? -10.305 -4.609 -19.844 1 97.69 385 ALA B CA 1
ATOM 6275 C C . ALA B 1 385 ? -10.484 -4.984 -21.312 1 97.69 385 ALA B C 1
ATOM 6277 O O . ALA B 1 385 ? -10.938 -4.168 -22.109 1 97.69 385 ALA B O 1
ATOM 6278 N N . GLU B 1 386 ? -10.086 -6.215 -21.688 1 97.56 386 GLU B N 1
ATOM 6279 C CA . GLU B 1 386 ? -10.188 -6.637 -23.078 1 97.56 386 GLU B CA 1
ATOM 6280 C C . GLU B 1 386 ? -11.617 -6.508 -23.594 1 97.56 386 GLU B C 1
ATOM 6282 O O . GLU B 1 386 ? -11.844 -6.234 -24.766 1 97.56 386 GLU B O 1
ATOM 6287 N N . MET B 1 387 ? -12.562 -6.684 -22.734 1 98 387 MET B N 1
ATOM 6288 C CA . MET B 1 387 ? -13.977 -6.539 -23.078 1 98 387 MET B CA 1
ATOM 6289 C C . MET B 1 387 ? -14.258 -5.156 -23.656 1 98 387 MET B C 1
ATOM 6291 O O . MET B 1 387 ? -15.164 -4.996 -24.469 1 98 387 MET B O 1
ATOM 6295 N N . PHE B 1 388 ? -13.461 -4.219 -23.312 1 97.12 388 PHE B N 1
ATOM 6296 C CA . PHE B 1 388 ? -13.719 -2.828 -23.656 1 97.12 388 PHE B CA 1
ATOM 6297 C C . PHE B 1 388 ? -12.695 -2.324 -24.672 1 97.12 388 PHE B C 1
ATOM 6299 O O . PHE B 1 388 ? -12.641 -1.128 -24.969 1 97.12 388 PHE B O 1
ATOM 6306 N N . GLU B 1 389 ? -11.75 -3.086 -25.094 1 95 389 GLU B N 1
ATOM 6307 C CA . GLU B 1 389 ? -10.641 -2.674 -25.953 1 95 389 GLU B CA 1
ATOM 6308 C C . GLU B 1 389 ? -10.789 -3.236 -27.359 1 95 389 GLU B C 1
ATOM 6310 O O . GLU B 1 389 ? -11.422 -4.273 -27.562 1 95 389 GLU B O 1
#

Foldseek 3Di:
DVLVVVVVVVCVVVCVVVVDPDDVFVVPFDDDLLPFTAGPDFRDAPDADDQDFAPALFAAQEADDDPVCLVPHAHYEDQDDDPDRAQHEYEDAHLVCLQPPADDPRYAYEYQDAQADLQQLDGNPVSQVSQVPHPHQARHEDELLLLVLLQAHLLLSLLQSVLSVVVCCVVPNLVNLRNYAYEHAFFQPQLLSLLSLLLSQVLSQVVSVVRVHRDGHAYEYEHHQQQAAQFPLVVLVVRRLSRQLSCLQSHHNYYFYDFSNPPDDDDPVSSVSRSVSNVCCCPVVVSGNDRHPCRPPRRSSSSSVVSNVSSVVVNVVQVVCPTDSNCSVVLNSLQNSLVSRLVVLVCPVVCVDPRDRACVVPRADFDDDSVRFGDSNGSGRDHSRVRRD/DVLVVVVVVVCVVVCVVVVDPDDVFVVVFDDDLLPFTAGPDFRDAPDADDQDFAPALFAALEADDDPVCLVPHAHYEDQDDDPDRAQHEYEYAHLVCLLPPADDPRYAYEYQDAQADLQQLDGNPVSQVSQVPHPHQARHEDELLLLVLLQAHLLLSLLQSVLSLVVCCVVPNLVNLRNYAYEHAFFQPQLLSLLSLLLSQVLSQVSSVVRVHRDGHAYEYEHHQQQAAQFPLVVLVVRRLSRQLSCLQSHHNYYFYDFSNPPDDDDPVSSVSRSVSNVCCCPVVVSGNDRHPCRPPRRSSSSSVVSNVSSVVVNVVQVVCPTDSNCSVVLNSLQNSLVSRLVVLVCPVVCVDPRDRACVVPRADFDDDSVRFGDSNGSGRDHSRVRRD

Secondary structure (DSSP, 8-state):
-HHHHHHHHHHHHHHHHHT--S-HHHHHPPP-TT-----S-----SSPPP-PPPSSSS-EEEEE--GGGTTT--EEEESS---S--S-EEEE--HHHHHH----TTSEEEE--B-EETTTTEE-HHHHHHHHHS--SB-EEEE-HHHHHHT--HHHHHHHHHHHHHHHHHHH-GGGGGGEEEEEEE-S-HHHHHHHHHHHHHHHHHHHHHTT-----EEEEEE-STT--SSSTHHHHHHHHHHHHHHHHHT-SEEEPPPS--SSPPPHHHHHHHHHHHHIIIIIS--TT-S-TTTT-HHHHHHHHHHHHHHHHHHHHHHHTT-HHHHHHHTHHHHHHHHHHHHHHHHHHHTSS--BTTBBSSBPPP-S-HHHH--TTS-----GGGGG-/-HHHHHHHHHHHHHHHHHT--S-HHHHHPPP-TT-----S-----SSPPP-PPPSSSS-EEEEE--GGGTTT--EEEESS---S--S-EEEE--HHHHHH----TTSEEEE--B-EETTTTEE-HHHHHHHHTS--SB-EEEE-HHHHHHT--HHHHHHHHHHHHHHHHHHH-GGGGGGEEEEEEE-S-HHHHHHHHHHHHHHHHHHHHHTT-----EEEEEE-STT--SSSTHHHHHHHHHHHHHHHHHT-SEEEPPPS--SSPPPHHHHHHHHHHHHIIIIIS--TT-S-TTTT-HHHHHHHHHHHHHHHHHHHHHHHTT-HHHHHHTTHHHHHHHHHHHHHHHHHHHTSS--BTTBBSSBPPP-S-HHHH--TTS-----GGGGG-